Protein AF-A0A0L0CPX7-F1 (afdb_monomer_lite)

Organism: Lucilia cuprina (NCBI:txid7375)

Secondary structure (DSSP, 8-state):
-PPPP--BHHHHHSHHHHTTSHHHHHHHHHHHHT--EEEEE-SPPP---HHHHSSTTHHHHHHHHHHHHHHHHHHHHT-----HHHHHHHH-GGGTT--HHHHHHHHHHHHHHH-TTS-GGG-HHHHHHHHHHHHHHTT--------PPPHHHHHHHHHHHHT---S-EEES-B---SS-B-B-SEEETTTEEEEEE--------TTT-HHHHHHHHHHHHHHHHHHHHHSPPP-EEEEEETTTTEEEEEE-TT--HHHHHHHHHHHHHHHHHHHHHHHTS--PPBHHIIIIISGGGSHHHHHHHHHHHTTPPPEEEE-S---PPPHHHHHHT-HHHHHHHHHHHHHHHHHHHHT-----HHHHHHHHSGGGSGGGT-HHHHHHHHHHHHHHH-TTS-GGGGHHHHHHHHHHHHHHTTPPPPSS-----HHHHHHHHHHHHT---S-EEES-B---SS-B-B-SEEETTTEEEEE---SSTTSSTT-SS--GGGGHHHHHHHHHHHHHH-PPP-EEEEEETTTTEEEEEE-S---HHHHHHHHHHHHHHHHHHHHHHHHHHHHTT-

Structure (mmCIF, N/CA/C/O backbone):
data_AF-A0A0L0CPX7-F1
#
_entry.id   AF-A0A0L0CPX7-F1
#
loop_
_atom_site.group_PDB
_atom_site.id
_atom_site.type_symbol
_atom_site.label_atom_id
_atom_site.label_alt_id
_atom_site.label_comp_id
_atom_site.label_asym_id
_atom_site.label_entity_id
_atom_site.label_seq_id
_atom_site.pdbx_PDB_ins_code
_atom_site.Cartn_x
_atom_site.Cartn_y
_atom_site.Cartn_z
_atom_site.occupancy
_atom_site.B_iso_or_equiv
_atom_site.auth_seq_id
_atom_site.auth_comp_id
_atom_site.auth_asym_id
_atom_site.auth_atom_id
_atom_site.pdbx_PDB_model_num
ATOM 1 N N . MET A 1 1 ? 18.084 -30.589 -6.106 1.00 30.38 1 MET A N 1
ATOM 2 C CA . MET A 1 1 ? 18.473 -29.173 -5.954 1.00 30.38 1 MET A CA 1
ATOM 3 C C . MET A 1 1 ? 17.408 -28.347 -6.644 1.00 30.38 1 MET A C 1
ATOM 5 O O . MET A 1 1 ? 17.280 -28.447 -7.854 1.00 30.38 1 MET A O 1
ATOM 9 N N . THR A 1 2 ? 16.571 -27.661 -5.874 1.00 31.73 2 THR A N 1
ATOM 10 C CA . THR A 1 2 ? 15.550 -26.734 -6.377 1.00 31.73 2 THR A CA 1
ATOM 11 C C . THR A 1 2 ? 16.242 -25.446 -6.818 1.00 31.73 2 THR A C 1
ATOM 13 O O . THR A 1 2 ? 16.959 -24.835 -6.025 1.00 31.73 2 THR A O 1
ATOM 16 N N . THR A 1 3 ? 16.095 -25.076 -8.089 1.00 37.91 3 THR A N 1
ATOM 17 C CA . THR A 1 3 ? 16.535 -23.781 -8.631 1.00 37.91 3 THR A CA 1
ATOM 18 C C . THR A 1 3 ? 15.747 -22.653 -7.948 1.00 37.91 3 THR A C 1
ATOM 20 O O . THR A 1 3 ? 14.666 -22.893 -7.431 1.00 37.91 3 THR A O 1
ATOM 23 N N . LEU A 1 4 ? 16.297 -21.445 -7.822 1.00 44.50 4 LEU A N 1
ATOM 24 C CA . LEU A 1 4 ? 15.601 -20.292 -7.219 1.00 44.50 4 LEU A CA 1
ATOM 25 C C . LEU A 1 4 ? 14.803 -19.535 -8.291 1.00 44.50 4 LEU A C 1
ATOM 27 O O . LEU A 1 4 ? 15.197 -19.594 -9.457 1.00 44.50 4 LEU A O 1
ATOM 31 N N . PRO A 1 5 ? 13.685 -18.859 -7.946 1.00 50.81 5 PRO A N 1
ATOM 32 C CA . PRO A 1 5 ? 12.908 -18.123 -8.934 1.00 50.81 5 PRO A CA 1
ATOM 33 C C . PRO A 1 5 ? 13.778 -17.021 -9.536 1.00 50.81 5 PRO A C 1
ATOM 35 O O . PRO A 1 5 ? 14.407 -16.241 -8.821 1.00 50.81 5 PRO A O 1
ATOM 38 N N . ILE A 1 6 ? 13.812 -17.001 -10.862 1.00 59.56 6 ILE A N 1
ATOM 39 C CA . ILE A 1 6 ? 14.617 -16.093 -11.666 1.00 59.56 6 ILE A CA 1
ATOM 40 C C . ILE A 1 6 ? 14.005 -14.675 -11.547 1.00 59.56 6 ILE A C 1
ATOM 42 O O . ILE A 1 6 ? 12.851 -14.491 -11.939 1.00 59.56 6 ILE A O 1
ATOM 46 N N . PRO A 1 7 ? 14.696 -13.676 -10.955 1.00 66.06 7 PRO A N 1
ATOM 47 C CA . PRO A 1 7 ? 14.154 -12.321 -10.785 1.00 66.06 7 PRO A CA 1
ATOM 48 C C . PRO A 1 7 ? 13.927 -11.624 -12.134 1.00 66.06 7 PRO A C 1
ATOM 50 O O . PRO A 1 7 ? 14.589 -11.942 -13.108 1.00 66.06 7 PRO A O 1
ATOM 53 N N . SER A 1 8 ? 13.054 -10.615 -12.221 1.00 71.25 8 SER A N 1
ATOM 54 C CA . SER A 1 8 ? 13.021 -9.789 -13.442 1.00 71.25 8 SER A CA 1
ATOM 55 C C . SER A 1 8 ? 14.236 -8.853 -13.501 1.00 71.25 8 SER A C 1
ATOM 57 O O . SER A 1 8 ? 14.722 -8.400 -12.459 1.00 71.25 8 SER A O 1
ATOM 59 N N . ALA A 1 9 ? 14.699 -8.480 -14.695 1.00 68.06 9 ALA A N 1
ATOM 60 C CA . ALA A 1 9 ? 15.753 -7.478 -14.863 1.00 68.06 9 ALA A CA 1
ATOM 61 C C . ALA A 1 9 ? 15.379 -6.167 -14.165 1.00 68.06 9 ALA A C 1
ATOM 63 O O . ALA A 1 9 ? 16.183 -5.608 -13.424 1.00 68.06 9 ALA A O 1
ATOM 64 N N . THR A 1 10 ? 14.125 -5.724 -14.305 1.00 65.31 10 THR A N 1
ATOM 65 C CA . THR A 1 10 ? 13.601 -4.550 -13.593 1.00 65.31 10 THR A CA 1
ATOM 66 C C . THR A 1 10 ? 13.755 -4.701 -12.081 1.00 65.31 10 THR A C 1
ATOM 68 O O . THR A 1 10 ? 14.200 -3.761 -11.423 1.00 65.31 10 THR A O 1
ATOM 71 N N . THR A 1 11 ? 13.451 -5.882 -11.530 1.00 62.75 11 THR A N 1
ATOM 72 C CA . THR A 1 11 ? 13.632 -6.182 -10.104 1.00 62.75 11 THR A CA 1
ATOM 73 C C . THR A 1 11 ? 15.081 -5.996 -9.690 1.00 62.75 11 THR A C 1
ATOM 75 O O . THR A 1 11 ? 15.285 -5.361 -8.668 1.00 62.75 11 THR A O 1
ATOM 78 N N . ILE A 1 12 ? 16.068 -6.452 -10.470 1.00 62.00 12 ILE A N 1
ATOM 79 C CA . ILE A 1 12 ? 17.503 -6.280 -10.163 1.00 62.00 12 ILE A CA 1
ATOM 80 C C . ILE A 1 12 ? 17.879 -4.792 -10.017 1.00 62.00 12 ILE A C 1
ATOM 82 O O . ILE A 1 12 ? 18.736 -4.451 -9.207 1.00 62.00 12 ILE A O 1
ATOM 86 N N . ILE A 1 13 ? 17.212 -3.893 -10.747 1.00 60.00 13 ILE A N 1
ATOM 87 C CA . ILE A 1 13 ? 17.637 -2.491 -10.925 1.00 60.00 13 ILE A CA 1
ATOM 88 C C . ILE A 1 13 ? 16.908 -1.511 -10.002 1.00 60.00 13 ILE A C 1
ATOM 90 O O . ILE A 1 13 ? 17.337 -0.364 -9.845 1.00 60.00 13 ILE A O 1
ATOM 94 N N . VAL A 1 14 ? 15.814 -1.928 -9.356 1.00 56.78 14 VAL A N 1
ATOM 95 C CA . VAL A 1 14 ? 15.174 -1.098 -8.325 1.00 56.78 14 VAL A CA 1
ATOM 96 C C . VAL A 1 14 ? 16.223 -0.749 -7.270 1.00 56.78 14 VAL A C 1
ATOM 98 O O . VAL A 1 14 ? 17.001 -1.601 -6.860 1.00 56.78 14 VAL A O 1
ATOM 101 N N . LYS A 1 15 ? 16.255 0.508 -6.814 1.00 54.03 15 LYS A N 1
ATOM 102 C CA . LYS A 1 15 ? 17.279 1.025 -5.888 1.00 54.03 15 LYS A CA 1
ATOM 103 C C . LYS A 1 15 ? 17.546 0.108 -4.684 1.00 54.03 15 LYS A C 1
ATOM 105 O O . LYS A 1 15 ? 18.698 -0.128 -4.351 1.00 54.03 15 LYS A O 1
ATOM 110 N N . GLN A 1 16 ? 16.483 -0.433 -4.084 1.00 53.28 16 GLN A N 1
ATOM 111 C CA . GLN A 1 16 ? 16.569 -1.388 -2.970 1.00 53.28 16 GLN A CA 1
ATOM 112 C C . GLN A 1 16 ? 17.195 -2.725 -3.381 1.00 53.28 16 GLN A C 1
ATOM 114 O O . GLN A 1 16 ? 17.859 -3.358 -2.574 1.00 53.28 16 GLN A O 1
ATOM 119 N N . SER A 1 17 ? 17.016 -3.145 -4.628 1.00 62.19 17 SER A N 1
ATOM 120 C CA . SER A 1 17 ? 17.564 -4.384 -5.162 1.00 62.19 17 SER A CA 1
ATOM 121 C C . SER A 1 17 ? 19.015 -4.243 -5.601 1.00 62.19 17 SER A C 1
ATOM 123 O O . SER A 1 17 ? 19.789 -5.142 -5.319 1.00 62.19 17 SER A O 1
ATOM 125 N N . LEU A 1 18 ? 19.451 -3.124 -6.194 1.00 66.94 18 LEU A N 1
ATOM 126 C CA . LEU A 1 18 ? 20.882 -2.926 -6.499 1.00 66.94 18 LEU A CA 1
ATOM 127 C C . LEU A 1 18 ? 21.754 -2.902 -5.235 1.00 66.94 18 LEU A C 1
ATOM 129 O O . LEU A 1 18 ? 22.921 -3.272 -5.290 1.00 66.94 18 LEU A O 1
ATOM 133 N N . GLU A 1 19 ? 21.194 -2.510 -4.089 1.00 70.19 19 GLU A N 1
ATOM 134 C CA . GLU A 1 19 ? 21.844 -2.684 -2.782 1.00 70.19 19 GLU A CA 1
ATOM 135 C C . GLU A 1 19 ? 21.978 -4.170 -2.390 1.00 70.19 19 GLU A C 1
ATOM 137 O O . GLU A 1 19 ? 22.895 -4.534 -1.658 1.00 70.19 19 GLU A O 1
ATOM 142 N N . MET A 1 20 ? 21.104 -5.040 -2.908 1.00 64.12 20 MET A N 1
ATOM 143 C CA . MET A 1 20 ? 21.169 -6.501 -2.760 1.00 64.12 20 MET A CA 1
ATOM 144 C C . MET A 1 20 ? 22.057 -7.192 -3.809 1.00 64.12 20 MET A C 1
ATOM 146 O O . MET A 1 20 ? 22.418 -8.347 -3.594 1.00 64.12 20 MET A O 1
ATOM 150 N N . PHE A 1 21 ? 22.422 -6.508 -4.900 1.00 76.44 21 PHE A N 1
ATOM 151 C CA . PHE A 1 21 ? 23.367 -6.968 -5.929 1.00 76.44 21 PHE A CA 1
ATOM 152 C C . PHE A 1 21 ? 24.582 -6.015 -5.999 1.00 76.44 21 PHE A C 1
ATOM 154 O O . PHE A 1 21 ? 24.768 -5.301 -6.993 1.00 76.44 21 PHE A O 1
ATOM 161 N N . PRO A 1 22 ? 25.391 -5.923 -4.923 1.00 81.00 22 PRO A N 1
ATOM 162 C CA . PRO A 1 22 ? 26.431 -4.905 -4.802 1.00 81.00 22 PRO A CA 1
ATOM 163 C C . PRO A 1 22 ? 27.551 -5.063 -5.835 1.00 81.00 22 PRO A C 1
ATOM 165 O O . PRO A 1 22 ? 28.089 -4.052 -6.291 1.00 81.00 22 PRO A O 1
ATOM 168 N N . ASN A 1 23 ? 27.886 -6.293 -6.241 1.00 86.44 23 ASN A N 1
ATOM 169 C CA . ASN A 1 23 ? 28.929 -6.523 -7.239 1.00 86.44 23 ASN A CA 1
ATOM 170 C C . ASN A 1 23 ? 28.418 -6.167 -8.642 1.00 86.44 23 ASN A C 1
ATOM 172 O O . ASN A 1 23 ? 29.140 -5.528 -9.407 1.00 86.44 23 ASN A O 1
ATOM 176 N N . VAL A 1 24 ? 27.160 -6.494 -8.964 1.00 86.19 24 VAL A N 1
ATOM 177 C CA . VAL A 1 24 ? 26.494 -6.060 -10.208 1.00 86.19 24 VAL A CA 1
ATOM 178 C C . VAL A 1 24 ? 26.451 -4.539 -10.271 1.00 86.19 24 VAL A C 1
ATOM 180 O O . VAL A 1 24 ? 26.842 -3.954 -11.280 1.00 86.19 24 VAL A O 1
ATOM 183 N N . LYS A 1 25 ? 26.041 -3.877 -9.183 1.00 87.12 25 LYS A N 1
ATOM 184 C CA . LYS A 1 25 ? 26.031 -2.414 -9.100 1.00 87.12 25 LYS A CA 1
ATOM 185 C C . LYS A 1 25 ? 27.428 -1.836 -9.330 1.00 87.12 25 LYS A C 1
ATOM 187 O O . LYS A 1 25 ? 27.570 -0.932 -10.145 1.00 87.12 25 LYS A O 1
ATOM 192 N N . GLN A 1 26 ? 28.452 -2.368 -8.662 1.00 88.31 26 GLN A N 1
ATOM 193 C CA . GLN A 1 26 ? 29.834 -1.908 -8.816 1.00 88.31 26 GLN A CA 1
ATOM 194 C C . GLN A 1 26 ? 30.346 -2.082 -10.253 1.00 88.31 26 GLN A C 1
ATOM 196 O O . GLN A 1 26 ? 30.996 -1.179 -10.782 1.00 88.31 26 GLN A O 1
ATOM 201 N N . PHE A 1 27 ? 30.034 -3.210 -10.894 1.00 89.69 27 PHE A N 1
ATOM 202 C CA . PHE A 1 27 ? 30.374 -3.452 -12.295 1.00 89.69 27 PHE A CA 1
ATOM 203 C C . PHE A 1 27 ? 29.711 -2.419 -13.214 1.00 89.69 27 PHE A C 1
ATOM 205 O O . PHE A 1 27 ? 30.377 -1.809 -14.050 1.00 89.69 27 PHE A O 1
ATOM 212 N N . LEU A 1 28 ? 28.408 -2.183 -13.039 1.00 88.62 28 LEU A N 1
ATOM 213 C CA . LEU A 1 28 ? 27.648 -1.231 -13.849 1.00 88.62 28 LEU A CA 1
ATOM 214 C C . LEU A 1 28 ? 28.098 0.220 -13.614 1.00 88.62 28 LEU A C 1
ATOM 216 O O . LEU A 1 28 ? 28.204 0.985 -14.570 1.00 88.62 28 LEU A O 1
ATOM 220 N N . ASP A 1 29 ? 28.403 0.593 -12.368 1.00 86.62 29 ASP A N 1
ATOM 221 C CA . ASP A 1 29 ? 28.995 1.885 -11.997 1.00 86.62 29 ASP A CA 1
ATOM 222 C C . ASP A 1 29 ? 30.325 2.117 -12.733 1.00 86.62 29 ASP A C 1
ATOM 224 O O . ASP A 1 29 ? 30.516 3.166 -13.353 1.00 86.62 29 ASP A O 1
ATOM 228 N N . ALA A 1 30 ? 31.230 1.133 -12.703 1.00 86.94 30 ALA A N 1
ATOM 229 C CA . ALA A 1 30 ? 32.523 1.214 -13.381 1.00 86.94 30 ALA A CA 1
ATOM 230 C C . ALA A 1 30 ? 32.358 1.335 -14.901 1.00 86.94 30 ALA A C 1
ATOM 232 O O . ALA A 1 30 ? 32.933 2.226 -15.525 1.00 86.94 30 ALA A O 1
ATOM 233 N N . LEU A 1 31 ? 31.498 0.498 -15.483 1.00 85.06 31 LEU A N 1
ATOM 234 C CA . LEU A 1 31 ? 31.213 0.513 -16.911 1.00 85.06 31 LEU A CA 1
ATOM 235 C C . LEU A 1 31 ? 30.652 1.866 -17.370 1.00 85.06 31 LEU A C 1
ATOM 237 O O . LEU A 1 31 ? 31.109 2.427 -18.365 1.00 85.06 31 LEU A O 1
ATOM 241 N N . VAL A 1 32 ? 29.672 2.414 -16.650 1.00 83.69 32 VAL A N 1
ATOM 242 C CA . VAL A 1 32 ? 29.057 3.699 -17.009 1.00 83.69 32 VAL A CA 1
ATOM 243 C C . VAL A 1 32 ? 30.033 4.861 -16.823 1.00 83.69 32 VAL A C 1
ATOM 245 O O . VAL A 1 32 ? 30.038 5.770 -17.653 1.00 83.69 32 VAL A O 1
ATOM 248 N N . LYS A 1 33 ? 30.895 4.824 -15.797 1.00 83.38 33 LYS A N 1
ATOM 249 C CA . LYS A 1 33 ? 31.928 5.846 -15.560 1.00 83.38 33 LYS A CA 1
ATOM 250 C C . LYS A 1 33 ? 32.892 5.990 -16.740 1.00 83.38 33 LYS A C 1
ATOM 252 O O . LYS A 1 33 ? 33.264 7.112 -17.081 1.00 83.38 33 LYS A O 1
ATOM 257 N N . ASP A 1 34 ? 33.240 4.877 -17.376 1.00 76.44 34 ASP A N 1
ATOM 258 C CA . ASP A 1 34 ? 34.190 4.847 -18.491 1.00 76.44 34 ASP A CA 1
ATOM 259 C C . ASP A 1 34 ? 33.516 5.037 -19.862 1.00 76.44 34 ASP A C 1
ATOM 261 O O . ASP A 1 34 ? 34.188 5.133 -20.894 1.00 76.44 34 ASP A O 1
ATOM 265 N N . THR A 1 35 ? 32.182 5.136 -19.899 1.00 80.25 35 THR A N 1
ATOM 266 C CA . THR A 1 35 ? 31.432 5.223 -21.153 1.00 80.25 35 THR A CA 1
ATOM 267 C C . THR A 1 35 ? 31.080 6.662 -21.529 1.00 80.25 35 THR A C 1
ATOM 269 O O . THR A 1 35 ? 30.432 7.406 -20.793 1.00 80.25 35 THR A O 1
ATOM 272 N N . LYS A 1 36 ? 31.435 7.057 -22.757 1.00 81.56 36 LYS A N 1
ATOM 273 C CA . LYS A 1 36 ? 31.051 8.357 -23.320 1.00 81.56 36 LYS A CA 1
ATOM 274 C C . LYS A 1 36 ? 29.590 8.341 -23.782 1.00 81.56 36 LYS A C 1
ATOM 276 O O . LYS A 1 36 ? 29.255 7.679 -24.763 1.00 81.56 36 LYS A O 1
ATOM 281 N N . ILE A 1 37 ? 28.743 9.135 -23.128 1.00 83.56 37 ILE A N 1
ATOM 282 C CA . ILE A 1 37 ? 27.346 9.352 -23.533 1.00 83.56 37 ILE A CA 1
ATOM 283 C C . ILE A 1 37 ? 27.281 10.504 -24.542 1.00 83.56 37 ILE A C 1
ATOM 285 O O . ILE A 1 37 ? 27.683 11.630 -24.251 1.00 83.56 37 ILE A O 1
ATOM 289 N N . GLN A 1 38 ? 26.756 10.236 -25.735 1.00 87.81 38 GLN A N 1
ATOM 290 C CA . GLN A 1 38 ? 26.492 11.249 -26.756 1.00 87.81 38 GLN A CA 1
ATOM 291 C C . GLN A 1 38 ? 25.023 11.662 -26.697 1.00 87.81 38 GLN A C 1
ATOM 293 O O . GLN A 1 38 ? 24.139 10.821 -26.829 1.00 87.81 38 GLN A O 1
ATOM 298 N N . LYS A 1 39 ? 24.758 12.957 -26.522 1.00 88.06 39 LYS A N 1
ATOM 299 C CA . LYS A 1 39 ? 23.410 13.538 -26.577 1.00 88.06 39 LYS A CA 1
ATOM 300 C C . LYS A 1 39 ? 23.205 14.192 -27.939 1.00 88.06 39 LYS A C 1
ATOM 302 O O . LYS A 1 39 ? 24.015 15.025 -28.343 1.00 88.06 39 LYS A O 1
ATOM 307 N N . ARG A 1 40 ? 22.113 13.861 -28.623 1.00 88.25 40 ARG A N 1
ATOM 308 C CA . ARG A 1 40 ? 21.725 14.470 -29.898 1.00 88.25 40 ARG A CA 1
ATOM 309 C C . ARG A 1 40 ? 20.282 14.956 -29.830 1.00 88.25 40 ARG A C 1
ATOM 311 O O . ARG A 1 40 ? 19.384 14.192 -29.495 1.00 88.25 40 ARG A O 1
ATOM 318 N N . GLN A 1 41 ? 20.056 16.216 -30.194 1.00 88.75 41 GLN A N 1
ATOM 319 C CA . GLN A 1 41 ? 18.709 16.714 -30.462 1.00 88.75 41 GLN A CA 1
ATOM 320 C C . GLN A 1 41 ? 18.237 16.133 -31.800 1.00 88.75 41 GLN A C 1
ATOM 322 O O . GLN A 1 41 ? 18.922 16.293 -32.813 1.00 88.75 41 GLN A O 1
ATOM 327 N N . VAL A 1 42 ? 17.103 15.435 -31.802 1.00 86.38 42 VAL A N 1
ATOM 328 C CA . VAL A 1 42 ? 16.586 14.722 -32.984 1.00 86.38 42 VAL A CA 1
ATOM 329 C C . VAL A 1 42 ? 15.235 15.247 -33.478 1.00 86.38 42 VAL A C 1
ATOM 331 O O . VAL A 1 42 ? 14.794 14.861 -34.551 1.00 86.38 42 VAL A O 1
ATOM 334 N N . GLY A 1 43 ? 14.613 16.174 -32.747 1.00 84.56 43 GLY A N 1
ATOM 335 C CA . GLY A 1 43 ? 13.377 16.859 -33.139 1.00 84.56 43 GLY A CA 1
ATOM 336 C C . GLY A 1 43 ? 13.121 18.086 -32.266 1.00 84.56 43 GLY A C 1
ATOM 337 O O . GLY A 1 43 ? 14.026 18.535 -31.560 1.00 84.56 43 GLY A O 1
ATOM 338 N N . ARG A 1 44 ? 11.903 18.636 -32.270 1.00 82.00 44 ARG A N 1
ATOM 339 C CA . ARG A 1 44 ? 11.515 19.695 -31.318 1.00 82.00 44 ARG A CA 1
ATOM 340 C C . ARG A 1 44 ? 10.890 19.073 -30.070 1.00 82.00 44 ARG A C 1
ATOM 342 O O . ARG A 1 44 ? 10.267 18.019 -30.147 1.00 82.00 44 ARG A O 1
ATOM 349 N N . SER A 1 45 ? 11.038 19.720 -28.918 1.00 78.00 45 SER A N 1
ATOM 350 C CA . SER A 1 45 ? 10.383 19.255 -27.693 1.00 78.00 45 SER A CA 1
ATOM 351 C C . SER A 1 45 ? 8.861 19.272 -27.856 1.00 78.00 45 SER A C 1
ATOM 353 O O . SER A 1 45 ? 8.285 20.226 -28.393 1.00 78.00 45 SER A O 1
ATOM 355 N N . PHE A 1 46 ? 8.195 18.231 -27.367 1.00 78.00 46 PHE A N 1
ATOM 356 C CA . PHE A 1 46 ? 6.760 18.058 -27.543 1.00 78.00 46 PHE A CA 1
ATOM 357 C C . PHE A 1 46 ? 5.959 19.101 -26.766 1.00 78.00 46 PHE A C 1
ATOM 359 O O . PHE A 1 46 ? 6.149 19.332 -25.567 1.00 78.00 46 PHE A O 1
ATOM 366 N N . LYS A 1 47 ? 4.974 19.704 -27.439 1.00 64.31 47 LYS A N 1
ATOM 367 C CA . LYS A 1 47 ? 3.980 20.562 -26.787 1.00 64.31 47 LYS A CA 1
ATOM 368 C C . LYS A 1 47 ? 2.880 19.687 -26.195 1.00 64.31 47 LYS A C 1
ATOM 370 O O . LYS A 1 47 ? 2.031 19.170 -26.918 1.00 64.31 47 LYS A O 1
ATOM 375 N N . TYR A 1 48 ? 2.872 19.538 -24.874 1.00 64.31 48 TYR A N 1
ATOM 376 C CA . TYR A 1 48 ? 1.776 18.862 -24.184 1.00 64.31 48 TYR A CA 1
ATOM 377 C C . TYR A 1 48 ? 0.514 19.716 -24.082 1.00 64.31 48 TYR A C 1
ATOM 379 O O . TYR A 1 48 ? 0.590 20.918 -23.797 1.00 64.31 48 TYR A O 1
ATOM 387 N N . SER A 1 49 ? -0.645 19.059 -24.190 1.00 58.06 49 SER A N 1
ATOM 388 C CA . SER A 1 49 ? -1.903 19.617 -23.697 1.00 58.06 49 SER A CA 1
ATOM 389 C C . SER A 1 49 ? -1.802 19.878 -22.186 1.00 58.06 49 SER A C 1
ATOM 391 O O . SER A 1 49 ? -1.011 19.253 -21.468 1.00 58.06 49 SER A O 1
ATOM 393 N N . LYS A 1 50 ? -2.593 20.831 -21.674 1.00 56.34 50 LYS A N 1
ATOM 394 C CA . LYS A 1 50 ? -2.637 21.142 -20.231 1.00 56.34 50 LYS A CA 1
ATOM 395 C C . LYS A 1 50 ? -2.972 19.904 -19.381 1.00 56.34 50 LYS A C 1
ATOM 397 O O . LYS A 1 50 ? -2.553 19.850 -18.226 1.00 56.34 50 LYS A O 1
ATOM 402 N N . ASP A 1 51 ? -3.648 18.915 -19.963 1.00 53.59 51 ASP A N 1
ATOM 403 C CA . ASP A 1 51 ? -4.093 17.696 -19.287 1.00 53.59 51 ASP A CA 1
ATOM 404 C C . ASP A 1 51 ? -2.956 16.707 -19.024 1.00 53.59 51 ASP A C 1
ATOM 406 O O . ASP A 1 51 ? -2.878 16.181 -17.921 1.00 53.59 51 ASP A O 1
ATOM 410 N N . ILE A 1 52 ? -2.000 16.545 -19.947 1.00 56.47 52 ILE A N 1
ATOM 411 C CA . ILE A 1 52 ? -0.821 15.688 -19.707 1.00 56.47 52 ILE A CA 1
ATOM 412 C C . ILE A 1 52 ? 0.195 16.378 -18.779 1.00 56.47 52 ILE A C 1
ATOM 414 O O . ILE A 1 52 ? 0.914 15.729 -18.016 1.00 56.47 52 ILE A O 1
ATOM 418 N N . LYS A 1 53 ? 0.233 17.722 -18.770 1.00 56.22 53 LYS A N 1
ATOM 419 C CA . LYS A 1 53 ? 1.055 18.482 -17.808 1.00 56.22 53 LYS A CA 1
ATOM 420 C C . LYS A 1 53 ? 0.605 18.268 -16.358 1.00 56.22 53 LYS A C 1
ATOM 422 O O . LYS A 1 53 ? 1.450 18.310 -15.463 1.00 56.22 53 LYS A O 1
ATOM 427 N N . ARG A 1 54 ? -0.689 18.018 -16.126 1.00 56.28 54 ARG A N 1
ATOM 428 C CA . ARG A 1 54 ? -1.235 17.603 -14.827 1.00 56.28 54 ARG A CA 1
ATOM 429 C C . ARG A 1 54 ? -0.955 16.107 -14.658 1.00 56.28 54 ARG A C 1
ATOM 431 O O . ARG A 1 54 ? -1.680 15.297 -15.205 1.00 56.28 54 ARG A O 1
ATOM 438 N N . MET A 1 55 ? 0.104 15.783 -13.914 1.00 53.62 55 MET A N 1
ATOM 439 C CA . MET A 1 55 ? 0.755 14.484 -13.609 1.00 53.62 55 MET A CA 1
ATOM 440 C C . MET A 1 55 ? -0.048 13.152 -13.593 1.00 53.62 55 MET A C 1
ATOM 442 O O . MET A 1 55 ? 0.562 12.106 -13.418 1.00 53.62 55 MET A O 1
ATOM 446 N N . SER A 1 56 ? -1.367 13.120 -13.777 1.00 58.69 56 SER A N 1
ATOM 447 C CA . SER A 1 56 ? -2.211 11.929 -13.633 1.00 58.69 56 SER A CA 1
ATOM 448 C C . SER A 1 56 ? -2.331 10.992 -14.848 1.00 58.69 56 SER A C 1
ATOM 450 O O . SER A 1 56 ? -3.051 10.012 -14.713 1.00 58.69 56 SER A O 1
ATOM 452 N N . CYS A 1 57 ? -1.708 11.281 -16.000 1.00 68.38 57 CYS A N 1
ATOM 453 C CA . CYS A 1 57 ? -1.750 10.400 -17.190 1.00 68.38 57 CYS A CA 1
ATOM 454 C C . CYS A 1 57 ? -0.407 10.272 -17.944 1.00 68.38 57 CYS A C 1
ATOM 456 O O . CYS A 1 57 ? -0.361 9.902 -19.118 1.00 68.38 57 CYS A O 1
ATOM 458 N N . HIS A 1 58 ? 0.701 10.663 -17.304 1.00 72.56 58 HIS A N 1
ATOM 459 C CA . HIS A 1 58 ? 2.012 10.720 -17.957 1.00 72.56 58 HIS A CA 1
ATOM 460 C C . HIS A 1 58 ? 2.526 9.331 -18.361 1.00 72.56 58 HIS A C 1
ATOM 462 O O . HIS A 1 58 ? 3.052 9.172 -19.458 1.00 72.56 58 HIS A O 1
ATOM 468 N N . TYR A 1 59 ? 2.322 8.338 -17.497 1.00 76.31 59 TYR A N 1
ATOM 469 C CA . TYR A 1 59 ? 2.771 6.969 -17.725 1.00 76.31 59 TYR A CA 1
ATOM 470 C C . TYR A 1 59 ? 1.944 6.272 -18.813 1.00 76.31 59 TYR A C 1
ATOM 472 O O . TYR A 1 59 ? 2.490 5.598 -19.675 1.00 76.31 59 TYR A O 1
ATOM 480 N N . GLU A 1 60 ? 0.630 6.493 -18.847 1.00 81.31 60 GLU A N 1
ATOM 481 C CA . GLU A 1 60 ? -0.245 5.967 -19.898 1.00 81.31 60 GLU A CA 1
ATOM 482 C C . GLU A 1 60 ? 0.137 6.515 -21.276 1.00 81.31 60 GLU A C 1
ATOM 484 O O . GLU A 1 60 ? 0.117 5.782 -22.264 1.00 81.31 60 GLU A O 1
ATOM 489 N N . TYR A 1 61 ? 0.536 7.789 -21.335 1.00 82.25 61 TYR A N 1
ATOM 490 C CA . TYR A 1 61 ? 1.075 8.390 -22.551 1.00 82.25 61 TYR A CA 1
ATOM 491 C C . TYR A 1 61 ? 2.415 7.761 -22.959 1.00 82.25 61 TYR A C 1
ATOM 493 O O . TYR A 1 61 ? 2.615 7.502 -24.142 1.00 82.25 61 TYR A O 1
ATOM 501 N N . GLU A 1 62 ? 3.315 7.492 -22.008 1.00 82.31 62 GLU A N 1
ATOM 502 C CA . GLU A 1 62 ? 4.599 6.813 -22.251 1.00 82.31 62 GLU A CA 1
ATOM 503 C C . GLU A 1 62 ? 4.410 5.434 -22.876 1.00 82.31 62 GLU A C 1
ATOM 505 O O . GLU A 1 62 ? 4.958 5.155 -23.944 1.00 82.31 62 GLU A O 1
ATOM 510 N N . VAL A 1 63 ? 3.573 4.606 -22.246 1.00 85.94 63 VAL A N 1
ATOM 511 C CA . VAL A 1 63 ? 3.259 3.261 -22.733 1.00 85.94 63 VAL A CA 1
ATOM 512 C C . VAL A 1 63 ? 2.639 3.345 -24.125 1.00 85.94 63 VAL A C 1
ATOM 514 O O . VAL A 1 63 ? 3.077 2.650 -25.036 1.00 85.94 63 VAL A O 1
ATOM 517 N N . PHE A 1 64 ? 1.693 4.256 -24.352 1.00 90.56 64 PHE A N 1
ATOM 518 C CA . PHE A 1 64 ? 1.118 4.440 -25.683 1.00 90.56 64 PHE A CA 1
ATOM 519 C C . PHE A 1 64 ? 2.140 4.858 -26.740 1.00 90.56 64 PHE A C 1
ATOM 521 O O . PHE A 1 64 ? 2.112 4.320 -27.845 1.00 90.56 64 PHE A O 1
ATOM 528 N N . VAL A 1 65 ? 3.037 5.799 -26.434 1.00 89.69 65 VAL A N 1
ATOM 529 C CA . VAL A 1 65 ? 4.065 6.233 -27.387 1.00 89.69 65 VAL A CA 1
ATOM 530 C C . VAL A 1 65 ? 4.995 5.073 -27.739 1.00 89.69 65 VAL A C 1
ATOM 532 O O . VAL A 1 65 ? 5.349 4.922 -28.908 1.00 89.69 65 VAL A O 1
ATOM 535 N N . ASN A 1 66 ? 5.331 4.219 -26.770 1.00 90.19 66 ASN A N 1
ATOM 536 C CA . ASN A 1 66 ? 6.120 3.015 -27.014 1.00 90.19 66 ASN A CA 1
ATOM 537 C C . ASN A 1 66 ? 5.413 2.066 -28.001 1.00 90.19 66 ASN A C 1
ATOM 539 O O . ASN A 1 66 ? 5.964 1.746 -29.054 1.00 90.19 66 ASN A O 1
ATOM 543 N N . TYR A 1 67 ? 4.146 1.724 -27.749 1.00 93.06 67 TYR A N 1
ATOM 544 C CA . TYR A 1 67 ? 3.360 0.876 -28.659 1.00 93.06 67 TYR A CA 1
ATOM 545 C C . TYR A 1 67 ? 3.146 1.526 -30.033 1.00 93.06 67 TYR A C 1
ATOM 547 O O . TYR A 1 67 ? 3.140 0.840 -31.055 1.00 93.06 67 TYR A O 1
ATOM 555 N N . PHE A 1 68 ? 3.002 2.852 -30.090 1.00 95.12 68 PHE A N 1
ATOM 556 C CA . PHE A 1 68 ? 2.901 3.582 -31.351 1.00 95.12 68 PHE A CA 1
ATOM 557 C C . PHE A 1 68 ? 4.177 3.445 -32.189 1.00 95.12 68 PHE A C 1
ATOM 559 O O . PHE A 1 68 ? 4.095 3.172 -33.388 1.00 95.12 68 PHE A O 1
ATOM 566 N N . ILE A 1 69 ? 5.351 3.585 -31.564 1.00 94.12 69 ILE A N 1
ATOM 567 C CA . ILE A 1 69 ? 6.646 3.396 -32.229 1.00 94.12 69 ILE A CA 1
ATOM 568 C C . ILE A 1 69 ? 6.795 1.951 -32.703 1.00 94.12 69 ILE A C 1
ATOM 570 O O . ILE A 1 69 ? 7.134 1.732 -33.864 1.00 94.12 69 ILE A O 1
ATOM 574 N N . GLN A 1 70 ? 6.483 0.971 -31.854 1.00 93.44 70 GLN A N 1
ATOM 575 C CA . GLN A 1 70 ? 6.538 -0.447 -32.225 1.00 93.44 70 GLN A CA 1
ATOM 576 C C . GLN A 1 70 ? 5.649 -0.744 -33.434 1.00 93.44 70 GLN A C 1
ATOM 578 O O . GLN A 1 70 ? 6.103 -1.369 -34.390 1.00 93.44 70 GLN A O 1
ATOM 583 N N . LYS A 1 71 ? 4.416 -0.222 -33.458 1.00 96.19 71 LYS A N 1
ATOM 584 C CA . LYS A 1 71 ? 3.524 -0.378 -34.613 1.00 96.19 71 LYS A CA 1
ATOM 585 C C . LYS A 1 71 ? 4.081 0.283 -35.870 1.00 96.19 71 LYS A C 1
ATOM 587 O O . LYS A 1 71 ? 3.962 -0.268 -36.963 1.00 96.19 71 LYS A O 1
ATOM 592 N N . HIS A 1 72 ? 4.670 1.470 -35.740 1.00 96.00 72 HIS A N 1
ATOM 593 C CA . HIS A 1 72 ? 5.283 2.151 -36.874 1.00 96.00 72 HIS A CA 1
ATOM 594 C C . HIS A 1 72 ? 6.446 1.337 -37.458 1.00 96.00 72 HIS A C 1
ATOM 596 O O . HIS A 1 72 ? 6.496 1.133 -38.671 1.00 96.00 72 HIS A O 1
ATOM 602 N N . LEU A 1 73 ? 7.322 0.816 -36.598 1.00 94.44 73 LEU A N 1
ATOM 603 C CA . LEU A 1 73 ? 8.450 -0.025 -36.993 1.00 94.44 73 LEU A CA 1
ATOM 604 C C . LEU A 1 73 ? 7.984 -1.355 -37.591 1.00 94.44 73 LEU A C 1
ATOM 606 O O . LEU A 1 73 ? 8.491 -1.758 -38.632 1.00 94.44 73 LEU A O 1
ATOM 610 N N . SER A 1 74 ? 6.961 -1.987 -37.019 1.00 94.81 74 SER A N 1
ATOM 611 C CA . SER A 1 74 ? 6.308 -3.166 -37.601 1.00 94.81 74 SER A CA 1
ATOM 612 C C . SER A 1 74 ? 5.871 -2.917 -39.044 1.00 94.81 74 SER A C 1
ATOM 614 O O . SER A 1 74 ? 6.168 -3.714 -39.937 1.00 94.81 74 SER A O 1
ATOM 616 N N . ASN A 1 75 ? 5.258 -1.759 -39.303 1.00 95.19 75 ASN A N 1
ATOM 617 C CA . ASN A 1 75 ? 4.837 -1.387 -40.646 1.00 95.19 75 ASN A CA 1
ATOM 618 C C . ASN A 1 75 ? 6.003 -1.072 -41.598 1.00 95.19 75 ASN A C 1
ATOM 620 O O . ASN A 1 75 ? 5.933 -1.435 -42.777 1.00 95.19 75 ASN A O 1
ATOM 624 N N . GLN A 1 76 ? 7.060 -0.426 -41.098 1.00 94.69 76 GLN A N 1
ATOM 625 C CA . GLN A 1 76 ? 8.269 -0.089 -41.858 1.00 94.69 76 GLN A CA 1
ATOM 626 C C . GLN A 1 76 ? 9.079 -1.333 -42.248 1.00 94.69 76 GLN A C 1
ATOM 628 O O . GLN A 1 76 ? 9.496 -1.446 -43.398 1.00 94.69 76 GLN A O 1
ATOM 633 N N . PHE A 1 77 ? 9.270 -2.267 -41.315 1.00 94.81 77 PHE A N 1
ATOM 634 C CA . PHE A 1 77 ? 10.109 -3.458 -41.489 1.00 94.81 77 PHE A CA 1
ATOM 635 C C . PHE A 1 77 ? 9.329 -4.712 -41.905 1.00 94.81 77 PHE A C 1
ATOM 637 O O . PHE A 1 77 ? 9.937 -5.749 -42.144 1.00 94.81 77 PHE A O 1
ATOM 644 N N . LYS A 1 78 ? 7.998 -4.620 -42.035 1.00 95.25 78 LYS A N 1
ATOM 645 C CA . LYS A 1 78 ? 7.108 -5.731 -42.417 1.00 95.25 78 LYS A CA 1
ATOM 646 C C . LYS A 1 78 ? 7.203 -6.933 -41.476 1.00 95.25 78 LYS A C 1
ATOM 648 O O . LYS A 1 78 ? 7.252 -8.076 -41.920 1.00 95.25 78 LYS A O 1
ATOM 653 N N . ILE A 1 79 ? 7.180 -6.654 -40.177 1.00 93.50 79 ILE A N 1
ATOM 654 C CA . ILE A 1 79 ? 7.241 -7.662 -39.112 1.00 93.50 79 ILE A CA 1
ATOM 655 C C . ILE A 1 79 ? 6.003 -7.593 -38.224 1.00 93.50 79 ILE A C 1
ATOM 657 O O . ILE A 1 79 ? 5.470 -6.514 -37.970 1.00 93.50 79 ILE A O 1
ATOM 661 N N . GLU A 1 80 ? 5.551 -8.740 -37.739 1.00 92.06 80 GLU A N 1
ATOM 662 C CA . GLU A 1 80 ? 4.456 -8.824 -36.775 1.00 92.06 80 GLU A CA 1
ATOM 663 C C . GLU A 1 80 ? 4.919 -8.378 -35.376 1.00 92.06 80 GLU A C 1
ATOM 665 O O . GLU A 1 80 ? 6.068 -8.614 -34.994 1.00 92.06 80 GLU A O 1
ATOM 670 N N . VAL A 1 81 ? 4.037 -7.728 -34.605 1.00 87.81 81 VAL A N 1
ATOM 671 C CA . VAL A 1 81 ? 4.308 -7.384 -33.196 1.00 87.81 81 VAL A CA 1
ATOM 672 C C . VAL A 1 81 ? 3.671 -8.422 -32.285 1.00 87.81 81 VAL A C 1
ATOM 674 O O . VAL A 1 81 ? 2.450 -8.454 -32.157 1.00 87.81 81 VAL A O 1
ATOM 677 N N . ILE A 1 82 ? 4.495 -9.222 -31.612 1.00 89.19 82 ILE A N 1
ATOM 678 C CA . ILE A 1 82 ? 4.035 -10.185 -30.608 1.00 89.19 82 ILE A CA 1
ATOM 679 C C . ILE A 1 82 ? 4.277 -9.593 -29.219 1.00 89.19 82 ILE A C 1
ATOM 681 O O . ILE A 1 82 ? 5.404 -9.257 -28.864 1.00 89.19 82 ILE A O 1
ATOM 685 N N . ASP A 1 83 ? 3.214 -9.463 -28.433 1.00 88.25 83 ASP A N 1
ATOM 686 C CA . ASP A 1 83 ? 3.225 -8.893 -27.091 1.00 88.25 83 ASP A CA 1
ATOM 687 C C . ASP A 1 83 ? 2.840 -9.931 -26.036 1.00 88.25 83 ASP A C 1
ATOM 689 O O . ASP A 1 83 ? 1.674 -10.319 -25.920 1.00 88.25 83 ASP A O 1
ATOM 693 N N . ALA A 1 84 ? 3.815 -10.343 -25.227 1.00 85.94 84 ALA A N 1
ATOM 694 C CA . ALA A 1 84 ? 3.610 -11.347 -24.190 1.00 85.94 84 ALA A CA 1
ATOM 695 C C . ALA A 1 84 ? 2.567 -10.919 -23.145 1.00 85.94 84 ALA A C 1
ATOM 697 O O . ALA A 1 84 ? 1.809 -11.765 -22.683 1.00 85.94 84 ALA A O 1
ATOM 698 N N . ASN A 1 85 ? 2.455 -9.622 -22.829 1.00 85.88 85 ASN A N 1
ATOM 699 C CA . ASN A 1 85 ? 1.460 -9.134 -21.866 1.00 85.88 85 ASN A CA 1
ATOM 700 C C . ASN A 1 85 ? 0.038 -9.334 -22.388 1.00 85.88 85 ASN A C 1
ATOM 702 O O . ASN A 1 85 ? -0.873 -9.659 -21.629 1.00 85.88 85 ASN A O 1
ATOM 706 N N . VAL A 1 86 ? -0.165 -9.111 -23.689 1.00 88.44 86 VAL A N 1
ATOM 707 C CA . VAL A 1 86 ? -1.478 -9.310 -24.300 1.00 88.44 86 VAL A CA 1
ATOM 708 C C . VAL A 1 86 ? -1.803 -10.798 -24.352 1.00 88.44 86 VAL A C 1
ATOM 710 O O . VAL A 1 86 ? -2.889 -11.187 -23.933 1.00 88.44 86 VAL A O 1
ATOM 713 N N . GLU A 1 87 ? -0.863 -11.634 -24.797 1.00 90.00 87 GLU A N 1
ATOM 714 C CA . GLU A 1 87 ? -1.049 -13.091 -24.833 1.00 90.00 87 GLU A CA 1
ATOM 715 C C . GLU A 1 87 ? -1.346 -13.663 -23.434 1.00 90.00 87 GLU A C 1
ATOM 717 O O . GLU A 1 87 ? -2.214 -14.524 -23.286 1.00 90.00 87 GLU A O 1
ATOM 722 N N . GLU A 1 88 ? -0.692 -13.154 -22.385 1.00 85.12 88 GLU A N 1
ATOM 723 C CA . GLU A 1 88 ? -0.918 -13.586 -21.002 1.00 85.12 88 GLU A CA 1
ATOM 724 C C . GLU A 1 88 ? -2.317 -13.207 -20.491 1.00 85.12 88 GLU A C 1
ATOM 726 O O . GLU A 1 88 ? -3.018 -14.060 -19.937 1.00 85.12 88 GLU A O 1
ATOM 731 N N . ILE A 1 89 ? -2.768 -11.970 -20.745 1.00 83.00 89 ILE A N 1
ATOM 732 C CA . ILE A 1 89 ? -4.133 -11.519 -20.417 1.00 83.00 89 ILE A CA 1
ATOM 733 C C . ILE A 1 89 ? -5.176 -12.360 -21.153 1.00 83.00 89 ILE A C 1
ATOM 735 O O . ILE A 1 89 ? -6.181 -12.743 -20.559 1.00 83.00 89 ILE A O 1
ATOM 739 N N . LEU A 1 90 ? -4.956 -12.658 -22.436 1.00 87.31 90 LEU A N 1
ATOM 740 C CA . LEU A 1 90 ? -5.898 -13.443 -23.235 1.00 87.31 90 LEU A CA 1
ATOM 741 C C . LEU A 1 90 ? -5.939 -14.914 -22.811 1.00 87.31 90 LEU A C 1
ATOM 743 O O . LEU A 1 90 ? -6.993 -15.544 -22.901 1.00 87.31 90 LEU A O 1
ATOM 747 N N . LYS A 1 91 ? -4.816 -15.460 -22.336 1.00 87.38 91 LYS A N 1
ATOM 748 C CA . LYS A 1 91 ? -4.727 -16.839 -21.846 1.00 87.38 91 LYS A CA 1
ATOM 749 C C . LYS A 1 91 ? -5.353 -17.005 -20.461 1.00 87.38 91 LYS A C 1
ATOM 751 O O . LYS A 1 91 ? -5.993 -18.023 -20.219 1.00 87.38 91 LYS A O 1
ATOM 756 N N . ASN A 1 92 ? -5.169 -16.031 -19.566 1.00 81.56 92 ASN A N 1
ATOM 757 C CA . ASN A 1 92 ? -5.610 -16.105 -18.169 1.00 81.56 92 ASN A CA 1
ATOM 758 C C . ASN A 1 92 ? -6.290 -14.802 -17.696 1.00 81.56 92 ASN A C 1
ATOM 760 O O . ASN A 1 92 ? -5.793 -14.158 -16.767 1.00 81.56 92 ASN A O 1
ATOM 764 N N . PRO A 1 93 ? -7.434 -14.396 -18.277 1.00 76.50 93 PRO A N 1
ATOM 765 C CA . PRO A 1 93 ? -8.064 -13.111 -17.955 1.00 76.50 93 PRO A CA 1
ATOM 766 C C . PRO A 1 93 ? -8.455 -12.985 -16.474 1.00 76.50 93 PRO A C 1
ATOM 768 O O . PRO A 1 93 ? -8.364 -11.898 -15.911 1.00 76.50 93 PRO A O 1
ATOM 771 N N . SER A 1 94 ? -8.784 -14.102 -15.810 1.00 75.44 94 SER A N 1
ATOM 772 C CA . SER A 1 94 ? -9.126 -14.160 -14.379 1.00 75.44 94 SER A CA 1
ATOM 773 C C . SER A 1 94 ? -7.996 -13.740 -13.435 1.00 75.44 94 SER A C 1
ATOM 775 O O . SER A 1 94 ? -8.260 -13.433 -12.276 1.00 75.44 94 SER A O 1
ATOM 777 N N . ASN A 1 95 ? -6.744 -13.730 -13.905 1.00 73.50 95 ASN A N 1
ATOM 778 C CA . ASN A 1 95 ? -5.592 -13.298 -13.108 1.00 73.50 95 ASN A CA 1
ATOM 779 C C . ASN A 1 95 ? -5.451 -11.768 -13.057 1.00 73.50 95 ASN A C 1
ATOM 781 O O . ASN A 1 95 ? -4.597 -11.258 -12.332 1.00 73.50 95 ASN A O 1
ATOM 785 N N . TYR A 1 96 ? -6.273 -11.032 -13.811 1.00 75.00 96 TYR A N 1
ATOM 786 C CA . TYR A 1 96 ? -6.187 -9.583 -13.948 1.00 75.00 96 TYR A CA 1
ATOM 787 C C . TYR A 1 96 ? -7.523 -8.904 -13.635 1.00 75.00 96 TYR A C 1
ATOM 789 O O . TYR A 1 96 ? -8.589 -9.508 -13.690 1.00 75.00 96 TYR A O 1
ATOM 797 N N . ILE A 1 97 ? -7.485 -7.599 -13.339 1.00 66.94 97 ILE A N 1
ATOM 798 C CA . ILE A 1 97 ? -8.687 -6.772 -13.109 1.00 66.94 97 ILE A CA 1
ATOM 799 C C . ILE A 1 97 ? -9.315 -6.383 -14.462 1.00 66.94 97 ILE A C 1
ATOM 801 O O . ILE A 1 97 ? -9.446 -5.202 -14.799 1.00 66.94 97 ILE A O 1
ATOM 805 N N . VAL A 1 98 ? -9.649 -7.386 -15.268 1.00 70.94 98 VAL A N 1
ATOM 806 C CA . VAL A 1 98 ? -10.171 -7.265 -16.631 1.00 70.94 98 VAL A CA 1
ATOM 807 C C . VAL A 1 98 ? -11.452 -8.084 -16.699 1.00 70.94 98 VAL A C 1
ATOM 809 O O . VAL A 1 98 ? -11.439 -9.268 -16.387 1.00 70.94 98 VAL A O 1
ATOM 812 N N . ASP A 1 99 ? -12.566 -7.449 -17.058 1.00 76.81 99 ASP A N 1
ATOM 813 C CA . ASP A 1 99 ? -13.798 -8.181 -17.354 1.00 76.81 99 ASP A CA 1
ATOM 814 C C . ASP A 1 99 ? -13.752 -8.767 -18.775 1.00 76.81 99 ASP A C 1
ATOM 816 O O . ASP A 1 99 ? -12.937 -8.363 -19.610 1.00 76.81 99 ASP A O 1
ATOM 820 N N . ASP A 1 100 ? -14.644 -9.712 -19.070 1.00 77.44 100 ASP A N 1
ATOM 821 C CA . ASP A 1 100 ? -14.694 -10.376 -20.380 1.00 77.44 100 ASP A CA 1
ATOM 822 C C . ASP A 1 100 ? -14.876 -9.380 -21.537 1.00 77.44 100 ASP A C 1
ATOM 824 O O . ASP A 1 100 ? -14.373 -9.591 -22.641 1.00 77.44 100 ASP A O 1
ATOM 828 N N . ILE A 1 101 ? -15.563 -8.259 -21.292 1.00 80.19 101 ILE A N 1
ATOM 829 C CA . ILE A 1 101 ? -15.776 -7.196 -22.283 1.00 80.19 101 ILE A CA 1
ATOM 830 C C . ILE A 1 101 ? -14.438 -6.548 -22.648 1.00 80.19 101 ILE A C 1
ATOM 832 O O . ILE A 1 101 ? -14.118 -6.378 -23.826 1.00 80.19 101 ILE A O 1
ATOM 836 N N . MET A 1 102 ? -13.634 -6.204 -21.647 1.00 82.31 102 MET A N 1
ATOM 837 C CA . MET A 1 102 ? -12.323 -5.602 -21.835 1.00 82.31 102 MET A CA 1
ATOM 838 C C . MET A 1 102 ? -11.320 -6.589 -22.441 1.00 82.31 102 MET A C 1
ATOM 840 O O . MET A 1 102 ? -10.563 -6.197 -23.328 1.00 82.31 102 MET A O 1
ATOM 844 N N . ALA A 1 103 ? -11.335 -7.859 -22.030 1.00 83.25 103 ALA A N 1
ATOM 845 C CA . ALA A 1 103 ? -10.478 -8.893 -22.613 1.00 83.25 103 ALA A CA 1
ATOM 846 C C . ALA A 1 103 ? -10.777 -9.094 -24.110 1.00 83.25 103 ALA A C 1
ATOM 848 O O . ALA A 1 103 ? -9.858 -9.101 -24.931 1.00 83.25 103 ALA A O 1
ATOM 849 N N . ASN A 1 104 ? -12.060 -9.158 -24.486 1.00 88.06 104 ASN A N 1
ATOM 850 C CA . ASN A 1 104 ? -12.479 -9.234 -25.889 1.00 88.06 104 ASN A CA 1
ATOM 851 C C . ASN A 1 104 ? -12.096 -7.974 -26.676 1.00 88.06 104 ASN A C 1
ATOM 853 O O . ASN A 1 104 ? -11.579 -8.077 -27.786 1.00 88.06 104 ASN A O 1
ATOM 857 N N . SER A 1 105 ? -12.260 -6.789 -26.081 1.00 90.06 105 SER A N 1
ATOM 858 C CA . SER A 1 105 ? -11.818 -5.530 -26.691 1.00 90.06 105 SER A CA 1
ATOM 859 C C . SER A 1 105 ? -10.308 -5.527 -26.955 1.00 90.06 105 SER A C 1
ATOM 861 O O . SER A 1 105 ? -9.879 -5.187 -28.058 1.00 90.06 105 SER A O 1
ATOM 863 N N . ILE A 1 106 ? -9.487 -5.956 -25.989 1.00 90.56 106 ILE A N 1
ATOM 864 C CA . ILE A 1 106 ? -8.033 -6.088 -26.170 1.00 90.56 106 ILE A CA 1
ATOM 865 C C . ILE A 1 106 ? -7.731 -7.059 -27.315 1.00 90.56 106 ILE A C 1
ATOM 867 O O . ILE A 1 106 ? -6.945 -6.709 -28.192 1.00 90.56 106 ILE A O 1
ATOM 871 N N . LYS A 1 107 ? -8.388 -8.224 -27.352 1.00 94.00 107 LYS A N 1
ATOM 872 C CA . LYS A 1 107 ? -8.213 -9.234 -28.406 1.00 94.00 107 LYS A CA 1
ATOM 873 C C . LYS A 1 107 ? -8.458 -8.662 -29.803 1.00 94.00 107 LYS A C 1
ATOM 875 O O . LYS A 1 107 ? -7.585 -8.746 -30.660 1.00 94.00 107 LYS A O 1
ATOM 880 N N . GLU A 1 108 ? -9.613 -8.039 -30.026 1.00 94.88 108 GLU A N 1
ATOM 881 C CA . GLU A 1 108 ? -9.994 -7.486 -31.334 1.00 94.88 108 GLU A CA 1
ATOM 882 C C . GLU A 1 108 ? -9.023 -6.402 -31.818 1.00 94.88 108 GLU A C 1
ATOM 884 O O . GLU A 1 108 ? -8.602 -6.390 -32.977 1.00 94.88 108 GLU A O 1
ATOM 889 N N . HIS A 1 109 ? -8.636 -5.487 -30.928 1.00 96.19 109 HIS A N 1
ATOM 890 C CA . HIS A 1 109 ? -7.730 -4.396 -31.285 1.00 96.19 109 HIS A CA 1
ATOM 891 C C . HIS A 1 109 ? -6.288 -4.887 -31.464 1.00 96.19 109 HIS A C 1
ATOM 893 O O . HIS A 1 109 ? -5.542 -4.295 -32.250 1.00 96.19 109 HIS A O 1
ATOM 899 N N . TYR A 1 110 ? -5.904 -5.963 -30.773 1.00 96.19 110 TYR A N 1
ATOM 900 C CA . TYR A 1 110 ? -4.585 -6.573 -30.878 1.00 96.19 110 TYR A CA 1
ATOM 901 C C . TYR A 1 110 ? -4.368 -7.271 -32.219 1.00 96.19 110 TYR A C 1
ATOM 903 O O . TYR A 1 110 ? -3.312 -7.078 -32.810 1.00 96.19 110 TYR A O 1
ATOM 911 N N . GLU A 1 111 ? -5.368 -7.954 -32.779 1.00 95.56 111 GLU A N 1
ATOM 912 C CA . GLU A 1 111 ? -5.256 -8.544 -34.126 1.00 95.56 111 GLU A CA 1
ATOM 913 C C . GLU A 1 111 ? -4.961 -7.480 -35.201 1.00 95.56 111 GLU A C 1
ATOM 915 O O . GLU A 1 111 ? -4.095 -7.652 -36.058 1.00 95.56 111 GLU A O 1
ATOM 920 N N . ILE A 1 112 ? -5.588 -6.304 -35.099 1.00 95.44 112 ILE A N 1
ATOM 921 C CA . ILE A 1 112 ? -5.302 -5.169 -35.995 1.00 95.44 112 ILE A CA 1
ATOM 922 C C . ILE A 1 112 ? -3.913 -4.559 -35.702 1.00 95.44 112 ILE A C 1
ATOM 924 O O . ILE A 1 112 ? -3.208 -4.059 -36.589 1.00 95.44 112 ILE A O 1
ATOM 928 N N . PHE A 1 113 ? -3.494 -4.569 -34.438 1.00 95.50 113 PHE A N 1
ATOM 929 C CA . PHE A 1 113 ? -2.173 -4.097 -34.029 1.00 95.50 113 PHE A CA 1
ATOM 930 C C . PHE A 1 113 ? -1.042 -5.025 -34.504 1.00 95.50 113 PHE A C 1
ATOM 932 O O . PHE A 1 113 ? 0.006 -4.513 -34.898 1.00 95.50 113 PHE A O 1
ATOM 939 N N . LYS A 1 114 ? -1.259 -6.341 -34.571 1.00 93.62 114 LYS A N 1
ATOM 940 C CA . LYS A 1 114 ? -0.293 -7.327 -35.084 1.00 93.62 114 LYS A CA 1
ATOM 941 C C . LYS A 1 114 ? 0.004 -7.156 -36.571 1.00 93.62 114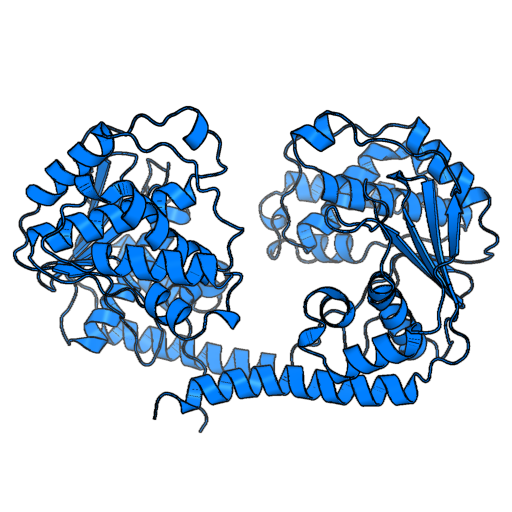 LYS A C 1
ATOM 943 O O . LYS A 1 114 ? 1.158 -7.270 -36.971 1.00 93.62 114 LYS A O 1
ATOM 948 N N . ASP A 1 115 ? -1.010 -6.828 -37.376 1.00 94.00 115 ASP A N 1
ATOM 949 C CA . ASP A 1 115 ? -0.888 -6.814 -38.841 1.00 94.00 115 ASP A CA 1
ATOM 950 C C . ASP A 1 115 ? 0.166 -5.803 -39.357 1.00 94.00 115 ASP A C 1
ATOM 952 O O . ASP A 1 115 ? -0.058 -4.588 -39.281 1.00 94.00 115 ASP A O 1
ATOM 956 N N . PRO A 1 116 ? 1.280 -6.247 -39.971 1.00 94.25 116 PRO A N 1
ATOM 957 C CA . PRO A 1 116 ? 2.342 -5.360 -40.457 1.00 94.25 116 PRO A CA 1
ATOM 958 C C . PRO A 1 116 ? 1.913 -4.429 -41.603 1.00 94.25 116 PRO A C 1
ATOM 960 O O . PRO A 1 116 ? 2.647 -3.508 -41.976 1.00 94.25 116 PRO A O 1
ATOM 963 N N . ASN A 1 117 ? 0.743 -4.630 -42.206 1.00 95.31 117 ASN A N 1
ATOM 964 C CA . ASN A 1 117 ? 0.259 -3.786 -43.301 1.00 95.31 117 ASN A CA 1
ATOM 965 C C . ASN A 1 117 ? -0.509 -2.558 -42.820 1.00 95.31 117 ASN A C 1
ATOM 967 O O . ASN A 1 117 ? -0.620 -1.572 -43.553 1.00 95.31 117 ASN A O 1
ATOM 971 N N . THR A 1 118 ? -0.962 -2.573 -41.572 1.00 94.12 118 THR A N 1
ATOM 972 C CA . THR A 1 118 ? -1.730 -1.481 -40.989 1.00 94.12 118 THR A CA 1
ATOM 973 C C . THR A 1 118 ? -0.816 -0.352 -40.493 1.00 94.12 118 THR A C 1
ATOM 975 O O . THR A 1 118 ? 0.117 -0.576 -39.721 1.00 94.12 118 THR A O 1
ATOM 978 N N . LYS A 1 119 ? -1.079 0.894 -40.909 1.00 95.62 119 LYS A N 1
ATOM 979 C CA . LYS A 1 119 ? -0.271 2.063 -40.515 1.00 95.62 119 LYS A CA 1
ATOM 980 C C . LYS A 1 119 ? -0.622 2.532 -39.103 1.00 95.62 119 LYS A C 1
ATOM 982 O O . LYS A 1 119 ? -1.794 2.686 -38.772 1.00 95.62 119 LYS A O 1
ATOM 987 N N . ALA A 1 120 ? 0.388 2.872 -38.298 1.00 95.44 120 ALA A N 1
ATOM 988 C CA . ALA A 1 120 ? 0.194 3.317 -36.910 1.00 95.44 120 ALA A CA 1
ATOM 989 C C . ALA A 1 120 ? -0.757 4.526 -36.768 1.00 95.44 120 ALA A C 1
ATOM 991 O O . ALA A 1 120 ? -1.570 4.576 -35.846 1.00 95.44 120 ALA A O 1
ATOM 992 N N . MET A 1 121 ? -0.699 5.479 -37.706 1.00 96.69 121 MET A N 1
ATOM 993 C CA . MET A 1 121 ? -1.561 6.671 -37.708 1.00 96.69 121 MET A CA 1
ATOM 994 C C . MET A 1 121 ? -3.044 6.361 -37.927 1.00 96.69 121 MET A C 1
ATOM 996 O O . MET A 1 121 ? -3.889 7.126 -37.460 1.00 96.69 121 MET A O 1
ATOM 1000 N N . ASP A 1 122 ? -3.356 5.251 -38.594 1.00 96.44 122 ASP A N 1
ATOM 1001 C CA . ASP A 1 122 ? -4.727 4.885 -38.956 1.00 96.44 122 ASP A CA 1
ATOM 1002 C C . ASP A 1 122 ? -5.429 4.127 -37.815 1.00 96.44 122 ASP A C 1
ATOM 1004 O O . ASP A 1 122 ? -6.654 4.048 -37.778 1.00 96.44 122 ASP A O 1
ATOM 1008 N N . ILE A 1 123 ? -4.665 3.623 -36.835 1.00 95.75 123 ILE A N 1
ATOM 1009 C CA . ILE A 1 123 ? -5.167 2.769 -35.747 1.00 95.75 123 ILE A CA 1
ATOM 1010 C C . ILE A 1 123 ? -4.796 3.266 -34.347 1.00 95.75 123 ILE A C 1
ATOM 1012 O O . ILE A 1 123 ? -4.623 2.477 -33.418 1.00 95.75 123 ILE A O 1
ATOM 1016 N N . ILE A 1 124 ? -4.711 4.586 -34.156 1.00 94.56 124 ILE A N 1
ATOM 1017 C CA . ILE A 1 124 ? -4.378 5.206 -32.857 1.00 94.56 124 ILE A CA 1
ATOM 1018 C C . ILE A 1 124 ? -5.275 4.678 -31.725 1.00 94.56 124 ILE A C 1
ATOM 1020 O O . ILE A 1 124 ? -4.790 4.436 -30.621 1.00 94.56 124 ILE A O 1
ATOM 1024 N N . LYS A 1 125 ? -6.574 4.472 -31.985 1.00 92.75 125 LYS A N 1
ATOM 1025 C CA . LYS A 1 125 ? -7.511 3.907 -31.000 1.00 92.75 125 LYS A CA 1
ATOM 1026 C C . LYS A 1 125 ? -7.104 2.490 -30.582 1.00 92.75 125 LYS A C 1
ATOM 1028 O O . LYS A 1 125 ? -7.117 2.183 -29.394 1.00 92.75 125 LYS A O 1
ATOM 1033 N N . ASN A 1 126 ? -6.705 1.660 -31.538 1.00 95.31 126 ASN A N 1
ATOM 1034 C CA . ASN A 1 126 ? -6.325 0.273 -31.294 1.00 95.31 126 ASN A CA 1
ATOM 1035 C C . ASN A 1 126 ? -5.026 0.219 -30.500 1.00 95.31 126 ASN A C 1
ATOM 1037 O O . ASN A 1 126 ? -4.966 -0.468 -29.490 1.00 95.31 126 ASN A O 1
ATOM 1041 N N . ILE A 1 127 ? -4.040 1.037 -30.877 1.00 94.75 127 ILE A N 1
ATOM 1042 C CA . ILE A 1 127 ? -2.777 1.178 -30.139 1.00 94.75 127 ILE A CA 1
ATOM 1043 C C . ILE A 1 127 ? -3.046 1.581 -28.685 1.00 94.75 127 ILE A C 1
ATOM 1045 O O . ILE A 1 127 ? -2.459 1.004 -27.778 1.00 94.75 127 ILE A O 1
ATOM 1049 N N . LYS A 1 128 ? -3.963 2.528 -28.441 1.00 91.25 128 LYS A N 1
ATOM 1050 C CA . LYS A 1 128 ? -4.345 2.919 -27.076 1.00 91.25 128 LYS A CA 1
ATOM 1051 C C . LYS A 1 128 ? -4.919 1.761 -26.272 1.00 91.25 128 LYS A C 1
ATOM 1053 O O . LYS A 1 128 ? -4.557 1.642 -25.112 1.00 91.25 128 LYS A O 1
ATOM 1058 N N . ILE A 1 129 ? -5.808 0.962 -26.864 1.00 90.56 129 ILE A N 1
ATOM 1059 C CA . ILE A 1 129 ? -6.461 -0.175 -26.197 1.00 90.56 129 ILE A CA 1
ATOM 1060 C C . ILE A 1 129 ? -5.451 -1.284 -25.913 1.00 90.56 129 ILE A C 1
ATOM 1062 O O . ILE A 1 129 ? -5.403 -1.789 -24.796 1.00 90.56 129 ILE A O 1
ATOM 1066 N N . VAL A 1 130 ? -4.597 -1.606 -26.885 1.00 92.50 130 VAL A N 1
ATOM 1067 C CA . VAL A 1 130 ? -3.546 -2.615 -26.726 1.00 92.50 130 VAL A CA 1
ATOM 1068 C C . VAL A 1 130 ? -2.532 -2.170 -25.672 1.00 92.50 130 VAL A C 1
ATOM 1070 O O . VAL A 1 130 ? -2.208 -2.956 -24.797 1.00 92.50 130 VAL A O 1
ATOM 1073 N N . ALA A 1 131 ? -2.128 -0.896 -25.646 1.00 90.62 131 ALA A N 1
ATOM 1074 C CA . ALA A 1 131 ? -1.241 -0.347 -24.615 1.00 90.62 131 ALA A CA 1
ATOM 1075 C C . ALA A 1 131 ? -1.785 -0.499 -23.177 1.00 90.62 131 ALA A C 1
ATOM 1077 O O . ALA A 1 131 ? -1.009 -0.473 -22.220 1.00 90.62 131 ALA A O 1
ATOM 1078 N N . LEU A 1 132 ? -3.102 -0.680 -22.996 1.00 86.75 132 LEU A N 1
ATOM 1079 C CA . LEU A 1 132 ? -3.684 -0.938 -21.676 1.00 86.75 132 LEU A CA 1
ATOM 1080 C C . LEU A 1 132 ? -3.249 -2.291 -21.109 1.00 86.75 132 LEU A C 1
ATOM 1082 O O . LEU A 1 132 ? -3.196 -2.407 -19.887 1.00 86.75 132 LEU A O 1
ATOM 1086 N N . SER A 1 133 ? -2.890 -3.272 -21.945 1.00 87.38 133 SER A N 1
ATOM 1087 C CA . SER A 1 133 ? -2.402 -4.581 -21.489 1.00 87.38 133 SER A CA 1
ATOM 1088 C C . SER A 1 133 ? -1.191 -4.432 -20.566 1.00 87.38 133 SER A C 1
ATOM 1090 O O . SER A 1 133 ? -1.196 -4.958 -19.460 1.00 87.38 133 SER A O 1
ATOM 1092 N N . SER A 1 134 ? -0.215 -3.606 -20.949 1.00 84.25 134 SER A N 1
ATOM 1093 C CA . SER A 1 134 ? 0.974 -3.319 -20.139 1.00 84.25 134 SER A CA 1
ATOM 1094 C C . SER A 1 134 ? 0.642 -2.589 -18.835 1.00 84.25 134 SER A C 1
ATOM 1096 O O . SER A 1 134 ? 1.315 -2.775 -17.823 1.00 84.25 134 SER A O 1
ATOM 1098 N N . LEU A 1 135 ? -0.406 -1.762 -18.815 1.00 82.62 135 LEU A N 1
ATOM 1099 C CA . LEU A 1 135 ? -0.857 -1.104 -17.584 1.00 82.62 135 LEU A CA 1
ATOM 1100 C C . LEU A 1 135 ? -1.536 -2.100 -16.632 1.00 82.62 135 LEU A C 1
ATOM 1102 O O . LEU A 1 135 ? -1.341 -2.017 -15.417 1.00 82.62 135 LEU A O 1
ATOM 1106 N N . ILE A 1 136 ? -2.305 -3.031 -17.200 1.00 80.88 136 ILE A N 1
ATOM 1107 C CA . ILE A 1 136 ? -3.029 -4.093 -16.500 1.00 80.88 136 ILE A CA 1
ATOM 1108 C C . ILE A 1 136 ? -2.054 -5.102 -15.884 1.00 80.88 136 ILE A C 1
ATOM 1110 O O . ILE A 1 136 ? -2.147 -5.354 -14.684 1.00 80.88 136 ILE A O 1
ATOM 1114 N N . THR A 1 137 ? -1.100 -5.641 -16.655 1.00 76.75 137 THR A N 1
ATOM 1115 C CA . THR A 1 137 ? -0.141 -6.647 -16.154 1.00 76.75 137 THR A CA 1
ATOM 1116 C C . THR A 1 137 ? 0.754 -6.095 -15.048 1.00 76.75 137 THR A C 1
ATOM 1118 O O . THR A 1 137 ? 1.107 -6.806 -14.113 1.00 76.75 137 THR A O 1
ATOM 1121 N N . ASN A 1 138 ? 1.041 -4.792 -15.072 1.00 70.31 138 ASN A N 1
ATOM 1122 C CA . ASN A 1 138 ? 1.804 -4.115 -14.023 1.00 70.31 138 ASN A CA 1
ATOM 1123 C C . ASN A 1 138 ? 0.978 -3.746 -12.768 1.00 70.31 138 ASN A C 1
ATOM 1125 O O . ASN A 1 138 ? 1.457 -2.966 -11.939 1.00 70.31 138 ASN A O 1
ATOM 1129 N N . ASN A 1 139 ? -0.247 -4.273 -12.605 1.00 61.47 139 ASN A N 1
ATOM 1130 C CA . ASN A 1 139 ? -1.140 -4.038 -11.456 1.00 61.47 139 ASN A CA 1
ATOM 1131 C C . ASN A 1 139 ? -1.393 -2.551 -11.147 1.00 61.47 139 ASN A C 1
ATOM 1133 O O . ASN A 1 139 ? -1.631 -2.157 -9.999 1.00 61.47 139 ASN A O 1
ATOM 1137 N N . ARG A 1 140 ? -1.334 -1.685 -12.162 1.00 55.84 140 ARG A N 1
ATOM 1138 C CA . ARG A 1 140 ? -1.613 -0.255 -11.990 1.00 55.84 140 ARG A CA 1
ATOM 1139 C C . ARG A 1 140 ? -3.113 -0.002 -12.167 1.00 55.84 140 ARG A C 1
ATOM 1141 O O . ARG A 1 140 ? -3.799 -0.729 -12.876 1.00 55.84 140 ARG A O 1
ATOM 1148 N N . ARG A 1 141 ? -3.635 1.012 -11.453 1.00 54.19 141 ARG A N 1
ATOM 1149 C CA . ARG A 1 141 ? -5.060 1.422 -11.442 1.00 54.19 141 ARG A CA 1
ATOM 1150 C C . ARG A 1 141 ? -5.681 1.376 -12.845 1.00 54.19 141 ARG A C 1
ATOM 1152 O O . ARG A 1 141 ? -4.993 1.707 -13.805 1.00 54.19 141 ARG A O 1
ATOM 1159 N N . ARG A 1 142 ? -6.999 1.105 -12.924 1.00 55.91 142 ARG A N 1
ATOM 1160 C CA . ARG A 1 142 ? -7.801 1.229 -14.159 1.00 55.91 142 ARG A CA 1
ATOM 1161 C C . ARG A 1 142 ? -7.357 2.472 -14.951 1.00 55.91 142 ARG A C 1
ATOM 1163 O O . ARG A 1 142 ? -7.535 3.586 -14.441 1.00 55.91 142 ARG A O 1
ATOM 1170 N N . PRO A 1 143 ? -6.762 2.290 -16.143 1.00 54.78 143 PRO A N 1
ATOM 1171 C CA . PRO A 1 143 ? -6.264 3.393 -16.948 1.00 54.78 143 PRO A CA 1
ATOM 1172 C C . PRO A 1 143 ? -7.391 4.371 -17.252 1.00 54.78 143 PRO A C 1
ATOM 1174 O O . PRO A 1 143 ? -8.508 3.963 -17.575 1.00 54.78 143 PRO A O 1
ATOM 1177 N N . LYS A 1 144 ? -7.115 5.673 -17.181 1.00 59.50 144 LYS A N 1
ATOM 1178 C CA . LYS A 1 144 ? -8.049 6.658 -17.731 1.00 59.50 144 LYS A CA 1
ATOM 1179 C C . LYS A 1 144 ? -7.881 6.657 -19.249 1.00 59.50 144 LYS A C 1
ATOM 1181 O O . LYS A 1 144 ? -6.845 7.087 -19.746 1.00 59.50 144 LYS A O 1
ATOM 1186 N N . SER A 1 145 ? -8.889 6.174 -19.973 1.00 53.91 145 SER A N 1
ATOM 1187 C CA . SER A 1 145 ? -8.888 6.051 -21.443 1.00 53.91 145 SER A CA 1
ATOM 1188 C C . SER A 1 145 ? -8.729 7.384 -22.186 1.00 53.91 145 SER A C 1
ATOM 1190 O O . SER A 1 145 ? -8.327 7.413 -23.351 1.00 53.91 145 SER A O 1
ATOM 1192 N N . ASP A 1 146 ? -9.009 8.497 -21.510 1.00 64.31 146 ASP A N 1
ATOM 1193 C CA . ASP A 1 146 ? -9.211 9.788 -22.157 1.00 64.31 146 ASP A CA 1
ATOM 1194 C C . ASP A 1 146 ? -8.002 10.708 -21.974 1.00 64.31 146 ASP A C 1
ATOM 1196 O O . ASP A 1 146 ? -8.045 11.708 -21.256 1.00 64.31 146 ASP A O 1
ATOM 1200 N N . TYR A 1 147 ? -6.897 10.382 -22.649 1.00 71.50 147 TYR A N 1
ATOM 1201 C CA . TYR A 1 147 ? -5.833 11.353 -22.920 1.00 71.50 147 TYR A CA 1
ATOM 1202 C C . TYR A 1 147 ? -5.765 11.691 -24.412 1.00 71.50 147 TYR A C 1
ATOM 1204 O O . TYR A 1 147 ? -5.831 10.830 -25.296 1.00 71.50 147 TYR A O 1
ATOM 1212 N N . THR A 1 148 ? -5.635 12.980 -24.714 1.00 75.00 148 THR A N 1
ATOM 1213 C CA . THR A 1 148 ? -5.478 13.487 -26.081 1.00 75.00 148 THR A CA 1
ATOM 1214 C C . THR A 1 148 ? -4.034 13.324 -26.539 1.00 75.00 148 THR A C 1
ATOM 1216 O O . THR A 1 148 ? -3.121 13.770 -25.846 1.00 75.00 148 THR A O 1
ATOM 1219 N N . VAL A 1 149 ? -3.823 12.751 -27.721 1.00 79.88 149 VAL A N 1
ATOM 1220 C CA . VAL A 1 149 ? -2.495 12.631 -28.338 1.00 79.88 149 VAL A CA 1
ATOM 1221 C C . VAL A 1 149 ? -2.379 13.677 -29.442 1.00 79.88 149 VAL A C 1
ATOM 1223 O O . VAL A 1 149 ? -3.282 13.807 -30.266 1.00 79.88 149 VAL A O 1
ATOM 1226 N N . ASN A 1 150 ? -1.286 14.440 -29.454 1.00 86.19 150 ASN A N 1
ATOM 1227 C CA . ASN A 1 150 ? -1.044 15.433 -30.497 1.00 86.19 150 ASN A CA 1
ATOM 1228 C C . ASN A 1 150 ? -0.506 14.742 -31.761 1.00 86.19 150 ASN A C 1
ATOM 1230 O O . ASN A 1 150 ? 0.551 14.115 -31.718 1.00 86.19 150 ASN A O 1
ATOM 1234 N N . LYS A 1 151 ? -1.227 14.885 -32.880 1.00 89.69 151 LYS A N 1
ATOM 1235 C CA . LYS A 1 151 ? -0.876 14.290 -34.176 1.00 89.69 151 LYS A CA 1
ATOM 1236 C C . LYS A 1 151 ? 0.495 14.748 -34.684 1.00 89.69 151 LYS A C 1
ATOM 1238 O O . LYS A 1 151 ? 1.225 13.934 -35.238 1.00 89.69 151 LYS A O 1
ATOM 1243 N N . ASP A 1 152 ? 0.866 16.004 -34.449 1.00 88.88 152 ASP A N 1
ATOM 1244 C CA . ASP A 1 152 ? 2.151 16.553 -34.895 1.00 88.88 152 ASP A CA 1
ATOM 1245 C C . ASP A 1 152 ? 3.327 15.872 -34.188 1.00 88.88 152 ASP A C 1
ATOM 1247 O O . ASP A 1 152 ? 4.319 15.535 -34.827 1.00 88.88 152 ASP A O 1
ATOM 1251 N N . ASN A 1 153 ? 3.184 15.589 -32.887 1.00 88.06 153 ASN A N 1
ATOM 1252 C CA . ASN A 1 153 ? 4.200 14.858 -32.128 1.00 88.06 153 ASN A CA 1
ATOM 1253 C C . ASN A 1 153 ? 4.393 13.438 -32.696 1.00 88.06 153 ASN A C 1
ATOM 1255 O O . ASN A 1 153 ? 5.516 12.957 -32.786 1.00 88.06 153 ASN A O 1
ATOM 1259 N N . LEU A 1 154 ? 3.308 12.765 -33.101 1.00 91.69 154 LEU A N 1
ATOM 1260 C CA . LEU A 1 154 ? 3.382 11.429 -33.706 1.00 91.69 154 LEU A CA 1
ATOM 1261 C C . LEU A 1 154 ? 4.065 11.445 -35.077 1.00 91.69 154 LEU A C 1
ATOM 1263 O O . LEU A 1 154 ? 4.825 10.533 -35.395 1.00 91.69 154 LEU A O 1
ATOM 1267 N N . LEU A 1 155 ? 3.811 12.478 -35.883 1.00 92.44 155 LEU A N 1
ATOM 1268 C CA . LEU A 1 155 ? 4.464 12.648 -37.181 1.00 92.44 155 LEU A CA 1
ATOM 1269 C C . LEU A 1 155 ? 5.970 12.891 -37.037 1.00 92.44 155 LEU A C 1
ATOM 1271 O O . LEU A 1 155 ? 6.738 12.369 -37.835 1.00 92.44 155 LEU A O 1
ATOM 1275 N N . GLU A 1 156 ? 6.403 13.617 -36.007 1.00 89.69 156 GLU A N 1
ATOM 1276 C CA . GLU A 1 156 ? 7.831 13.787 -35.706 1.00 89.69 156 GLU A CA 1
ATOM 1277 C C . GLU A 1 156 ? 8.508 12.487 -35.280 1.00 89.69 156 GLU A C 1
ATOM 1279 O O . GLU A 1 156 ? 9.634 12.220 -35.692 1.00 89.69 156 GLU A O 1
ATOM 1284 N N . ILE A 1 157 ? 7.819 11.656 -34.492 1.00 91.06 157 ILE A N 1
ATOM 1285 C CA . ILE A 1 157 ? 8.306 10.316 -34.142 1.00 91.06 157 ILE A CA 1
ATOM 1286 C C . ILE A 1 157 ? 8.498 9.481 -35.410 1.00 91.06 157 ILE A C 1
ATOM 1288 O O . ILE A 1 157 ? 9.537 8.845 -35.571 1.00 91.06 157 ILE A O 1
ATOM 1292 N N . ILE A 1 158 ? 7.513 9.496 -36.313 1.00 93.94 158 ILE A N 1
ATOM 1293 C CA . ILE A 1 158 ? 7.589 8.794 -37.600 1.00 93.94 158 ILE A CA 1
ATOM 1294 C C . ILE A 1 158 ? 8.779 9.298 -38.421 1.00 93.94 158 ILE A C 1
ATOM 1296 O O . ILE A 1 158 ? 9.611 8.499 -38.839 1.00 93.94 158 ILE A O 1
ATOM 1300 N N . ASP A 1 159 ? 8.895 10.613 -38.618 1.00 92.81 159 ASP A N 1
ATOM 1301 C CA . ASP A 1 159 ? 9.984 11.220 -39.394 1.00 92.81 159 ASP A CA 1
ATOM 1302 C C . ASP A 1 159 ? 11.365 10.854 -38.829 1.00 92.81 159 ASP A C 1
ATOM 1304 O O . ASP A 1 159 ? 12.305 10.586 -39.580 1.00 92.81 159 ASP A O 1
ATOM 1308 N N . TYR A 1 160 ? 11.479 10.786 -37.503 1.00 91.25 160 TYR A N 1
ATOM 1309 C CA . TYR A 1 160 ? 12.692 10.344 -36.837 1.00 91.25 160 TYR A CA 1
ATOM 1310 C C . TYR A 1 160 ? 13.021 8.874 -37.139 1.00 91.25 160 TYR A C 1
ATOM 1312 O O . TYR A 1 160 ? 14.114 8.592 -37.633 1.00 91.25 160 TYR A O 1
ATOM 1320 N N . PHE A 1 161 ? 12.094 7.942 -36.887 1.00 91.06 161 PHE A N 1
ATOM 1321 C CA . PHE A 1 161 ? 12.338 6.503 -37.064 1.00 91.06 161 PHE A CA 1
ATOM 1322 C C . PHE A 1 161 ? 12.495 6.080 -38.533 1.00 91.06 161 PHE A C 1
ATOM 1324 O O . PHE A 1 161 ? 13.249 5.149 -38.818 1.00 91.06 161 PHE A O 1
ATOM 1331 N N . GLN A 1 162 ? 11.916 6.823 -39.480 1.00 91.75 162 GLN A N 1
ATOM 1332 C CA . GLN A 1 162 ? 12.157 6.635 -40.917 1.00 91.75 162 GLN A CA 1
ATOM 1333 C C . GLN A 1 162 ? 13.606 6.922 -41.334 1.00 91.75 162 GLN A C 1
ATOM 1335 O O . GLN A 1 162 ? 14.084 6.376 -42.326 1.00 91.75 162 GLN A O 1
ATOM 1340 N N . LYS A 1 163 ? 14.312 7.787 -40.597 1.00 89.50 163 LYS A N 1
ATOM 1341 C CA . LYS A 1 163 ? 15.703 8.185 -40.883 1.00 89.50 163 LYS A CA 1
ATOM 1342 C C . LYS A 1 163 ? 16.733 7.330 -40.151 1.00 89.50 163 LYS A C 1
ATOM 1344 O O . LYS A 1 163 ? 17.936 7.544 -40.317 1.00 89.50 163 LYS A O 1
ATOM 1349 N N . VAL A 1 164 ? 16.289 6.405 -39.306 1.00 86.12 164 VAL A N 1
ATOM 1350 C CA . VAL A 1 164 ? 17.181 5.533 -38.549 1.00 86.12 164 VAL A CA 1
ATOM 1351 C C . VAL A 1 164 ? 17.822 4.515 -39.514 1.00 86.12 164 VAL A C 1
ATOM 1353 O O . VAL A 1 164 ? 17.102 3.847 -40.252 1.00 86.12 164 VAL A O 1
ATOM 1356 N N . PRO A 1 165 ? 19.162 4.372 -39.537 1.00 86.25 165 PRO A N 1
ATOM 1357 C CA . PRO A 1 165 ? 19.879 3.678 -40.611 1.00 86.25 165 PRO A CA 1
ATOM 1358 C C . PRO A 1 165 ? 19.996 2.155 -40.409 1.00 86.25 165 PRO A C 1
ATOM 1360 O O . PRO A 1 165 ? 21.006 1.575 -40.802 1.00 86.25 165 PRO A O 1
ATOM 1363 N N . TYR A 1 166 ? 19.014 1.512 -39.773 1.00 88.19 166 TYR A N 1
ATOM 1364 C CA . TYR A 1 166 ? 19.046 0.065 -39.528 1.00 88.19 166 TYR A CA 1
ATOM 1365 C C . TYR A 1 166 ? 18.233 -0.705 -40.565 1.00 88.19 166 TYR A C 1
ATOM 1367 O O . TYR A 1 166 ? 17.285 -0.177 -41.151 1.00 88.19 166 TYR A O 1
ATOM 1375 N N . LYS A 1 167 ? 18.619 -1.958 -40.794 1.00 89.94 167 LYS A N 1
ATOM 1376 C CA . LYS A 1 167 ? 18.052 -2.845 -41.818 1.00 89.94 167 LYS A CA 1
ATOM 1377 C C . LYS A 1 167 ? 17.065 -3.854 -41.245 1.00 89.94 167 LYS A C 1
ATOM 1379 O O . LYS A 1 167 ? 16.167 -4.280 -41.967 1.00 89.94 167 LYS A O 1
ATOM 1384 N N . SER A 1 168 ? 17.204 -4.213 -39.976 1.00 91.94 168 SER A N 1
ATOM 1385 C CA . SER A 1 168 ? 16.301 -5.099 -39.251 1.00 91.94 168 SER A CA 1
ATOM 1386 C C . SER A 1 168 ? 15.971 -4.546 -37.868 1.00 91.94 168 SER A C 1
ATOM 1388 O O . SER A 1 168 ? 16.704 -3.737 -37.292 1.00 91.94 168 SER A O 1
ATOM 1390 N N . VAL A 1 169 ? 14.840 -4.996 -37.328 1.00 93.44 169 VAL A N 1
ATOM 1391 C CA . VAL A 1 169 ? 14.432 -4.711 -35.956 1.00 93.44 169 VAL A CA 1
ATOM 1392 C C . VAL A 1 169 ? 13.729 -5.927 -35.361 1.00 93.44 169 VAL A C 1
ATOM 1394 O O . VAL A 1 169 ? 12.944 -6.592 -36.034 1.00 93.44 169 VAL A O 1
ATOM 1397 N N . ILE A 1 170 ? 14.004 -6.207 -34.093 1.00 91.06 170 ILE A N 1
ATOM 1398 C CA . ILE A 1 170 ? 13.268 -7.153 -33.258 1.00 91.06 170 ILE A CA 1
ATOM 1399 C C . ILE A 1 170 ? 12.445 -6.320 -32.282 1.00 91.06 170 ILE A C 1
ATOM 1401 O O . ILE A 1 170 ? 13.005 -5.519 -31.533 1.00 91.06 170 ILE A O 1
ATOM 1405 N N . LEU A 1 171 ? 11.125 -6.486 -32.303 1.00 89.69 171 LEU A N 1
ATOM 1406 C CA . LEU A 1 171 ? 10.200 -5.771 -31.422 1.00 89.69 171 LEU A CA 1
ATOM 1407 C C . LEU A 1 171 ? 9.85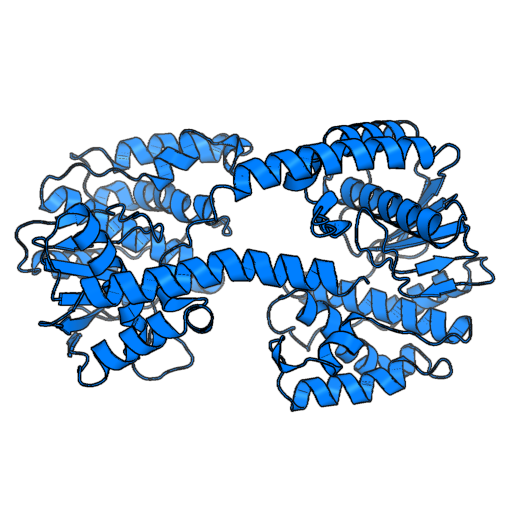0 -6.650 -30.227 1.00 89.69 171 LEU A C 1
ATOM 1409 O O . LEU A 1 171 ? 9.589 -7.838 -30.406 1.00 89.69 171 LEU A O 1
ATOM 1413 N N . LYS A 1 172 ? 9.858 -6.063 -29.026 1.00 85.12 172 LYS A N 1
ATOM 1414 C CA . LYS A 1 172 ? 9.542 -6.752 -27.767 1.00 85.12 172 LYS A CA 1
ATOM 1415 C C . LYS A 1 172 ? 10.243 -8.108 -27.574 1.00 85.12 172 LYS A C 1
ATOM 1417 O O . LYS A 1 172 ? 9.590 -9.099 -27.238 1.00 85.12 172 LYS A O 1
ATOM 1422 N N . PRO A 1 173 ? 11.569 -8.213 -27.794 1.00 87.25 173 PRO A N 1
ATOM 1423 C CA . PRO A 1 173 ? 12.247 -9.475 -27.553 1.00 87.25 173 PRO A CA 1
ATOM 1424 C C . PRO A 1 173 ? 12.162 -9.854 -26.070 1.00 87.25 173 PRO A C 1
ATOM 1426 O O . PRO A 1 173 ? 12.531 -9.065 -25.200 1.00 87.25 173 PRO A O 1
ATOM 1429 N N . GLN A 1 174 ? 11.741 -11.093 -25.808 1.00 87.00 174 GLN A N 1
ATOM 1430 C CA . GLN A 1 174 ? 11.942 -11.749 -24.515 1.00 87.00 174 GLN A CA 1
ATOM 1431 C C . GLN A 1 174 ? 13.415 -12.147 -24.390 1.00 87.00 174 GLN A C 1
ATOM 1433 O O . GLN A 1 174 ? 13.943 -12.867 -25.247 1.00 87.00 174 GLN A O 1
ATOM 1438 N N . LEU A 1 175 ? 14.074 -11.669 -23.345 1.00 87.00 175 LEU A N 1
ATOM 1439 C CA . LEU A 1 175 ? 15.512 -11.764 -23.086 1.00 87.00 175 LEU A CA 1
ATOM 1440 C C . LEU A 1 175 ? 15.799 -12.583 -21.823 1.00 87.00 175 LEU A C 1
ATOM 1442 O O . LEU A 1 175 ? 16.760 -12.310 -21.103 1.00 87.00 175 LEU A O 1
ATOM 1446 N N . ASP A 1 176 ? 14.944 -13.571 -21.565 1.00 83.94 176 ASP A N 1
ATOM 1447 C CA . ASP A 1 176 ? 15.064 -14.472 -20.427 1.00 83.94 176 ASP A CA 1
ATOM 1448 C C . ASP A 1 176 ? 16.363 -15.282 -20.491 1.00 83.94 176 ASP A C 1
ATOM 1450 O O . ASP A 1 176 ? 16.800 -15.736 -21.554 1.00 83.94 176 ASP A O 1
ATOM 1454 N N . CYS A 1 177 ? 16.974 -15.467 -19.328 1.00 82.38 177 CYS A N 1
ATOM 1455 C CA . CYS A 1 177 ? 18.161 -16.286 -19.129 1.00 82.38 177 CYS A CA 1
ATOM 1456 C C . CYS A 1 177 ? 18.119 -16.936 -17.742 1.00 82.38 177 CYS A C 1
ATOM 1458 O O . CYS A 1 177 ? 17.232 -16.648 -16.941 1.00 82.38 177 CYS A O 1
ATOM 1460 N N . ASP A 1 178 ? 19.127 -17.748 -17.422 1.00 79.56 178 ASP A N 1
ATOM 1461 C CA . ASP A 1 178 ? 19.237 -18.450 -16.134 1.00 79.56 178 ASP A CA 1
ATOM 1462 C C . ASP A 1 178 ? 19.237 -17.519 -14.903 1.00 79.56 178 ASP A C 1
ATOM 1464 O O . ASP A 1 178 ? 19.051 -17.978 -13.776 1.00 79.56 178 ASP A O 1
ATOM 1468 N N . TYR A 1 179 ? 19.460 -16.214 -15.102 1.00 79.56 179 TYR A N 1
ATOM 1469 C CA . TYR A 1 179 ? 19.627 -15.230 -14.031 1.00 79.56 179 TYR A CA 1
ATOM 1470 C C . TYR A 1 179 ? 18.494 -14.218 -13.911 1.00 79.56 179 TYR A C 1
ATOM 1472 O O . TYR A 1 179 ? 18.272 -13.714 -12.812 1.00 79.56 179 TYR A O 1
ATOM 1480 N N . PHE A 1 180 ? 17.801 -13.891 -15.005 1.00 80.12 180 PHE A N 1
ATOM 1481 C CA . PHE A 1 180 ? 16.636 -13.009 -14.959 1.00 80.12 180 PHE A CA 1
ATOM 1482 C C . PHE A 1 180 ? 15.676 -13.203 -16.136 1.00 80.12 180 PHE A C 1
ATOM 1484 O O . PHE A 1 180 ? 16.068 -13.710 -17.187 1.00 80.12 180 PHE A O 1
ATOM 1491 N N . THR A 1 181 ? 14.445 -12.713 -15.973 1.00 79.88 181 THR A N 1
ATOM 1492 C CA . THR A 1 181 ? 13.496 -12.485 -17.072 1.00 79.88 181 THR A CA 1
ATOM 1493 C C . THR A 1 181 ? 13.488 -11.022 -17.502 1.00 79.88 181 THR A C 1
ATOM 1495 O O . THR A 1 181 ? 13.655 -10.119 -16.674 1.00 79.88 181 THR A O 1
ATOM 1498 N N . ALA A 1 182 ? 13.338 -10.748 -18.794 1.00 82.69 182 ALA A N 1
ATOM 1499 C CA . ALA A 1 182 ? 13.381 -9.377 -19.306 1.00 82.69 182 ALA A CA 1
ATOM 1500 C C . ALA A 1 182 ? 12.662 -9.223 -20.646 1.00 82.69 182 ALA A C 1
ATOM 1502 O O . ALA A 1 182 ? 12.804 -10.057 -21.529 1.00 82.69 182 ALA A O 1
ATOM 1503 N N . GLU A 1 183 ? 11.994 -8.088 -20.839 1.00 84.38 183 GLU A N 1
ATOM 1504 C CA . GLU A 1 183 ? 11.467 -7.652 -22.135 1.00 84.38 183 GLU A CA 1
ATOM 1505 C C . GLU A 1 183 ? 12.126 -6.310 -22.475 1.00 84.38 183 GLU A C 1
ATOM 1507 O O . GLU A 1 183 ? 12.043 -5.355 -21.696 1.00 84.38 183 GLU A O 1
ATOM 1512 N N . ALA A 1 184 ? 12.820 -6.231 -23.611 1.00 85.94 184 ALA A N 1
ATOM 1513 C CA . ALA A 1 1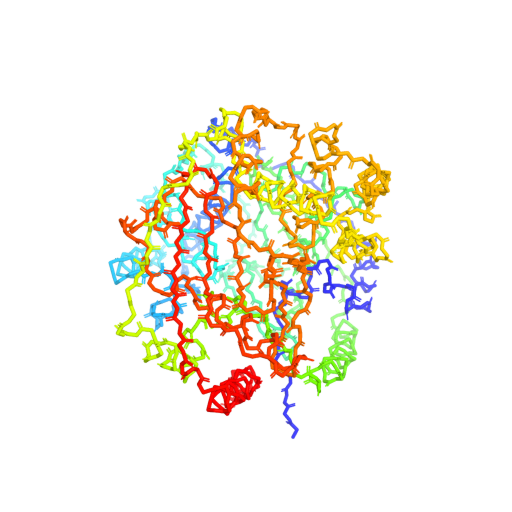84 ? 13.309 -4.951 -24.131 1.00 85.94 184 ALA A CA 1
ATOM 1514 C C . ALA A 1 184 ? 12.305 -4.351 -25.120 1.00 85.94 184 ALA A C 1
ATOM 1516 O O . ALA A 1 184 ? 11.525 -5.082 -25.717 1.00 85.94 184 ALA A O 1
ATOM 1517 N N . ASP A 1 185 ? 12.351 -3.034 -25.345 1.00 85.81 185 ASP A N 1
ATOM 1518 C CA . ASP A 1 185 ? 11.437 -2.392 -26.300 1.00 85.81 185 ASP A CA 1
ATOM 1519 C C . ASP A 1 185 ? 11.738 -2.840 -27.739 1.00 85.81 185 ASP A C 1
ATOM 1521 O O . ASP A 1 185 ? 10.849 -3.315 -28.453 1.00 85.81 185 ASP A O 1
ATOM 1525 N N . MET A 1 186 ? 12.998 -2.693 -28.171 1.00 90.50 186 MET A N 1
ATOM 1526 C CA . MET A 1 186 ? 13.439 -3.107 -29.504 1.00 90.50 186 MET A CA 1
ATOM 1527 C C . MET A 1 186 ? 14.961 -3.256 -29.637 1.00 90.50 186 MET A C 1
ATOM 1529 O O . MET A 1 186 ? 15.740 -2.596 -28.943 1.00 90.50 186 MET A O 1
ATOM 1533 N N . ILE A 1 187 ? 15.379 -4.103 -30.579 1.00 90.00 187 ILE A N 1
ATOM 1534 C CA . ILE A 1 187 ? 16.780 -4.340 -30.959 1.00 90.00 187 ILE A CA 1
ATOM 1535 C C . ILE A 1 187 ? 16.919 -4.122 -32.455 1.00 90.00 187 ILE A C 1
ATOM 1537 O O . ILE A 1 187 ? 16.167 -4.713 -33.218 1.00 90.00 187 ILE A O 1
ATOM 1541 N N . PHE A 1 188 ? 17.874 -3.303 -32.880 1.00 89.50 188 PHE A N 1
ATOM 1542 C CA . PHE A 1 188 ? 18.152 -3.064 -34.293 1.00 89.50 188 PHE A CA 1
ATOM 1543 C C . PHE A 1 188 ? 19.469 -3.704 -34.730 1.00 89.50 188 PHE A C 1
ATOM 1545 O O . PHE A 1 188 ? 20.468 -3.593 -34.012 1.00 89.50 188 PHE A O 1
ATOM 1552 N N . ASP A 1 189 ? 19.458 -4.321 -35.917 1.00 88.94 189 ASP A N 1
ATOM 1553 C CA . ASP A 1 189 ? 20.604 -4.977 -36.570 1.00 88.94 189 ASP A CA 1
ATOM 1554 C C . ASP A 1 189 ? 21.403 -5.928 -35.651 1.00 88.94 189 ASP A C 1
ATOM 1556 O O . ASP A 1 189 ? 22.593 -6.125 -35.860 1.00 88.94 189 ASP A O 1
ATOM 1560 N N . ASP A 1 190 ? 20.778 -6.480 -34.602 1.00 81.75 190 ASP A N 1
ATOM 1561 C CA . ASP A 1 190 ? 21.424 -7.255 -33.524 1.00 81.75 190 ASP A CA 1
ATOM 1562 C C . ASP A 1 190 ? 22.596 -6.539 -32.816 1.00 81.75 190 ASP A C 1
ATOM 1564 O O . ASP A 1 190 ? 23.377 -7.150 -32.085 1.00 81.75 190 ASP A O 1
ATOM 1568 N N . GLU A 1 191 ? 22.716 -5.221 -32.996 1.00 83.25 191 GLU A N 1
ATOM 1569 C CA . GLU A 1 191 ? 23.848 -4.423 -32.519 1.00 83.25 191 GLU A CA 1
ATOM 1570 C C . GLU A 1 191 ? 23.439 -3.291 -31.575 1.00 83.25 191 GLU A C 1
ATOM 1572 O O . GLU A 1 191 ? 24.255 -2.864 -30.745 1.00 83.25 191 GLU A O 1
ATOM 1577 N N . ALA A 1 192 ? 22.204 -2.789 -31.688 1.00 81.94 192 ALA A N 1
ATOM 1578 C CA . ALA A 1 192 ? 21.735 -1.631 -30.936 1.00 81.94 192 ALA A CA 1
ATOM 1579 C C . ALA A 1 192 ? 20.452 -1.920 -30.147 1.00 81.94 192 ALA A C 1
ATOM 1581 O O . ALA A 1 192 ? 19.393 -2.128 -30.739 1.00 81.94 192 ALA A O 1
ATOM 1582 N N . LEU A 1 193 ? 20.523 -1.841 -28.813 1.00 84.50 193 LEU A N 1
ATOM 1583 C CA . LEU A 1 193 ? 19.328 -1.854 -27.965 1.00 84.50 193 LEU A CA 1
ATOM 1584 C C . LEU A 1 193 ? 18.733 -0.445 -27.908 1.00 84.50 193 LEU A C 1
ATOM 1586 O O . LEU A 1 193 ? 19.436 0.517 -27.578 1.00 84.50 193 LEU A O 1
ATOM 1590 N N . TYR A 1 194 ? 17.444 -0.332 -28.202 1.00 84.00 194 TYR A N 1
ATOM 1591 C CA . TYR A 1 194 ? 16.699 0.918 -28.122 1.00 84.00 194 TYR A CA 1
ATOM 1592 C C . TYR A 1 194 ? 15.708 0.879 -26.968 1.00 84.00 194 TYR A C 1
ATOM 1594 O O . TYR A 1 194 ? 14.963 -0.085 -26.817 1.00 84.00 194 TYR A O 1
ATOM 1602 N N . VAL A 1 195 ? 15.689 1.956 -26.186 1.00 80.81 195 VAL A N 1
ATOM 1603 C CA . VAL A 1 195 ? 14.749 2.165 -25.082 1.00 80.81 195 VAL A CA 1
ATOM 1604 C C . VAL A 1 195 ? 14.033 3.488 -25.272 1.00 80.81 195 VAL A C 1
ATOM 1606 O O . VAL A 1 195 ? 14.650 4.509 -25.602 1.00 80.81 195 VAL A O 1
ATOM 1609 N N . ILE A 1 196 ? 12.722 3.475 -25.068 1.00 79.56 196 ILE A N 1
ATOM 1610 C CA . ILE A 1 196 ? 11.870 4.655 -25.190 1.00 79.56 196 ILE A CA 1
ATOM 1611 C C . ILE A 1 196 ? 11.538 5.169 -23.794 1.00 79.56 196 ILE A C 1
ATOM 1613 O O . ILE A 1 196 ? 11.117 4.417 -22.923 1.00 79.56 196 ILE A O 1
ATOM 1617 N N . THR A 1 197 ? 11.698 6.475 -23.585 1.00 74.44 197 THR A N 1
ATOM 1618 C CA . THR A 1 197 ? 11.314 7.122 -22.325 1.00 74.44 197 THR A CA 1
ATOM 1619 C C . THR A 1 197 ? 10.577 8.432 -22.566 1.00 74.44 197 THR A C 1
ATOM 1621 O O . THR A 1 197 ? 10.776 9.115 -23.580 1.00 74.44 197 THR A O 1
ATOM 1624 N N . THR A 1 198 ? 9.733 8.819 -21.612 1.00 63.75 198 THR A N 1
ATOM 1625 C CA . THR A 1 198 ? 9.128 10.154 -21.544 1.00 63.75 198 THR A CA 1
ATOM 1626 C C . THR A 1 198 ? 9.603 10.976 -20.344 1.00 63.75 198 THR A C 1
ATOM 1628 O O . THR A 1 198 ? 8.931 11.926 -19.955 1.00 63.75 198 THR A O 1
ATOM 1631 N N . SER A 1 199 ? 10.734 10.661 -19.709 1.00 64.62 199 SER A N 1
ATOM 1632 C CA . SER A 1 199 ? 11.193 11.430 -18.540 1.00 64.62 199 SER A CA 1
ATOM 1633 C C . SER A 1 199 ? 11.356 12.931 -18.847 1.00 64.62 199 SER A C 1
ATOM 1635 O O . SER A 1 199 ? 11.981 13.315 -19.832 1.00 64.62 199 SER A O 1
ATOM 1637 N N . LYS A 1 200 ? 10.840 13.812 -17.976 1.00 56.69 200 LYS A N 1
ATOM 1638 C CA . LYS A 1 200 ? 11.038 15.276 -18.087 1.00 56.69 200 LYS A CA 1
ATOM 1639 C C . LYS A 1 200 ? 12.467 15.728 -17.752 1.00 56.69 200 LYS A C 1
ATOM 1641 O O . LYS A 1 200 ? 12.762 16.914 -17.870 1.00 56.69 200 LYS A O 1
ATOM 1646 N N . SER A 1 201 ? 13.333 14.823 -17.292 1.00 52.84 201 SER A N 1
ATOM 1647 C CA . SER A 1 201 ? 14.712 15.156 -16.939 1.00 52.84 201 SER A CA 1
ATOM 1648 C C . SER A 1 201 ? 15.528 15.446 -18.204 1.00 52.84 201 SER A C 1
ATOM 1650 O O . SER A 1 201 ? 15.877 14.536 -18.953 1.00 52.84 201 SER A O 1
ATOM 1652 N N . GLU A 1 202 ? 15.851 16.720 -18.442 1.00 47.50 202 GLU A N 1
ATOM 1653 C CA . GLU A 1 202 ? 16.785 17.142 -19.502 1.00 47.50 202 GLU A CA 1
ATOM 1654 C C . GLU A 1 202 ? 18.236 16.717 -19.224 1.00 47.50 202 GLU A C 1
ATOM 1656 O O . GLU A 1 202 ? 19.083 16.708 -20.133 1.00 47.50 202 GLU A O 1
ATOM 1661 N N . SER A 1 203 ? 18.510 16.346 -17.971 1.00 43.41 203 SER A N 1
ATOM 1662 C CA . SER A 1 203 ? 19.802 15.904 -17.478 1.00 43.41 203 SER A CA 1
ATOM 1663 C C . SER A 1 203 ? 19.845 14.381 -17.331 1.00 43.41 203 SER A C 1
ATOM 1665 O O . SER A 1 203 ? 19.587 13.830 -16.261 1.00 43.41 203 SER A O 1
ATOM 1667 N N . LEU A 1 204 ? 20.336 13.709 -18.370 1.00 45.34 204 LEU A N 1
ATOM 1668 C CA . LEU A 1 204 ? 21.225 12.556 -18.185 1.00 45.34 204 LEU A CA 1
ATOM 1669 C C . LEU A 1 204 ? 22.621 13.063 -17.779 1.00 45.34 204 LEU A C 1
ATOM 1671 O O . LEU A 1 204 ? 23.630 12.715 -18.386 1.00 45.34 204 LEU A O 1
ATOM 1675 N N . SER A 1 205 ? 22.695 13.958 -16.785 1.00 42.34 205 SER A N 1
ATOM 1676 C CA . SER A 1 205 ? 23.973 14.193 -16.128 1.00 42.34 205 SER A CA 1
ATOM 1677 C C . SER A 1 205 ? 24.267 12.924 -15.337 1.00 42.34 205 SER A C 1
ATOM 1679 O O . SER A 1 205 ? 23.450 12.494 -14.522 1.00 42.34 205 SER A O 1
ATOM 1681 N N . LEU A 1 206 ? 25.432 12.328 -15.595 1.00 41.22 206 LEU A N 1
ATOM 1682 C CA . LEU A 1 206 ? 25.954 11.107 -14.961 1.00 41.22 206 LEU A CA 1
ATOM 1683 C C . LEU A 1 206 ? 25.957 11.142 -13.415 1.00 41.22 206 LEU A C 1
ATOM 1685 O O . LEU A 1 206 ? 26.267 10.142 -12.785 1.00 41.22 206 LEU A O 1
ATOM 1689 N N . TYR A 1 207 ? 25.594 12.276 -12.805 1.00 37.66 207 TYR A N 1
ATOM 1690 C CA . TYR A 1 207 ? 25.700 12.545 -11.375 1.00 37.66 207 TYR A CA 1
ATOM 1691 C C . TYR A 1 207 ? 24.432 13.144 -10.730 1.00 37.66 207 TYR A C 1
ATOM 1693 O O . TYR A 1 207 ? 24.494 13.529 -9.567 1.00 37.66 207 TYR A O 1
ATOM 1701 N N . GLY A 1 208 ? 23.296 13.272 -11.441 1.00 38.75 208 GLY A N 1
ATOM 1702 C CA . GLY A 1 208 ? 22.192 14.132 -10.966 1.00 38.75 208 GLY A CA 1
ATOM 1703 C C . GLY A 1 208 ? 20.788 13.534 -10.825 1.00 38.75 208 GLY A C 1
ATOM 1704 O O . GLY A 1 208 ? 20.036 13.998 -9.972 1.00 38.75 208 GLY A O 1
ATOM 1705 N N . SER A 1 209 ? 20.388 12.540 -11.629 1.00 52.44 209 SER A N 1
ATOM 1706 C CA . SER A 1 209 ? 19.038 11.957 -11.510 1.00 52.44 209 SER A CA 1
ATOM 1707 C C . SER A 1 209 ? 19.064 10.427 -11.525 1.00 52.44 209 SER A C 1
ATOM 1709 O O . SER A 1 209 ? 19.439 9.818 -12.522 1.00 52.44 209 SER A O 1
ATOM 1711 N N . ASP A 1 210 ? 18.631 9.809 -10.417 1.00 57.66 210 ASP A N 1
ATOM 1712 C CA . ASP A 1 210 ? 18.567 8.346 -10.200 1.00 57.66 210 ASP A CA 1
ATOM 1713 C C . ASP A 1 210 ? 17.840 7.591 -11.349 1.00 57.66 210 ASP A C 1
ATOM 1715 O O . ASP A 1 210 ? 18.087 6.411 -11.599 1.00 57.66 210 ASP A O 1
ATOM 1719 N N . ILE A 1 211 ? 16.951 8.275 -12.080 1.00 58.78 211 ILE A N 1
ATOM 1720 C CA . ILE A 1 211 ? 16.129 7.720 -13.171 1.00 58.78 211 ILE A CA 1
ATOM 1721 C C . ILE A 1 211 ? 16.958 7.471 -14.442 1.00 58.78 211 ILE A C 1
ATOM 1723 O O . ILE A 1 211 ? 16.804 6.459 -15.108 1.00 58.78 211 ILE A O 1
ATOM 1727 N N . ALA A 1 212 ? 17.871 8.380 -14.776 1.00 66.75 212 ALA A N 1
ATOM 1728 C CA . ALA A 1 212 ? 18.704 8.276 -15.972 1.00 66.75 212 ALA A CA 1
ATOM 1729 C C . ALA A 1 212 ? 19.672 7.082 -15.906 1.00 66.75 212 ALA A C 1
ATOM 1731 O O . ALA A 1 212 ? 19.859 6.356 -16.880 1.00 66.75 212 ALA A O 1
ATOM 1732 N N . LEU A 1 213 ? 20.275 6.881 -14.735 1.00 75.06 213 LEU A N 1
ATOM 1733 C CA . LEU A 1 213 ? 21.255 5.828 -14.497 1.00 75.06 213 LEU A CA 1
ATOM 1734 C C . LEU A 1 213 ? 20.601 4.440 -14.423 1.00 75.06 213 LEU A C 1
ATOM 1736 O O . LEU A 1 213 ? 21.127 3.485 -14.988 1.00 75.06 213 LEU A O 1
ATOM 1740 N N . SER A 1 214 ? 19.424 4.343 -13.797 1.00 75.38 214 SER A N 1
ATOM 1741 C CA . SER A 1 214 ? 18.654 3.091 -13.747 1.00 75.38 214 SER A CA 1
ATOM 1742 C C . SER A 1 214 ? 18.213 2.624 -15.135 1.00 75.38 214 SER A C 1
ATOM 1744 O O . SER A 1 214 ? 18.318 1.437 -15.433 1.00 75.38 214 SER A O 1
ATOM 1746 N N . GLU A 1 215 ? 17.820 3.538 -16.022 1.00 77.50 215 GLU A N 1
ATOM 1747 C CA . GLU A 1 215 ? 17.508 3.205 -17.417 1.00 77.50 215 GLU A CA 1
ATOM 1748 C C . GLU A 1 215 ? 18.725 2.667 -18.179 1.00 77.50 215 GLU A C 1
ATOM 1750 O O . GLU A 1 215 ? 18.624 1.668 -18.895 1.00 77.50 215 GLU A O 1
ATOM 1755 N N . ILE A 1 216 ? 19.906 3.258 -17.978 1.00 82.56 216 ILE A N 1
ATOM 1756 C CA . ILE A 1 216 ? 21.153 2.764 -18.580 1.00 82.56 216 ILE A CA 1
ATOM 1757 C C . ILE A 1 216 ? 21.478 1.357 -18.067 1.00 82.56 216 ILE A C 1
ATOM 1759 O O . ILE A 1 216 ? 21.739 0.462 -18.869 1.00 82.56 216 ILE A O 1
ATOM 1763 N N . TYR A 1 217 ? 21.411 1.132 -16.755 1.00 86.69 217 TYR A N 1
ATOM 1764 C CA . TYR A 1 217 ? 21.638 -0.188 -16.159 1.00 86.69 217 TYR A CA 1
ATOM 1765 C C . TYR A 1 217 ? 20.665 -1.238 -16.679 1.00 86.69 217 TYR A C 1
ATOM 1767 O O . TYR A 1 217 ? 21.088 -2.334 -17.044 1.00 86.69 217 TYR A O 1
ATOM 1775 N N . ARG A 1 218 ? 19.380 -0.882 -16.790 1.00 84.62 218 ARG A N 1
ATOM 1776 C CA . ARG A 1 218 ? 18.350 -1.741 -17.385 1.00 84.62 218 ARG A CA 1
ATOM 1777 C C . ARG A 1 218 ? 18.698 -2.171 -18.780 1.00 84.62 218 ARG A C 1
ATOM 1779 O O . ARG A 1 218 ? 18.675 -3.354 -19.097 1.00 84.62 218 ARG A O 1
ATOM 1786 N N . THR A 1 219 ? 19.091 -1.204 -19.580 1.00 85.25 219 THR A N 1
ATOM 1787 C CA . THR A 1 219 ? 19.456 -1.426 -20.967 1.00 85.25 219 THR A CA 1
ATOM 1788 C C . THR A 1 219 ? 20.710 -2.307 -21.085 1.00 85.25 219 THR A C 1
ATOM 1790 O O . THR A 1 219 ? 20.759 -3.186 -21.942 1.00 85.25 219 THR A O 1
ATOM 1793 N N . ILE A 1 220 ? 21.706 -2.142 -20.205 1.00 87.88 220 ILE A N 1
ATOM 1794 C CA . ILE A 1 220 ? 22.904 -3.003 -20.168 1.00 87.88 220 ILE A CA 1
ATOM 1795 C C . ILE A 1 220 ? 22.535 -4.445 -19.795 1.00 87.88 220 ILE A C 1
ATOM 1797 O O . ILE A 1 220 ? 22.978 -5.378 -20.467 1.00 87.88 220 ILE A O 1
ATOM 1801 N N . ILE A 1 221 ? 21.693 -4.632 -18.774 1.00 88.19 221 ILE A N 1
ATOM 1802 C CA . ILE A 1 221 ? 21.205 -5.953 -18.349 1.00 88.19 221 ILE A CA 1
ATOM 1803 C C . ILE A 1 221 ? 20.406 -6.624 -19.472 1.00 88.19 221 ILE A C 1
ATOM 1805 O O . ILE A 1 221 ? 20.646 -7.788 -19.778 1.00 88.19 221 ILE A O 1
ATOM 1809 N N . HIS A 1 222 ? 19.525 -5.890 -20.156 1.00 88.81 222 HIS A N 1
ATOM 1810 C CA . HIS A 1 222 ? 18.830 -6.393 -21.344 1.00 88.81 222 HIS A CA 1
ATOM 1811 C C . HIS A 1 222 ? 19.825 -6.802 -22.440 1.00 88.81 222 HIS A C 1
ATOM 1813 O O . HIS A 1 222 ? 19.706 -7.885 -23.006 1.00 88.81 222 HIS A O 1
ATOM 1819 N N . GLY A 1 223 ? 20.857 -5.993 -22.698 1.00 88.88 223 GLY A N 1
ATOM 1820 C CA . GLY A 1 223 ? 21.915 -6.344 -23.647 1.00 88.88 223 GLY A CA 1
ATOM 1821 C C . GLY A 1 223 ? 22.638 -7.649 -23.292 1.00 88.88 223 GLY A C 1
ATOM 1822 O O . GLY A 1 223 ? 22.951 -8.432 -24.185 1.00 88.88 223 GLY A O 1
ATOM 1823 N N . PHE A 1 224 ? 22.841 -7.927 -22.002 1.00 90.12 224 PHE A N 1
ATOM 1824 C CA . PHE A 1 224 ? 23.365 -9.218 -21.551 1.00 90.12 224 PHE A CA 1
ATOM 1825 C C . PHE A 1 224 ? 22.370 -10.367 -21.767 1.00 90.12 224 PHE A C 1
ATOM 1827 O O . PHE A 1 224 ? 22.772 -11.424 -22.248 1.00 90.12 224 PHE A O 1
ATOM 1834 N N . GLY A 1 225 ? 21.078 -10.167 -21.492 1.00 88.50 225 GLY A N 1
ATOM 1835 C CA . GLY A 1 225 ? 20.043 -11.169 -21.785 1.00 88.50 225 GLY A CA 1
ATOM 1836 C C . GLY A 1 225 ? 20.001 -11.534 -23.274 1.00 88.50 225 GLY A C 1
ATOM 1837 O O . GLY A 1 225 ? 19.964 -12.709 -23.640 1.00 88.50 225 GLY A O 1
ATOM 1838 N N . PHE A 1 226 ? 20.132 -10.535 -24.153 1.00 90.25 226 PHE A N 1
ATOM 1839 C CA . PHE A 1 226 ? 20.261 -10.753 -25.595 1.00 90.25 226 PHE A CA 1
ATOM 1840 C C . PHE A 1 226 ? 21.517 -11.548 -25.966 1.00 90.25 226 PHE A C 1
ATOM 1842 O O . PHE A 1 226 ? 21.428 -12.496 -26.750 1.00 90.25 226 PHE A O 1
ATOM 1849 N N . TYR A 1 227 ? 22.662 -11.216 -25.363 1.00 91.38 227 TYR A N 1
ATOM 1850 C CA . TYR A 1 227 ? 23.903 -11.970 -25.537 1.00 91.38 227 TYR A CA 1
ATOM 1851 C C . TYR A 1 227 ? 23.754 -13.432 -25.112 1.00 91.38 227 TYR A C 1
ATOM 1853 O O . TYR A 1 227 ? 24.140 -14.322 -25.864 1.00 91.38 227 TYR A O 1
ATOM 1861 N N . LYS A 1 228 ? 23.128 -13.714 -23.965 1.00 90.94 228 LYS A N 1
ATOM 1862 C CA . LYS A 1 228 ? 22.884 -15.093 -23.513 1.00 90.94 228 LYS A CA 1
ATOM 1863 C C . LYS A 1 228 ? 21.990 -15.874 -24.470 1.00 90.94 228 LYS A C 1
ATOM 1865 O O . LYS A 1 228 ? 22.233 -17.057 -24.688 1.00 90.94 228 LYS A O 1
ATOM 1870 N N . LYS A 1 229 ? 20.982 -15.220 -25.048 1.00 87.62 229 LYS A N 1
ATOM 1871 C CA . LYS A 1 229 ? 20.020 -15.864 -25.948 1.00 87.62 229 LYS A CA 1
ATOM 1872 C C . LYS A 1 229 ? 20.574 -16.123 -27.350 1.00 87.62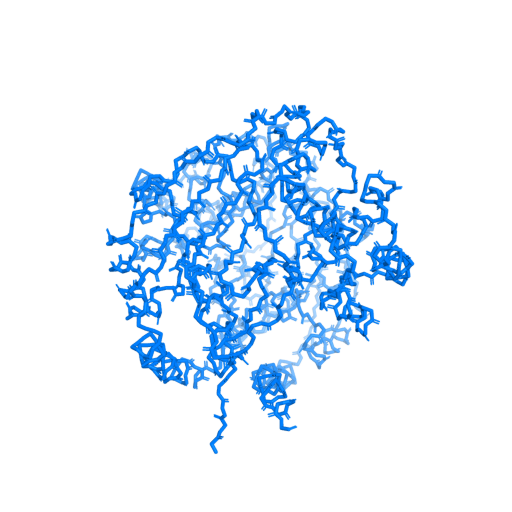 229 LYS A C 1
ATOM 1874 O O . LYS A 1 229 ? 20.190 -17.103 -27.980 1.00 87.62 229 LYS A O 1
ATOM 1879 N N . THR A 1 230 ? 21.434 -15.240 -27.854 1.00 88.69 230 THR A N 1
ATOM 1880 C CA . THR A 1 230 ? 21.836 -15.234 -29.275 1.00 88.69 230 THR A CA 1
ATOM 1881 C C . THR A 1 230 ? 23.332 -15.429 -29.511 1.00 88.69 230 THR A C 1
ATOM 1883 O O . THR A 1 230 ? 23.736 -15.728 -30.630 1.00 88.69 230 THR A O 1
ATOM 1886 N N . GLY A 1 231 ? 24.169 -15.230 -28.491 1.00 88.94 231 GLY A N 1
ATOM 1887 C CA . GLY A 1 231 ? 25.624 -15.111 -28.619 1.00 88.94 231 GLY A CA 1
ATOM 1888 C C . GLY A 1 231 ? 26.102 -13.751 -29.150 1.00 88.94 231 GLY A C 1
ATOM 1889 O O . GLY A 1 231 ? 27.302 -13.470 -29.118 1.00 88.94 231 GLY A O 1
ATOM 1890 N N . ASN A 1 232 ? 25.194 -12.875 -29.600 1.00 89.38 232 ASN A N 1
ATOM 1891 C CA . ASN A 1 232 ? 25.537 -11.575 -30.171 1.00 89.38 232 ASN A CA 1
ATOM 1892 C C . ASN A 1 232 ? 25.689 -10.502 -29.087 1.00 89.38 232 ASN A C 1
ATOM 1894 O O . ASN A 1 232 ? 24.864 -10.363 -28.186 1.00 89.38 232 ASN A O 1
ATOM 1898 N N . LYS A 1 233 ? 26.756 -9.705 -29.184 1.00 90.06 233 LYS A N 1
ATOM 1899 C CA . LYS A 1 233 ? 27.049 -8.627 -28.231 1.00 90.06 233 LYS A CA 1
ATOM 1900 C C . LYS A 1 233 ? 26.407 -7.323 -28.695 1.00 90.06 233 LYS A C 1
ATOM 1902 O O . LYS A 1 233 ? 26.740 -6.832 -29.774 1.00 90.06 233 LYS A O 1
ATOM 1907 N N . ILE A 1 234 ? 25.570 -6.716 -27.851 1.00 89.12 234 ILE A N 1
ATOM 1908 C CA . ILE A 1 234 ? 25.074 -5.357 -28.089 1.00 89.12 234 ILE A CA 1
ATOM 1909 C C . ILE A 1 234 ? 26.249 -4.382 -27.988 1.00 89.12 234 ILE A C 1
ATOM 1911 O O . ILE A 1 234 ? 26.909 -4.270 -26.958 1.00 89.12 234 ILE A O 1
ATOM 1915 N N . LYS A 1 235 ? 26.499 -3.650 -29.072 1.00 87.31 235 LYS A N 1
ATOM 1916 C CA . LYS A 1 235 ? 27.598 -2.678 -29.171 1.00 87.31 235 LYS A CA 1
ATOM 1917 C C . LYS A 1 235 ? 27.142 -1.270 -28.823 1.00 87.31 235 LYS A C 1
ATOM 1919 O O . LYS A 1 235 ? 27.973 -0.399 -28.551 1.00 87.31 235 LYS A O 1
ATOM 1924 N N . LYS A 1 236 ? 25.833 -1.015 -28.869 1.00 89.81 236 LYS A N 1
ATOM 1925 C CA . LYS A 1 236 ? 25.279 0.324 -28.710 1.00 89.81 236 LYS A CA 1
ATOM 1926 C C . LYS A 1 236 ? 23.970 0.317 -27.939 1.00 89.81 236 LYS A C 1
ATOM 1928 O O . LYS A 1 236 ? 23.087 -0.497 -28.175 1.00 89.81 236 LYS A O 1
ATOM 1933 N N . ILE A 1 237 ? 23.837 1.285 -27.050 1.00 88.56 237 ILE A N 1
ATOM 1934 C CA . ILE A 1 237 ? 22.603 1.596 -26.345 1.00 88.56 237 ILE A CA 1
ATOM 1935 C C . ILE A 1 237 ? 22.091 2.937 -26.844 1.00 88.56 237 ILE A C 1
ATOM 1937 O O . ILE A 1 237 ? 22.849 3.903 -26.976 1.00 88.56 237 ILE A O 1
ATOM 1941 N N . LYS A 1 238 ? 20.795 2.990 -27.116 1.00 88.88 238 LYS A N 1
ATOM 1942 C CA . LYS A 1 238 ? 20.100 4.150 -27.648 1.00 88.88 238 LYS A CA 1
ATOM 1943 C C . LYS A 1 238 ? 18.870 4.425 -26.792 1.00 88.88 238 LYS A C 1
ATOM 1945 O O . LYS A 1 238 ? 17.950 3.620 -26.752 1.00 88.88 238 LYS A O 1
ATOM 1950 N N . ILE A 1 239 ? 18.841 5.560 -26.105 1.00 87.25 239 ILE A N 1
ATOM 1951 C CA . ILE A 1 239 ? 17.690 5.978 -25.299 1.00 87.25 239 ILE A CA 1
ATOM 1952 C C . ILE A 1 239 ? 17.036 7.155 -26.007 1.00 87.25 239 ILE A C 1
ATOM 1954 O O . ILE A 1 239 ? 17.632 8.230 -26.110 1.00 87.25 239 ILE A O 1
ATOM 1958 N N . TYR A 1 240 ? 15.819 6.963 -26.504 1.00 87.38 240 TYR A N 1
ATOM 1959 C CA . TYR A 1 240 ? 15.050 8.021 -27.144 1.00 87.38 240 TYR A CA 1
ATOM 1960 C C . TYR A 1 240 ? 14.063 8.627 -26.147 1.00 87.38 240 TYR A C 1
ATOM 1962 O O . TYR A 1 240 ? 13.066 8.013 -25.765 1.00 87.38 240 TYR A O 1
ATOM 1970 N N . ASN A 1 241 ? 14.350 9.859 -25.726 1.00 85.38 241 ASN A N 1
ATOM 1971 C CA . ASN A 1 241 ? 13.432 10.657 -24.935 1.00 85.38 241 ASN A CA 1
ATOM 1972 C C . ASN A 1 241 ? 12.456 11.368 -25.870 1.00 85.38 241 ASN A C 1
ATOM 1974 O O . ASN A 1 241 ? 12.786 12.380 -26.495 1.00 85.38 241 ASN A O 1
ATOM 1978 N N . THR A 1 242 ? 11.244 10.835 -25.937 1.00 80.19 242 THR A N 1
ATOM 1979 C CA . THR A 1 242 ? 10.194 11.319 -26.839 1.00 80.19 242 THR A CA 1
ATOM 1980 C C . THR A 1 242 ? 9.712 12.718 -26.464 1.00 80.19 242 THR A C 1
ATOM 1982 O O . THR A 1 242 ? 9.337 13.482 -27.339 1.00 80.19 242 THR A O 1
ATOM 1985 N N . LEU A 1 243 ? 9.773 13.120 -25.190 1.00 76.81 243 LEU A N 1
ATOM 1986 C CA . LEU A 1 243 ? 9.312 14.455 -24.786 1.00 76.81 243 LEU A CA 1
ATOM 1987 C C . LEU A 1 243 ? 10.234 15.563 -25.218 1.00 76.81 243 LEU A C 1
ATOM 1989 O O . LEU A 1 243 ? 9.796 16.640 -25.624 1.00 76.81 243 LEU A O 1
ATOM 1993 N N . LEU A 1 244 ? 11.517 15.308 -25.035 1.00 80.31 244 LEU A N 1
ATOM 1994 C CA . LEU A 1 244 ? 12.552 16.268 -25.339 1.00 80.31 244 LEU A CA 1
ATOM 1995 C C . LEU A 1 244 ? 12.969 16.163 -26.804 1.00 80.31 244 LEU A C 1
ATOM 1997 O O . LEU A 1 244 ? 13.693 17.031 -27.279 1.00 80.31 244 LEU A O 1
ATOM 2001 N N . SER A 1 245 ? 12.520 15.121 -27.512 1.00 84.69 245 SER A N 1
ATOM 2002 C CA . SER A 1 245 ? 13.019 14.736 -28.831 1.00 84.69 245 SER A CA 1
ATOM 2003 C C . SER A 1 245 ? 14.546 14.671 -28.837 1.00 84.69 245 SER A C 1
ATOM 2005 O O . SER A 1 245 ? 15.217 15.261 -29.688 1.00 84.69 245 SER A O 1
ATOM 2007 N N . VAL A 1 246 ? 15.095 13.971 -27.842 1.00 84.38 246 VAL A N 1
ATOM 2008 C CA . VAL A 1 246 ? 16.535 13.783 -27.634 1.00 84.38 246 VAL A CA 1
ATOM 2009 C C . VAL A 1 246 ? 16.863 12.300 -27.711 1.00 84.38 246 VAL A C 1
ATOM 2011 O O . VAL A 1 246 ? 16.233 11.489 -27.037 1.00 84.38 246 VAL A O 1
ATOM 2014 N N . GLU A 1 247 ? 17.888 11.954 -28.483 1.00 87.88 247 GLU A N 1
ATOM 2015 C CA . GLU A 1 247 ? 18.515 10.634 -28.453 1.00 87.88 247 GLU A CA 1
ATOM 2016 C C . GLU A 1 247 ? 19.788 10.700 -27.604 1.00 87.88 247 GLU A C 1
ATOM 2018 O O . GLU A 1 247 ? 20.635 11.583 -27.781 1.00 87.88 247 GLU A O 1
ATOM 2023 N N . PHE A 1 248 ? 19.938 9.739 -26.701 1.00 86.94 248 PHE A N 1
ATOM 2024 C CA . PHE A 1 248 ? 21.190 9.455 -26.021 1.00 86.94 248 PHE A CA 1
ATOM 2025 C C . PHE A 1 248 ? 21.776 8.177 -26.592 1.00 86.94 248 PHE A C 1
ATOM 2027 O O . PHE A 1 248 ? 21.097 7.160 -26.688 1.00 86.94 248 PHE A O 1
ATOM 2034 N N . SER A 1 249 ? 23.039 8.239 -26.978 1.00 87.62 249 SER A N 1
ATOM 2035 C CA . SER A 1 249 ? 23.766 7.141 -27.590 1.00 87.62 249 SER A CA 1
ATOM 2036 C C . SER A 1 249 ? 24.971 6.798 -26.729 1.00 87.62 249 SER A C 1
ATOM 2038 O O . SER A 1 249 ? 25.797 7.659 -26.426 1.00 87.62 249 SER A O 1
ATOM 2040 N N . ILE A 1 250 ? 25.082 5.529 -26.376 1.00 87.69 250 ILE A N 1
ATOM 2041 C CA . ILE A 1 250 ? 26.084 4.984 -25.467 1.00 87.69 250 ILE A CA 1
ATOM 2042 C C . ILE A 1 250 ? 26.778 3.842 -26.211 1.00 87.69 250 ILE A C 1
ATOM 2044 O O . ILE A 1 250 ? 26.122 2.906 -26.662 1.00 87.69 250 ILE A O 1
ATOM 2048 N N . GLU A 1 251 ? 28.093 3.936 -26.398 1.00 88.06 251 GLU A N 1
ATOM 2049 C CA . GLU A 1 251 ? 28.870 2.888 -27.071 1.00 88.06 251 GLU A CA 1
ATOM 2050 C C . GLU A 1 251 ? 29.443 1.912 -26.044 1.00 88.06 251 GLU A C 1
ATOM 2052 O O . GLU A 1 251 ? 30.215 2.302 -25.173 1.00 88.06 251 GLU A O 1
ATOM 2057 N N . LEU A 1 252 ? 29.104 0.633 -26.178 1.00 82.75 252 LEU A N 1
ATOM 2058 C CA . LEU A 1 252 ? 29.490 -0.443 -25.268 1.00 82.75 252 LEU A CA 1
ATOM 2059 C C . LEU A 1 252 ? 30.736 -1.178 -25.772 1.00 82.75 252 LEU A C 1
ATOM 2061 O O . LEU A 1 252 ? 30.740 -2.395 -25.929 1.00 82.75 252 LEU A O 1
ATOM 2065 N N . LYS A 1 253 ? 31.803 -0.434 -26.085 1.00 72.00 253 LYS A N 1
ATOM 2066 C CA . LYS A 1 253 ? 32.970 -0.984 -26.803 1.00 72.00 253 LYS A CA 1
ATOM 2067 C C . LYS A 1 253 ? 33.705 -2.104 -26.059 1.00 72.00 253 LYS A C 1
ATOM 2069 O O . LYS A 1 253 ? 34.317 -2.934 -26.717 1.00 72.00 253 LYS A O 1
ATOM 2074 N N . ASN A 1 254 ? 33.615 -2.137 -24.728 1.00 72.25 254 ASN A N 1
ATOM 2075 C CA . ASN A 1 254 ? 34.428 -3.005 -23.875 1.00 72.25 254 ASN A CA 1
ATOM 2076 C C . ASN A 1 254 ? 33.609 -3.741 -22.801 1.00 72.25 254 ASN A C 1
ATOM 2078 O O . ASN A 1 254 ? 34.146 -4.033 -21.735 1.00 72.25 254 ASN A O 1
ATOM 2082 N N . ILE A 1 255 ? 32.314 -4.013 -23.022 1.00 83.81 255 ILE A N 1
ATOM 2083 C CA . ILE A 1 255 ? 31.599 -4.865 -22.063 1.00 83.81 255 ILE A CA 1
ATOM 2084 C C . ILE A 1 255 ? 32.147 -6.285 -22.157 1.00 83.81 255 ILE A C 1
ATOM 2086 O O . ILE A 1 255 ? 31.982 -6.977 -23.166 1.00 83.81 255 ILE A O 1
ATOM 2090 N N . ASP A 1 256 ? 32.743 -6.726 -21.058 1.00 89.50 256 ASP A N 1
ATOM 2091 C CA . ASP A 1 256 ? 33.021 -8.126 -20.809 1.00 89.50 256 ASP A CA 1
ATOM 2092 C C . ASP A 1 256 ? 31.765 -8.791 -20.228 1.00 89.50 256 ASP A C 1
ATOM 2094 O O . ASP A 1 256 ? 31.487 -8.730 -19.029 1.00 89.50 256 ASP A O 1
ATOM 2098 N N . TYR A 1 257 ? 30.956 -9.373 -21.116 1.00 88.38 257 TYR A N 1
ATOM 2099 C CA . TYR A 1 257 ? 29.734 -10.073 -20.727 1.00 88.38 257 TYR A CA 1
ATOM 2100 C C . TYR A 1 257 ? 30.011 -11.366 -19.946 1.00 88.38 257 TYR A C 1
ATOM 2102 O O . TYR A 1 257 ? 29.138 -11.798 -19.199 1.00 88.38 257 TYR A O 1
ATOM 2110 N N . GLU A 1 258 ? 31.200 -11.961 -20.072 1.00 90.06 258 GLU A N 1
ATOM 2111 C CA . GLU A 1 258 ? 31.584 -13.151 -19.302 1.00 90.06 258 GLU A CA 1
ATOM 2112 C C . GLU A 1 258 ? 31.909 -12.762 -17.859 1.00 90.06 258 GLU A C 1
ATOM 2114 O O . GLU A 1 258 ? 31.410 -13.380 -16.916 1.00 90.06 258 GLU A O 1
ATOM 2119 N N . LEU A 1 259 ? 32.657 -11.669 -17.670 1.00 91.12 259 LEU A N 1
ATOM 2120 C CA . LEU A 1 259 ? 32.873 -11.086 -16.347 1.00 91.12 259 LEU A CA 1
ATOM 2121 C C . LEU A 1 259 ? 31.550 -10.633 -15.717 1.00 91.12 259 LEU A C 1
ATOM 2123 O O . LEU A 1 259 ? 31.326 -10.856 -14.526 1.00 91.12 259 LEU A O 1
ATOM 2127 N N . PHE A 1 260 ? 30.653 -10.030 -16.504 1.00 89.75 260 PHE A N 1
ATOM 2128 C CA . PHE A 1 260 ? 29.329 -9.648 -16.015 1.00 89.75 260 PHE A CA 1
ATOM 2129 C C . PHE A 1 260 ? 28.506 -10.861 -15.569 1.00 89.75 260 PHE A C 1
ATOM 2131 O O . PHE A 1 260 ? 27.892 -10.819 -14.505 1.00 89.75 260 PHE A O 1
ATOM 2138 N N . GLU A 1 261 ? 28.531 -11.956 -16.333 1.00 89.44 261 GLU A N 1
ATOM 2139 C CA . GLU A 1 261 ? 27.895 -13.223 -15.961 1.00 89.44 261 GLU A CA 1
ATOM 2140 C C . GLU A 1 261 ? 28.462 -13.775 -14.652 1.00 89.44 261 GLU A C 1
ATOM 2142 O O . GLU A 1 261 ? 27.706 -14.192 -13.774 1.00 89.44 261 GLU A O 1
ATOM 2147 N N . GLU A 1 262 ? 29.784 -13.741 -14.474 1.00 88.31 262 GLU A N 1
ATOM 2148 C CA . GLU A 1 262 ? 30.413 -14.198 -13.238 1.00 88.31 262 GLU A CA 1
ATOM 2149 C C . GLU A 1 262 ? 29.976 -13.355 -12.032 1.00 88.31 262 GLU A C 1
ATOM 2151 O O . GLU A 1 262 ? 29.626 -13.909 -10.983 1.00 88.31 262 GLU A O 1
ATOM 2156 N N . VAL A 1 263 ? 29.970 -12.030 -12.185 1.00 87.75 263 VAL A N 1
ATOM 2157 C CA . VAL A 1 263 ? 29.515 -11.075 -11.167 1.00 87.75 263 VAL A CA 1
ATOM 2158 C C . VAL A 1 263 ? 28.049 -11.319 -10.814 1.00 87.75 263 VAL A C 1
ATOM 2160 O O . VAL A 1 263 ? 27.711 -11.442 -9.633 1.00 87.75 263 VAL A O 1
ATOM 2163 N N . LEU A 1 264 ? 27.191 -11.462 -11.824 1.00 82.94 264 LEU A N 1
ATOM 2164 C CA . LEU A 1 264 ? 25.767 -11.718 -11.648 1.00 82.94 264 LEU A CA 1
ATOM 2165 C C . LEU A 1 264 ? 25.529 -13.064 -10.962 1.00 82.94 264 LEU A C 1
ATOM 2167 O O . LEU A 1 264 ? 24.767 -13.135 -10.004 1.00 82.94 264 LEU A O 1
ATOM 2171 N N . ARG A 1 265 ? 26.237 -14.121 -11.370 1.00 82.12 265 ARG A N 1
ATOM 2172 C CA . ARG A 1 265 ? 26.167 -15.446 -10.741 1.00 82.12 265 ARG A CA 1
ATOM 2173 C C . ARG A 1 265 ? 26.566 -15.398 -9.267 1.00 82.12 265 ARG A C 1
ATOM 2175 O O . ARG A 1 265 ? 25.926 -16.059 -8.452 1.00 82.12 265 ARG A O 1
ATOM 2182 N N . ARG A 1 266 ? 27.613 -14.644 -8.911 1.00 81.62 266 ARG A N 1
ATOM 2183 C CA . ARG A 1 266 ? 28.049 -14.477 -7.514 1.00 81.62 266 ARG A CA 1
ATOM 2184 C C . ARG A 1 266 ? 26.973 -13.783 -6.686 1.00 81.62 266 ARG A C 1
ATOM 2186 O O . ARG A 1 266 ? 26.610 -14.310 -5.635 1.00 81.62 266 ARG A O 1
ATOM 2193 N N . ASP A 1 267 ? 26.425 -12.670 -7.168 1.00 77.44 267 ASP A N 1
ATOM 2194 C CA . ASP A 1 267 ? 25.375 -11.960 -6.434 1.00 77.44 267 ASP A CA 1
ATOM 2195 C C . ASP A 1 267 ? 24.074 -12.761 -6.370 1.00 77.44 267 ASP A C 1
ATOM 2197 O O . ASP A 1 267 ? 23.473 -12.826 -5.306 1.00 77.44 267 ASP A O 1
ATOM 2201 N N . VAL A 1 268 ? 23.670 -13.453 -7.439 1.00 70.38 268 VAL A N 1
ATOM 2202 C CA . VAL A 1 268 ? 22.501 -14.350 -7.427 1.00 70.38 268 VAL A CA 1
ATOM 2203 C C . VAL A 1 268 ? 22.711 -15.521 -6.461 1.00 70.38 268 VAL A C 1
ATOM 2205 O O . VAL A 1 268 ? 21.779 -15.900 -5.759 1.00 70.38 268 VAL A O 1
ATOM 2208 N N . ALA A 1 269 ? 23.923 -16.075 -6.345 1.00 69.75 269 ALA A N 1
ATOM 2209 C CA . ALA A 1 269 ? 24.220 -17.145 -5.389 1.00 69.75 269 ALA A CA 1
ATOM 2210 C C . ALA A 1 269 ? 24.221 -16.658 -3.928 1.00 69.75 269 ALA A C 1
ATOM 2212 O O . ALA A 1 269 ? 23.714 -17.355 -3.046 1.00 69.75 269 ALA A O 1
ATOM 2213 N N . VAL A 1 270 ? 24.772 -15.469 -3.660 1.00 66.44 270 VAL A N 1
ATOM 2214 C CA . VAL A 1 270 ? 24.752 -14.838 -2.329 1.00 66.44 270 VAL A CA 1
ATOM 2215 C C . VAL A 1 270 ? 23.330 -14.427 -1.961 1.00 66.44 270 VAL A C 1
ATOM 2217 O O . VAL A 1 270 ? 22.864 -14.769 -0.879 1.00 66.44 270 VAL A O 1
ATOM 2220 N N . HIS A 1 271 ? 22.611 -13.778 -2.874 1.00 60.56 271 HIS A N 1
ATOM 2221 C CA . HIS A 1 271 ? 21.207 -13.421 -2.710 1.00 60.56 271 HIS A CA 1
ATOM 2222 C C . HIS A 1 271 ? 20.345 -14.661 -2.514 1.00 60.56 271 HIS A C 1
ATOM 2224 O O . HIS A 1 271 ? 19.515 -14.673 -1.621 1.00 60.56 271 HIS A O 1
ATOM 2230 N N . GLY A 1 272 ? 20.593 -15.734 -3.262 1.00 53.44 272 GLY A N 1
ATOM 2231 C CA . GLY A 1 272 ? 19.908 -17.006 -3.091 1.00 53.44 272 GLY A CA 1
ATOM 2232 C C . GLY A 1 272 ? 20.095 -17.605 -1.701 1.00 53.44 272 GLY A C 1
ATOM 2233 O O . GLY A 1 272 ? 19.136 -18.104 -1.121 1.00 53.44 272 GLY A O 1
ATOM 2234 N N . ARG A 1 273 ? 21.299 -17.501 -1.121 1.00 45.12 273 ARG A N 1
ATOM 2235 C CA . ARG A 1 273 ? 21.573 -17.920 0.266 1.00 45.12 273 ARG A CA 1
ATOM 2236 C C . ARG A 1 273 ? 20.954 -16.978 1.300 1.00 45.12 273 ARG A C 1
ATOM 2238 O O . ARG A 1 273 ? 20.347 -17.464 2.244 1.00 45.12 273 ARG A O 1
ATOM 2245 N N . VAL A 1 274 ? 21.036 -15.662 1.104 1.00 46.88 274 VAL A N 1
ATOM 2246 C CA . VAL A 1 274 ? 20.431 -14.650 1.993 1.00 46.88 274 VAL A CA 1
ATOM 2247 C C . VAL A 1 274 ? 18.901 -14.701 1.941 1.00 46.88 274 VAL A C 1
ATOM 2249 O O . VAL A 1 274 ? 18.243 -14.516 2.961 1.00 46.88 274 VAL A O 1
ATOM 2252 N N . GLU A 1 275 ? 18.312 -14.978 0.779 1.00 42.38 275 GLU A N 1
ATOM 2253 C CA . GLU A 1 275 ? 16.890 -15.262 0.636 1.00 42.38 275 GLU A CA 1
ATOM 2254 C C . GLU A 1 275 ? 16.537 -16.601 1.260 1.00 42.38 275 GLU A C 1
ATOM 2256 O O . GLU A 1 275 ? 15.537 -16.642 1.946 1.00 42.38 275 GLU A O 1
ATOM 2261 N N . LEU A 1 276 ? 17.320 -17.672 1.109 1.00 37.19 276 LEU A N 1
ATOM 2262 C CA . LEU A 1 276 ? 17.067 -18.941 1.811 1.00 37.19 276 LEU A CA 1
ATOM 2263 C C . LEU A 1 276 ? 17.150 -18.788 3.341 1.00 37.19 276 LEU A C 1
ATOM 2265 O O . LEU A 1 276 ? 16.334 -19.364 4.053 1.00 37.19 276 LEU A O 1
ATOM 2269 N N . GLU A 1 277 ? 18.067 -17.966 3.852 1.00 38.06 277 GLU A N 1
ATOM 2270 C CA . GLU A 1 277 ? 18.194 -17.649 5.283 1.00 38.06 277 GLU A CA 1
ATOM 2271 C C . GLU A 1 277 ? 17.119 -16.675 5.789 1.00 38.06 277 GLU A C 1
ATOM 2273 O O . GLU A 1 277 ? 16.723 -16.752 6.950 1.00 38.06 277 GLU A O 1
ATOM 2278 N N . LYS A 1 278 ? 16.593 -15.784 4.937 1.00 41.56 278 LYS A N 1
ATOM 2279 C CA . LYS A 1 278 ? 15.418 -14.951 5.257 1.00 41.56 278 LYS A CA 1
ATOM 2280 C C . LYS A 1 278 ? 14.096 -15.705 5.090 1.00 41.56 278 LYS A C 1
ATOM 2282 O O . LYS A 1 278 ? 13.170 -15.434 5.841 1.00 41.56 278 LYS A O 1
ATOM 2287 N N . ARG A 1 279 ? 14.008 -16.640 4.137 1.00 38.69 279 ARG A N 1
ATOM 2288 C CA . ARG A 1 279 ? 12.829 -17.461 3.788 1.00 38.69 279 ARG A CA 1
ATOM 2289 C C . ARG A 1 279 ? 12.707 -18.722 4.641 1.00 38.69 279 ARG A C 1
ATOM 2291 O O . ARG A 1 279 ? 11.637 -19.319 4.657 1.00 38.69 279 ARG A O 1
ATOM 2298 N N . SER A 1 280 ? 13.748 -19.110 5.384 1.00 38.25 280 SER A N 1
ATOM 2299 C CA . SER A 1 280 ? 13.642 -20.115 6.454 1.00 38.25 280 SER A CA 1
ATOM 2300 C C . SER A 1 280 ? 12.796 -19.622 7.639 1.00 38.25 280 SER A C 1
ATOM 2302 O O . SER A 1 280 ? 12.352 -20.427 8.454 1.00 38.25 280 SER A O 1
ATOM 2304 N N . LYS A 1 281 ? 12.491 -18.317 7.691 1.00 45.50 281 LYS A N 1
ATOM 2305 C CA . LYS A 1 281 ? 11.330 -17.762 8.392 1.00 45.50 281 LYS A CA 1
ATOM 2306 C C . LYS A 1 281 ? 10.321 -17.318 7.337 1.00 45.50 281 LYS A C 1
ATOM 2308 O O . LYS A 1 281 ? 10.460 -16.250 6.748 1.00 45.50 281 LYS A O 1
ATOM 2313 N N . LEU A 1 282 ? 9.337 -18.167 7.056 1.00 52.97 282 LEU A N 1
ATOM 2314 C CA . LEU A 1 282 ? 8.225 -17.833 6.165 1.00 52.97 282 LEU A CA 1
ATOM 2315 C C . LEU A 1 282 ? 7.643 -16.461 6.568 1.00 52.97 282 LEU A C 1
ATOM 2317 O O . LEU A 1 282 ? 7.487 -16.214 7.768 1.00 52.97 282 LEU A O 1
ATOM 2321 N N . PRO A 1 283 ? 7.388 -15.535 5.622 1.00 64.25 283 PRO A N 1
ATOM 2322 C CA . PRO A 1 283 ? 6.940 -14.194 5.962 1.00 64.25 283 PRO A CA 1
ATOM 2323 C C . PRO A 1 283 ? 5.567 -14.273 6.627 1.00 64.25 283 PRO A C 1
ATOM 2325 O O . PRO A 1 283 ? 4.560 -14.518 5.963 1.00 64.25 283 PRO A O 1
ATOM 2328 N N . ILE A 1 284 ? 5.554 -14.049 7.940 1.00 77.38 284 ILE A N 1
ATOM 2329 C CA . ILE A 1 284 ? 4.346 -13.936 8.749 1.00 77.38 284 ILE A CA 1
ATOM 2330 C C . ILE A 1 284 ? 3.461 -12.843 8.110 1.00 77.38 284 ILE A C 1
ATOM 2332 O O . ILE A 1 284 ? 3.910 -11.696 7.992 1.00 77.38 284 ILE A O 1
ATOM 2336 N N . PRO A 1 285 ? 2.253 -13.169 7.608 1.00 86.75 285 PRO A N 1
ATOM 2337 C CA . PRO A 1 285 ? 1.377 -12.190 6.969 1.00 86.75 285 PRO A CA 1
ATOM 2338 C C . PRO A 1 285 ? 0.917 -11.113 7.959 1.00 86.75 285 PRO A C 1
ATOM 2340 O O . PRO A 1 285 ? 0.893 -11.318 9.164 1.00 86.75 285 PRO A O 1
ATOM 2343 N N . ILE A 1 286 ? 0.498 -9.955 7.449 1.00 89.12 286 ILE A N 1
ATOM 2344 C CA . ILE A 1 286 ? -0.149 -8.923 8.274 1.00 89.12 286 ILE A CA 1
ATOM 2345 C C . ILE A 1 286 ? -1.642 -9.264 8.388 1.00 89.12 286 ILE A C 1
ATOM 2347 O O . ILE A 1 286 ? -2.250 -9.675 7.396 1.00 89.12 286 ILE A O 1
ATOM 2351 N N . ALA A 1 287 ? -2.268 -9.046 9.544 1.00 92.94 287 ALA A N 1
ATOM 2352 C CA . ALA A 1 287 ? -3.678 -9.370 9.793 1.00 92.94 287 ALA A CA 1
ATOM 2353 C C . ALA A 1 287 ? -4.655 -8.762 8.770 1.00 92.94 287 ALA A C 1
ATOM 2355 O O . ALA A 1 287 ? -5.591 -9.425 8.329 1.00 92.94 287 ALA A O 1
ATOM 2356 N N . SER A 1 288 ? -4.409 -7.534 8.303 1.00 89.44 288 SER A N 1
ATOM 2357 C CA . SER A 1 288 ? -5.216 -6.890 7.252 1.00 89.44 288 SER A CA 1
ATOM 2358 C C . SER A 1 288 ? -5.157 -7.609 5.897 1.00 89.44 288 SER A C 1
ATOM 2360 O O . SER A 1 288 ? -6.065 -7.462 5.071 1.00 89.44 288 SER A O 1
ATOM 2362 N N . ARG A 1 289 ? -4.122 -8.421 5.652 1.00 87.31 289 ARG A N 1
ATOM 2363 C CA . ARG A 1 289 ? -4.044 -9.308 4.487 1.00 87.31 289 ARG A CA 1
ATOM 2364 C C . ARG A 1 289 ? -4.973 -10.499 4.632 1.00 87.31 289 ARG A C 1
ATOM 2366 O O . ARG A 1 289 ? -5.740 -10.755 3.710 1.00 87.31 289 ARG A O 1
ATOM 2373 N N . ILE A 1 290 ? -4.944 -11.137 5.797 1.00 89.50 290 ILE A N 1
ATOM 2374 C CA . ILE A 1 290 ? -5.794 -12.285 6.115 1.00 89.50 290 ILE A CA 1
ATOM 2375 C C . ILE A 1 290 ? -7.268 -11.874 6.140 1.00 89.50 290 ILE A C 1
ATOM 2377 O O . ILE A 1 290 ? -8.093 -12.564 5.568 1.00 89.50 290 ILE A O 1
ATOM 2381 N N . ALA A 1 291 ? -7.605 -10.740 6.756 1.00 89.38 291 ALA A N 1
ATOM 2382 C CA . ALA A 1 291 ? -8.994 -10.370 7.020 1.00 89.38 291 ALA A CA 1
ATOM 2383 C C . ALA A 1 291 ? -9.666 -9.497 5.943 1.00 89.38 291 ALA A C 1
ATOM 2385 O O . ALA A 1 291 ? -10.892 -9.413 5.922 1.00 89.38 291 ALA A O 1
ATOM 2386 N N . LEU A 1 292 ? -8.908 -8.803 5.081 1.00 83.06 292 LEU A N 1
ATOM 2387 C CA . LEU A 1 292 ? -9.480 -7.822 4.143 1.00 83.06 292 LEU A CA 1
ATOM 2388 C C . LEU A 1 292 ? -8.911 -7.917 2.725 1.00 83.06 292 LEU A C 1
ATOM 2390 O O . LEU A 1 292 ? -9.659 -8.092 1.769 1.00 83.06 292 LEU A O 1
ATOM 2394 N N . THR A 1 293 ? -7.601 -7.716 2.567 1.00 74.88 293 THR A N 1
ATOM 2395 C CA . THR A 1 293 ? -7.006 -7.406 1.248 1.00 74.88 293 THR A CA 1
ATOM 2396 C C . THR A 1 293 ? -6.671 -8.628 0.400 1.00 74.88 293 THR A C 1
ATOM 2398 O O . THR A 1 293 ? -6.527 -8.500 -0.814 1.00 74.88 293 THR A O 1
ATOM 2401 N N . SER A 1 294 ? -6.552 -9.808 1.004 1.00 79.56 294 SER A N 1
ATOM 2402 C CA . SER A 1 294 ? -6.320 -11.071 0.296 1.00 79.56 294 SER A CA 1
ATOM 2403 C C . SER A 1 294 ? -7.068 -12.214 0.972 1.00 79.56 294 SER A C 1
ATOM 2405 O O . SER A 1 294 ? -6.569 -13.326 1.030 1.00 79.56 294 SER A O 1
ATOM 2407 N N . LEU A 1 295 ? -8.266 -11.952 1.500 1.00 84.00 295 LEU A N 1
ATOM 2408 C CA . LEU A 1 295 ? -9.053 -12.957 2.219 1.00 84.00 295 LEU A CA 1
ATOM 2409 C C . LEU A 1 295 ? -9.278 -14.235 1.387 1.00 84.00 295 LEU A C 1
ATOM 2411 O O . LEU A 1 295 ? -9.245 -15.333 1.925 1.00 84.00 295 LEU A O 1
ATOM 2415 N N . ASP A 1 296 ? -9.411 -14.109 0.064 1.00 83.44 296 ASP A N 1
ATOM 2416 C CA . ASP A 1 296 ? -9.563 -15.256 -0.842 1.00 83.44 296 ASP A CA 1
ATOM 2417 C C . ASP A 1 296 ? -8.326 -16.173 -0.901 1.00 83.44 296 ASP A C 1
ATOM 2419 O O . ASP A 1 296 ? -8.440 -17.323 -1.319 1.00 83.44 296 ASP A O 1
ATOM 2423 N N . THR A 1 297 ? -7.149 -15.709 -0.457 1.00 82.00 297 THR A N 1
ATOM 2424 C CA . THR A 1 297 ? -5.953 -16.560 -0.314 1.00 82.00 297 THR A CA 1
ATOM 2425 C C . THR A 1 297 ? -5.924 -17.337 1.004 1.00 82.00 297 THR A C 1
ATOM 2427 O O . THR A 1 297 ? -5.013 -18.134 1.203 1.00 82.00 297 THR A O 1
ATOM 2430 N N . PHE A 1 298 ? -6.892 -17.103 1.894 1.00 87.94 298 PHE A N 1
ATOM 2431 C CA . PHE A 1 298 ? -7.081 -17.806 3.165 1.00 87.94 298 PHE A CA 1
ATOM 2432 C C . PHE A 1 298 ? -8.510 -18.383 3.199 1.00 87.94 298 PHE A C 1
ATOM 2434 O O . PHE A 1 298 ? -9.376 -17.869 3.913 1.00 87.94 298 PHE A O 1
ATOM 2441 N N . PRO A 1 299 ? -8.813 -19.388 2.355 1.00 85.75 299 PRO A N 1
ATOM 2442 C CA . PRO A 1 299 ? -10.180 -19.852 2.138 1.00 85.75 299 PRO A CA 1
ATOM 2443 C C . PRO A 1 299 ? -10.813 -20.476 3.384 1.00 85.75 299 PRO A C 1
ATOM 2445 O O . PRO A 1 299 ? -12.006 -20.277 3.609 1.00 85.75 299 PRO A O 1
ATOM 2448 N N . ASN A 1 300 ? -10.049 -21.188 4.215 1.00 88.56 300 ASN A N 1
ATOM 2449 C CA . ASN A 1 300 ? -10.587 -21.787 5.434 1.00 88.56 300 ASN A CA 1
ATOM 2450 C C . ASN A 1 300 ? -10.886 -20.697 6.475 1.00 88.56 300 ASN A C 1
ATOM 2452 O O . ASN A 1 300 ? -11.945 -20.704 7.098 1.00 88.56 300 ASN A O 1
ATOM 2456 N N . VAL A 1 301 ? -10.004 -19.703 6.609 1.00 93.69 301 VAL A N 1
ATOM 2457 C CA . VAL A 1 301 ? -10.208 -18.523 7.464 1.00 93.69 301 VAL A CA 1
ATOM 2458 C C . VAL A 1 301 ? -11.406 -17.702 6.992 1.00 93.69 301 VAL A C 1
ATOM 2460 O O . VAL A 1 301 ? -12.199 -17.242 7.811 1.00 93.69 301 VAL A O 1
ATOM 2463 N N . LYS A 1 302 ? -11.572 -17.540 5.677 1.00 93.50 302 LYS A N 1
ATOM 2464 C CA . LYS A 1 302 ? -12.739 -16.886 5.081 1.00 93.50 302 LYS A CA 1
ATOM 2465 C C . LYS A 1 302 ? -14.030 -17.600 5.455 1.00 93.50 302 LYS A C 1
ATOM 2467 O O . LYS A 1 302 ? -14.938 -16.942 5.952 1.00 93.50 302 LYS A O 1
ATOM 2472 N N . LEU A 1 303 ? -14.087 -18.918 5.264 1.00 92.25 303 LEU A N 1
ATOM 2473 C CA . LEU A 1 303 ? -15.251 -19.722 5.638 1.00 92.25 303 LEU A CA 1
ATOM 2474 C C . LEU A 1 303 ? -15.540 -19.613 7.134 1.00 92.25 303 LEU A C 1
ATOM 2476 O O . LEU A 1 303 ? -16.678 -19.354 7.507 1.00 92.25 303 LEU A O 1
ATOM 2480 N N . PHE A 1 304 ? -14.510 -19.701 7.982 1.00 94.94 304 PHE A N 1
ATOM 2481 C CA . PHE A 1 304 ? -14.664 -19.508 9.422 1.00 94.94 304 PHE A CA 1
ATOM 2482 C C . PHE A 1 304 ? -15.282 -18.145 9.748 1.00 94.94 304 PHE A C 1
ATOM 2484 O O . PHE A 1 304 ? -16.222 -18.066 10.533 1.00 94.94 304 PHE A O 1
ATOM 2491 N N . PHE A 1 305 ? -14.787 -17.062 9.144 1.00 95.62 305 PHE A N 1
ATOM 2492 C CA . PHE A 1 305 ? -15.334 -15.729 9.374 1.00 95.62 305 PHE A CA 1
ATOM 2493 C C . PHE A 1 305 ? -16.770 -15.585 8.878 1.00 95.62 305 PHE A C 1
ATOM 2495 O O . PHE A 1 305 ? -17.585 -14.987 9.578 1.00 95.62 305 PHE A O 1
ATOM 2502 N N . GLU A 1 306 ? -17.081 -16.094 7.688 1.00 94.31 306 GLU A N 1
ATOM 2503 C CA . GLU A 1 306 ? -18.432 -16.084 7.122 1.00 94.31 306 GLU A CA 1
ATOM 2504 C C . GLU A 1 306 ? -19.402 -16.858 8.020 1.00 94.31 306 GLU A C 1
ATOM 2506 O O . GLU A 1 306 ? -20.441 -16.312 8.390 1.00 94.31 306 GLU A O 1
ATOM 2511 N N . ASP A 1 307 ? -19.028 -18.059 8.461 1.00 94.50 307 ASP A N 1
ATOM 2512 C CA . ASP A 1 307 ? -19.831 -18.870 9.376 1.00 94.50 307 ASP A CA 1
ATOM 2513 C C . ASP A 1 307 ? -19.983 -18.244 10.760 1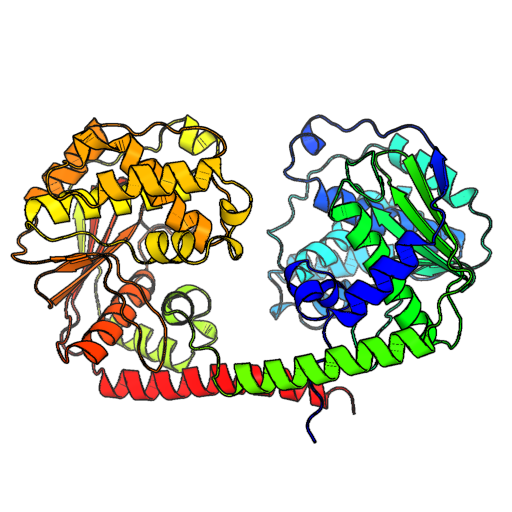.00 94.50 307 ASP A C 1
ATOM 2515 O O . ASP A 1 307 ? -21.063 -18.319 11.345 1.00 94.50 307 ASP A O 1
ATOM 2519 N N . LEU A 1 308 ? -18.934 -17.601 11.275 1.00 95.00 308 LEU A N 1
ATOM 2520 C CA . LEU A 1 308 ? -18.956 -16.960 12.585 1.00 95.00 308 LEU A CA 1
ATOM 2521 C C . LEU A 1 308 ? -19.948 -15.793 12.634 1.00 95.00 308 LEU A C 1
ATOM 2523 O O . LEU A 1 308 ? -20.591 -15.578 13.659 1.00 95.00 308 LEU A O 1
ATOM 2527 N N . VAL A 1 309 ? -20.068 -15.025 11.546 1.00 94.69 309 VAL A N 1
ATOM 2528 C CA . VAL A 1 309 ? -20.875 -13.793 11.532 1.00 94.69 309 VAL A CA 1
ATOM 2529 C C . VAL A 1 309 ? -22.221 -13.929 10.822 1.00 94.69 309 VAL A C 1
ATOM 2531 O O . VAL A 1 309 ? -23.003 -12.984 10.888 1.00 94.69 309 VAL A O 1
ATOM 2534 N N . LYS A 1 310 ? -22.515 -15.047 10.141 1.00 91.88 310 LYS A N 1
ATOM 2535 C CA . LYS A 1 310 ? -23.695 -15.184 9.255 1.00 91.88 310 LYS A CA 1
ATOM 2536 C C . LYS A 1 310 ? -25.033 -14.845 9.914 1.00 91.88 310 LYS A C 1
ATOM 2538 O O . LYS A 1 310 ? -25.884 -14.240 9.269 1.00 91.88 310 LYS A O 1
ATOM 2543 N N . ASP A 1 311 ? -25.183 -15.175 11.194 1.00 91.75 311 ASP A N 1
ATOM 2544 C CA . ASP A 1 311 ? -26.414 -14.953 11.963 1.00 91.75 311 ASP A CA 1
ATOM 2545 C C . ASP A 1 311 ? -26.350 -13.675 12.821 1.00 91.75 311 ASP A C 1
ATOM 2547 O O . ASP A 1 311 ? -27.229 -13.399 13.639 1.00 91.75 311 ASP A O 1
ATOM 2551 N N . THR A 1 312 ? -25.299 -12.870 12.648 1.00 94.50 312 THR A N 1
ATOM 2552 C CA . THR A 1 312 ? -25.067 -11.655 13.430 1.00 94.50 312 THR A CA 1
ATOM 2553 C C . THR A 1 312 ? -25.646 -10.433 12.729 1.00 94.50 312 THR A C 1
ATOM 2555 O O . THR A 1 312 ? -25.477 -10.227 11.529 1.00 94.50 312 THR A O 1
ATOM 2558 N N . THR A 1 313 ? -26.297 -9.562 13.500 1.00 94.38 313 THR A N 1
ATOM 2559 C CA . THR A 1 313 ? -26.801 -8.275 13.005 1.00 94.38 313 THR A CA 1
ATOM 2560 C C . THR A 1 313 ? -25.874 -7.143 13.431 1.00 94.38 313 THR A C 1
ATOM 2562 O O . THR A 1 313 ? -25.473 -7.063 14.591 1.00 94.38 313 THR A O 1
ATOM 2565 N N . ILE A 1 314 ? -25.561 -6.236 12.504 1.00 97.06 314 ILE A N 1
ATOM 2566 C CA . ILE A 1 314 ? -24.799 -5.024 12.817 1.00 97.06 314 ILE A CA 1
ATOM 2567 C C . ILE A 1 314 ? -25.713 -4.037 13.539 1.00 97.06 314 ILE A C 1
ATOM 2569 O O . ILE A 1 314 ? -26.717 -3.585 12.988 1.00 97.06 314 ILE A O 1
ATOM 2573 N N . VAL A 1 315 ? -25.331 -3.657 14.754 1.00 97.56 315 VAL A N 1
ATOM 2574 C CA . VAL A 1 315 ? -25.990 -2.593 15.512 1.00 97.56 315 VAL A CA 1
ATOM 2575 C C . VAL A 1 315 ? -25.333 -1.265 15.159 1.00 97.56 315 VAL A C 1
ATOM 2577 O O . VAL A 1 315 ? -24.165 -1.035 15.473 1.00 97.56 315 VAL A O 1
ATOM 2580 N N . GLU A 1 316 ? -26.098 -0.386 14.520 1.00 96.56 316 GLU A N 1
ATOM 2581 C CA . GLU A 1 316 ? -25.697 0.976 14.169 1.00 96.56 316 GLU A CA 1
ATOM 2582 C C . GLU A 1 316 ? -26.252 1.981 15.181 1.00 96.56 316 GLU A C 1
ATOM 2584 O O . GLU A 1 316 ? -27.433 1.943 15.535 1.00 96.56 316 GLU A O 1
ATOM 2589 N N . ARG A 1 317 ? -25.407 2.909 15.634 1.00 96.19 317 ARG A N 1
ATOM 2590 C CA . ARG A 1 317 ? -25.789 3.996 16.539 1.00 96.19 317 ARG A CA 1
ATOM 2591 C C . ARG A 1 317 ? -25.256 5.323 16.027 1.00 96.19 317 ARG A C 1
ATOM 2593 O O . ARG A 1 317 ? -24.058 5.471 15.795 1.00 96.19 317 ARG A O 1
ATOM 2600 N N . GLN A 1 318 ? -26.139 6.311 15.919 1.00 96.19 318 GLN A N 1
ATOM 2601 C CA . GLN A 1 318 ? -25.727 7.694 15.710 1.00 96.19 318 GLN A CA 1
ATOM 2602 C C . GLN A 1 318 ? -25.255 8.269 17.048 1.00 96.19 318 GLN A C 1
ATOM 2604 O O . GLN A 1 318 ? -26.035 8.383 17.992 1.00 96.19 318 GLN A O 1
ATOM 2609 N N . VAL A 1 319 ? -23.973 8.604 17.133 1.00 96.19 319 VAL A N 1
ATOM 2610 C CA . VAL A 1 319 ? -23.294 9.013 18.371 1.00 96.19 319 VAL A CA 1
ATOM 2611 C C . VAL A 1 319 ? -22.755 10.447 18.330 1.00 96.19 319 VAL A C 1
ATOM 2613 O O . VAL A 1 319 ? -22.379 10.993 19.364 1.00 96.19 319 VAL A O 1
ATOM 2616 N N . GLY A 1 320 ? -22.763 11.079 17.156 1.00 93.38 320 GLY A N 1
ATOM 2617 C CA . GLY A 1 320 ? -22.375 12.473 16.947 1.00 93.38 320 GLY A CA 1
ATOM 2618 C C . GLY A 1 320 ? -23.004 13.050 15.680 1.00 93.38 320 GLY A C 1
ATOM 2619 O O . GLY A 1 320 ? -23.840 12.407 15.047 1.00 93.38 320 GLY A O 1
ATOM 2620 N N . ARG A 1 321 ? -22.612 14.263 15.283 1.00 93.62 321 ARG A N 1
ATOM 2621 C CA . ARG A 1 321 ? -23.008 14.826 13.981 1.00 93.62 321 ARG A CA 1
ATOM 2622 C C . ARG A 1 321 ? -22.084 14.331 12.868 1.00 93.62 321 ARG A C 1
ATOM 2624 O O . ARG A 1 321 ? -20.903 14.096 13.096 1.00 93.62 321 ARG A O 1
ATOM 2631 N N . SER A 1 322 ? -22.610 14.242 11.650 1.00 92.62 322 SER A N 1
ATOM 2632 C CA . SER A 1 322 ? -21.790 14.007 10.463 1.00 92.62 322 SER A CA 1
ATOM 2633 C C . SER A 1 322 ? -21.120 15.299 9.999 1.00 92.62 322 SER A C 1
ATOM 2635 O O . SER A 1 322 ? -21.774 16.345 9.946 1.00 92.62 322 SER A O 1
ATOM 2637 N N . PHE A 1 323 ? -19.872 15.227 9.557 1.00 92.38 323 PHE A N 1
ATOM 2638 C CA . PHE A 1 323 ? -19.157 16.350 8.967 1.00 92.38 323 PHE A CA 1
ATOM 2639 C C . PHE A 1 323 ? -18.381 15.956 7.709 1.00 92.38 323 PHE A C 1
ATOM 2641 O O . PHE A 1 323 ? -18.010 14.811 7.458 1.00 92.38 323 PHE A O 1
ATOM 2648 N N . GLN A 1 324 ? -18.162 16.955 6.859 1.00 88.00 324 GLN A N 1
ATOM 2649 C CA . GLN A 1 324 ? -17.460 16.801 5.592 1.00 88.00 324 GLN A CA 1
ATOM 2650 C C . GLN A 1 324 ? -15.974 17.108 5.769 1.00 88.00 324 GLN A C 1
ATOM 2652 O O . GLN A 1 324 ? -15.606 17.985 6.548 1.00 88.00 324 GLN A O 1
ATOM 2657 N N . HIS A 1 325 ? -15.118 16.458 4.974 1.00 89.06 325 HIS A N 1
ATOM 2658 C CA . HIS A 1 325 ? -13.735 16.912 4.849 1.00 89.06 325 HIS A CA 1
ATOM 2659 C C . HIS A 1 325 ? -13.693 18.363 4.359 1.00 89.06 325 HIS A C 1
ATOM 2661 O O . HIS A 1 325 ? -14.495 18.764 3.502 1.00 89.06 325 HIS A O 1
ATOM 2667 N N . SER A 1 326 ? -12.716 19.119 4.857 1.00 91.06 326 SER A N 1
ATOM 2668 C CA . SER A 1 326 ? -12.434 20.470 4.388 1.00 91.06 326 SER A CA 1
ATOM 2669 C C . SER A 1 326 ? -12.080 20.481 2.893 1.00 91.06 326 SER A C 1
ATOM 2671 O O . SER A 1 326 ? -11.703 19.468 2.287 1.00 91.06 326 SER A O 1
ATOM 2673 N N . LYS A 1 327 ? -12.243 21.647 2.256 1.00 91.50 327 LYS A N 1
ATOM 2674 C CA . LYS A 1 327 ? -12.078 21.794 0.798 1.00 91.50 327 LYS A CA 1
ATOM 2675 C C . LYS A 1 327 ? -10.669 21.433 0.329 1.00 91.50 327 LYS A C 1
ATOM 2677 O O . LYS A 1 327 ? -10.517 20.861 -0.745 1.00 91.50 327 LYS A O 1
ATOM 2682 N N . ASP A 1 328 ? -9.656 21.765 1.111 1.00 91.38 328 ASP A N 1
ATOM 2683 C CA . ASP A 1 328 ? -8.247 21.503 0.835 1.00 91.38 328 ASP A CA 1
ATOM 2684 C C . ASP A 1 328 ? -7.890 20.015 0.995 1.00 91.38 328 ASP A C 1
ATOM 2686 O O . ASP A 1 328 ? -7.237 19.469 0.106 1.00 91.38 328 ASP A O 1
ATOM 2690 N N . VAL A 1 329 ? -8.421 19.320 2.011 1.00 91.56 329 VAL A N 1
ATOM 2691 C CA . VAL A 1 329 ? -8.290 17.854 2.138 1.00 91.56 329 VAL A CA 1
ATOM 2692 C C . VAL A 1 329 ? -8.890 17.160 0.913 1.00 91.56 329 VAL A C 1
ATOM 2694 O O . VAL A 1 329 ? -8.238 16.307 0.309 1.00 91.56 329 VAL A O 1
ATOM 2697 N N . LYS A 1 330 ? -10.090 17.570 0.474 1.00 88.44 330 LYS A N 1
ATOM 2698 C CA . LYS A 1 330 ? -10.730 17.025 -0.740 1.00 88.44 330 LYS A CA 1
ATOM 2699 C C . LYS A 1 330 ? -9.937 17.342 -2.009 1.00 88.44 330 LYS A C 1
ATOM 2701 O O . LYS A 1 330 ? -9.710 16.455 -2.831 1.00 88.44 330 LYS A O 1
ATOM 2706 N N . ARG A 1 331 ? -9.512 18.599 -2.178 1.00 88.31 331 ARG A N 1
ATOM 2707 C CA . ARG A 1 331 ? -8.786 19.083 -3.365 1.00 88.31 331 ARG A CA 1
ATOM 2708 C C . ARG A 1 331 ? -7.438 18.387 -3.534 1.00 88.31 331 ARG A C 1
ATOM 2710 O O . ARG A 1 331 ? -7.096 18.021 -4.656 1.00 88.31 331 ARG A O 1
ATOM 2717 N N . ASN A 1 332 ? -6.707 18.199 -2.439 1.00 83.69 332 ASN A N 1
ATOM 2718 C CA . ASN A 1 332 ? -5.371 17.604 -2.440 1.00 83.69 332 ASN A CA 1
ATOM 2719 C C . ASN A 1 332 ? -5.384 16.089 -2.182 1.00 83.69 332 ASN A C 1
ATOM 2721 O O . ASN A 1 332 ? -4.337 15.454 -2.237 1.00 83.69 332 ASN A O 1
ATOM 2725 N N . ARG A 1 333 ? -6.567 15.498 -1.954 1.00 89.31 333 ARG A N 1
ATOM 2726 C CA . ARG A 1 333 ? -6.773 14.064 -1.687 1.00 89.31 333 ARG A CA 1
ATOM 2727 C C . ARG A 1 333 ? -6.032 13.555 -0.447 1.00 89.31 333 ARG A C 1
ATOM 2729 O O . ARG A 1 333 ? -5.596 12.409 -0.413 1.00 89.31 333 ARG A O 1
ATOM 2736 N N . TYR A 1 334 ? -5.947 14.372 0.597 1.00 92.75 334 TYR A N 1
ATOM 2737 C CA . TYR A 1 334 ? -5.278 14.031 1.859 1.00 92.75 334 TYR A CA 1
ATOM 2738 C C . TYR A 1 334 ? -6.139 13.169 2.801 1.00 92.75 334 TYR A C 1
ATOM 2740 O O . TYR A 1 334 ? -6.062 13.307 4.017 1.00 92.75 334 TYR A O 1
ATOM 2748 N N . PHE A 1 335 ? -6.974 12.279 2.256 1.00 91.19 335 PHE A N 1
ATOM 2749 C CA . PHE A 1 335 ? -7.920 11.480 3.043 1.00 91.19 335 PHE A CA 1
ATOM 2750 C C . PHE A 1 335 ? -7.212 10.565 4.049 1.00 91.19 335 PHE A C 1
ATOM 2752 O O . PHE A 1 335 ? -7.545 10.605 5.225 1.00 91.19 335 PHE A O 1
ATOM 2759 N N . SER A 1 336 ? -6.183 9.826 3.619 1.00 91.50 336 SER A N 1
ATOM 2760 C CA . SER A 1 336 ? -5.409 8.952 4.513 1.00 91.50 336 SER A CA 1
ATOM 2761 C C . SER A 1 336 ? -4.620 9.738 5.562 1.00 91.50 336 SER A C 1
ATOM 2763 O O . SER A 1 336 ? -4.541 9.319 6.707 1.00 91.50 336 SER A O 1
ATOM 2765 N N . ALA A 1 337 ? -4.073 10.907 5.207 1.00 93.56 337 ALA A N 1
ATOM 2766 C CA . ALA A 1 337 ? -3.400 11.766 6.182 1.00 93.56 337 ALA A CA 1
ATOM 2767 C C . ALA A 1 337 ? -4.372 12.246 7.269 1.00 93.56 337 ALA A C 1
ATOM 2769 O O . ALA A 1 337 ? -4.040 12.214 8.450 1.00 93.56 337 ALA A O 1
ATOM 2770 N N . TYR A 1 338 ? -5.584 12.637 6.868 1.00 94.69 338 TYR A N 1
ATOM 2771 C CA . TYR A 1 338 ? -6.642 13.021 7.794 1.00 94.69 338 TYR A CA 1
ATOM 2772 C C . TYR A 1 338 ? -7.101 11.841 8.667 1.00 94.69 338 TYR A C 1
ATOM 2774 O O . TYR A 1 338 ? -7.314 12.022 9.861 1.00 94.69 338 TYR A O 1
ATOM 2782 N N . GLU A 1 339 ? -7.215 10.638 8.097 1.00 93.69 339 GLU A N 1
ATOM 2783 C CA . GLU A 1 339 ? -7.539 9.404 8.827 1.00 93.69 339 GLU A CA 1
ATOM 2784 C C . GLU A 1 339 ? -6.538 9.130 9.953 1.00 93.69 339 GLU A C 1
ATOM 2786 O O . GLU A 1 339 ? -6.933 9.009 11.115 1.00 93.69 339 GLU A O 1
ATOM 2791 N N . TYR A 1 340 ? -5.240 9.106 9.630 1.00 95.62 340 TYR A N 1
ATOM 2792 C CA . TYR A 1 340 ? -4.190 8.902 10.629 1.00 95.62 340 TYR A CA 1
ATOM 2793 C C . TYR A 1 340 ? -4.174 10.023 11.666 1.00 95.62 340 TYR A C 1
ATOM 2795 O O . TYR A 1 340 ? -4.058 9.743 12.855 1.00 95.62 340 TYR A O 1
ATOM 2803 N N . PHE A 1 341 ? -4.361 11.278 11.254 1.00 97.50 341 PHE A N 1
ATOM 2804 C CA . PHE A 1 341 ? -4.472 12.389 12.196 1.00 97.50 341 PHE A CA 1
ATOM 2805 C C . PHE A 1 341 ? -5.612 12.185 13.204 1.00 97.50 341 PHE A C 1
ATOM 2807 O O . PHE A 1 341 ? -5.385 12.321 14.405 1.00 97.50 341 PHE A O 1
ATOM 2814 N N . VAL A 1 342 ? -6.817 11.824 12.748 1.00 97.50 342 VAL A N 1
ATOM 2815 C CA . VAL A 1 342 ? -7.963 11.589 13.642 1.00 97.50 342 VAL A CA 1
ATOM 2816 C C . VAL A 1 342 ? -7.684 10.430 14.596 1.00 97.50 342 VAL A C 1
ATOM 2818 O O . VAL A 1 342 ? -8.007 10.522 15.779 1.00 97.50 342 VAL A O 1
ATOM 2821 N N . ASN A 1 343 ? -7.040 9.367 14.116 1.00 96.50 343 ASN A N 1
ATOM 2822 C CA . ASN A 1 343 ? -6.657 8.234 14.952 1.00 96.50 343 ASN A CA 1
ATOM 2823 C C . ASN A 1 343 ? -5.679 8.658 16.068 1.00 96.50 343 ASN A C 1
ATOM 2825 O O . ASN A 1 343 ? -5.945 8.433 17.247 1.00 96.50 343 ASN A O 1
ATOM 2829 N N . TYR A 1 344 ? -4.605 9.381 15.729 1.00 97.75 344 TYR A N 1
ATOM 2830 C CA . TYR A 1 344 ? -3.643 9.891 16.717 1.00 97.75 344 TYR A CA 1
ATOM 2831 C C . TYR A 1 344 ? -4.272 10.913 17.671 1.00 97.75 344 TYR A C 1
ATOM 2833 O O . TYR A 1 344 ? -3.942 10.918 18.857 1.00 97.75 344 TYR A O 1
ATOM 2841 N N . PHE A 1 345 ? -5.201 11.744 17.192 1.00 98.50 345 PHE A N 1
ATOM 2842 C CA . PHE A 1 345 ? -5.951 12.676 18.033 1.00 98.50 345 PHE A CA 1
ATOM 2843 C C . PHE A 1 345 ? -6.778 11.942 19.093 1.00 98.50 345 PHE A C 1
ATOM 2845 O O . PHE A 1 345 ? -6.695 12.273 20.276 1.00 98.50 345 PHE A O 1
ATOM 2852 N N . ILE A 1 346 ? -7.522 10.907 18.688 1.00 98.44 346 ILE A N 1
ATOM 2853 C CA . ILE A 1 346 ? -8.312 10.074 19.602 1.00 98.44 346 ILE A CA 1
ATOM 2854 C C . ILE A 1 346 ? -7.398 9.375 20.613 1.00 98.44 346 ILE A C 1
ATOM 2856 O O . ILE A 1 346 ? -7.668 9.431 21.810 1.00 98.44 346 ILE A O 1
ATOM 2860 N N . ARG A 1 347 ? -6.286 8.777 20.164 1.00 97.25 347 ARG A N 1
ATOM 2861 C CA . ARG A 1 347 ? -5.313 8.120 21.055 1.00 97.25 347 ARG A CA 1
ATOM 2862 C C . ARG A 1 347 ? -4.740 9.095 22.081 1.00 97.25 347 ARG A C 1
ATOM 2864 O O . ARG A 1 347 ? -4.718 8.772 23.264 1.00 97.25 347 ARG A O 1
ATOM 2871 N N . LYS A 1 348 ? -4.336 10.299 21.658 1.00 98.25 348 LYS A N 1
ATOM 2872 C CA . LYS A 1 348 ? -3.821 11.330 22.570 1.00 98.25 348 LYS A CA 1
ATOM 2873 C C . LYS A 1 348 ? -4.868 11.744 23.597 1.00 98.25 348 LYS A C 1
ATOM 2875 O O . LYS A 1 348 ? -4.571 11.788 24.786 1.00 98.25 348 LYS A O 1
ATOM 2880 N N . TYR A 1 349 ? -6.097 11.996 23.153 1.00 98.38 349 TYR A N 1
ATOM 2881 C CA . TYR A 1 349 ? -7.182 12.357 24.059 1.00 98.38 349 TYR A CA 1
ATOM 2882 C C . TYR A 1 349 ? -7.459 11.251 25.089 1.00 98.38 349 TYR A C 1
ATOM 2884 O O . TYR A 1 349 ? -7.578 11.531 26.280 1.00 98.38 349 TYR A O 1
ATOM 2892 N N . LEU A 1 350 ? -7.520 9.989 24.654 1.00 97.94 350 LEU A N 1
ATOM 2893 C CA . LEU A 1 350 ? -7.741 8.852 25.548 1.00 97.94 350 LEU A CA 1
ATOM 2894 C C . LEU A 1 350 ? -6.564 8.640 26.511 1.00 97.94 350 LEU A C 1
ATOM 2896 O O . LEU A 1 350 ? -6.799 8.383 27.687 1.00 97.94 350 LEU A O 1
ATOM 2900 N N . SER A 1 351 ? -5.322 8.829 26.061 1.00 97.69 351 SER A N 1
ATOM 2901 C CA . SER A 1 351 ? -4.135 8.848 26.930 1.00 97.69 351 SER A CA 1
ATOM 2902 C C . SER A 1 351 ? -4.286 9.873 28.056 1.00 97.69 351 SER A C 1
ATOM 2904 O O . SER A 1 351 ? -4.119 9.519 29.222 1.00 97.69 351 SER A O 1
ATOM 2906 N N . ASN A 1 352 ? -4.713 11.103 27.741 1.00 96.88 352 ASN A N 1
ATOM 2907 C CA . ASN A 1 352 ? -4.986 12.118 28.760 1.00 96.88 352 ASN A CA 1
ATOM 2908 C C . ASN A 1 352 ? -6.157 11.722 29.684 1.00 96.88 352 ASN A C 1
ATOM 2910 O O . ASN A 1 352 ? -6.042 11.860 30.899 1.00 96.88 352 ASN A O 1
ATOM 2914 N N . LYS A 1 353 ? -7.276 11.222 29.134 1.00 96.94 353 LYS A N 1
ATOM 2915 C CA . LYS A 1 353 ? -8.485 10.849 29.902 1.00 96.94 353 LYS A CA 1
ATOM 2916 C C . LYS A 1 353 ? -8.218 9.728 30.908 1.00 96.94 353 LYS A C 1
ATOM 2918 O O . LYS A 1 353 ? -8.724 9.785 32.025 1.00 96.94 353 LYS A O 1
ATOM 2923 N N . TYR A 1 354 ? -7.461 8.712 30.506 1.00 96.69 354 TYR A N 1
ATOM 2924 C CA . TYR A 1 354 ? -7.180 7.536 31.332 1.00 96.69 354 TYR A CA 1
ATOM 2925 C C . TYR A 1 354 ? -5.839 7.623 32.073 1.00 96.69 354 TYR A C 1
ATOM 2927 O O . TYR A 1 354 ? -5.511 6.706 32.822 1.00 96.69 354 TYR A O 1
ATOM 2935 N N . ASN A 1 355 ? -5.088 8.718 31.898 1.00 95.50 355 ASN A N 1
ATOM 2936 C CA . ASN A 1 355 ? -3.750 8.917 32.456 1.00 95.50 355 ASN A CA 1
ATOM 2937 C C . ASN A 1 355 ? -2.796 7.752 32.122 1.00 95.50 355 ASN A C 1
ATOM 2939 O O . ASN A 1 355 ? -2.210 7.132 33.010 1.00 95.50 355 ASN A O 1
ATOM 2943 N N . ILE A 1 356 ? -2.701 7.430 30.830 1.00 94.38 356 ILE A N 1
ATOM 2944 C CA . ILE A 1 356 ? -1.883 6.333 30.294 1.00 94.38 356 ILE A CA 1
ATOM 2945 C C . ILE A 1 356 ? -0.803 6.924 29.398 1.00 94.38 356 ILE A C 1
ATOM 2947 O O . ILE A 1 356 ? -1.106 7.752 28.536 1.00 94.38 356 ILE A O 1
ATOM 2951 N N . ASP A 1 357 ? 0.433 6.463 29.560 1.00 93.00 357 ASP A N 1
ATOM 2952 C CA . ASP A 1 357 ? 1.534 6.842 28.680 1.00 93.00 357 ASP A CA 1
ATOM 2953 C C . ASP A 1 357 ? 1.243 6.413 27.239 1.00 93.00 357 ASP A C 1
ATOM 2955 O O . ASP A 1 357 ? 0.824 5.285 26.968 1.00 93.00 357 ASP A O 1
ATOM 2959 N N . ILE A 1 358 ? 1.470 7.325 26.295 1.00 92.25 358 ILE A N 1
ATOM 2960 C CA . ILE A 1 358 ? 1.295 7.042 24.875 1.00 92.25 358 ILE A CA 1
ATOM 2961 C C . ILE A 1 358 ? 2.651 6.803 24.221 1.00 92.25 358 ILE A C 1
ATOM 2963 O O . ILE A 1 358 ? 3.543 7.647 24.259 1.00 92.25 358 ILE A O 1
ATOM 2967 N N . MET A 1 359 ? 2.778 5.644 23.587 1.00 89.50 359 MET A N 1
ATOM 2968 C CA . MET A 1 359 ? 3.942 5.252 22.807 1.00 89.50 359 MET A CA 1
ATOM 2969 C C . MET A 1 359 ? 3.479 4.925 21.390 1.00 89.50 359 MET A C 1
ATOM 2971 O O . MET A 1 359 ? 2.504 4.196 21.207 1.00 89.50 359 MET A O 1
ATOM 2975 N N . ASP A 1 360 ? 4.159 5.470 20.383 1.00 91.00 360 ASP A N 1
ATOM 2976 C CA . ASP A 1 360 ? 3.881 5.152 18.986 1.00 91.00 360 ASP A CA 1
ATOM 2977 C C . ASP A 1 360 ? 5.047 4.385 18.373 1.00 91.00 360 ASP A C 1
ATOM 2979 O O . ASP A 1 360 ? 6.008 4.962 17.859 1.00 91.00 360 ASP A O 1
ATOM 2983 N N . THR A 1 361 ? 4.934 3.060 18.391 1.00 88.56 361 THR A N 1
ATOM 2984 C CA . THR A 1 361 ? 5.976 2.162 17.890 1.00 88.56 361 THR A CA 1
ATOM 2985 C C . THR A 1 361 ? 6.312 2.420 16.420 1.00 88.56 361 THR A C 1
ATOM 2987 O O . THR A 1 361 ? 7.452 2.217 16.008 1.00 88.56 361 THR A O 1
ATOM 2990 N N . LEU A 1 362 ? 5.365 2.917 15.613 1.00 90.00 362 LEU A N 1
ATOM 2991 C CA . LEU A 1 362 ? 5.643 3.314 14.230 1.00 90.00 362 LEU A CA 1
ATOM 2992 C C . LEU A 1 362 ? 6.584 4.520 14.169 1.00 90.00 362 LEU A C 1
ATOM 2994 O O . LEU A 1 362 ? 7.585 4.462 13.453 1.00 90.00 362 LEU A O 1
ATOM 2998 N N . THR A 1 363 ? 6.307 5.577 14.936 1.00 94.62 363 THR A N 1
ATOM 2999 C CA . THR A 1 363 ? 7.203 6.737 15.050 1.00 94.62 363 THR A CA 1
ATOM 3000 C C . THR A 1 363 ? 8.581 6.321 15.560 1.00 94.62 363 THR A C 1
ATOM 3002 O O . THR A 1 363 ? 9.590 6.662 14.942 1.00 94.62 363 THR A O 1
ATOM 3005 N N . GLU A 1 364 ? 8.653 5.510 16.614 1.00 94.31 364 GLU A N 1
ATOM 3006 C CA . GLU A 1 364 ? 9.936 5.029 17.143 1.00 94.31 364 GLU A CA 1
ATOM 3007 C C . GLU A 1 364 ? 10.717 4.218 16.113 1.00 94.31 364 GLU A C 1
ATOM 3009 O O . GLU A 1 364 ? 11.916 4.421 15.931 1.00 94.31 364 GLU A O 1
ATOM 3014 N N . ASN A 1 365 ? 10.044 3.339 15.372 1.00 91.88 365 ASN A N 1
ATOM 3015 C CA . ASN A 1 365 ? 10.680 2.526 14.345 1.00 91.88 365 ASN A CA 1
ATOM 3016 C C . ASN A 1 365 ? 11.277 3.365 13.214 1.00 91.88 365 ASN A C 1
ATOM 3018 O O . ASN A 1 365 ? 12.394 3.073 12.768 1.00 91.88 365 ASN A O 1
ATOM 3022 N N . ILE A 1 366 ? 10.565 4.390 12.735 1.00 92.88 366 ILE A N 1
ATOM 3023 C CA . ILE A 1 366 ? 11.098 5.242 11.667 1.00 92.88 366 ILE A CA 1
ATOM 3024 C C . ILE A 1 366 ? 12.255 6.111 12.175 1.00 92.88 366 ILE A C 1
ATOM 3026 O O . ILE A 1 366 ? 13.232 6.285 11.448 1.00 92.88 366 ILE A O 1
ATOM 3030 N N . LEU A 1 367 ? 12.199 6.590 13.421 1.00 94.38 367 LEU A N 1
ATOM 3031 C CA . LEU A 1 367 ? 13.258 7.408 14.021 1.00 94.38 367 LEU A CA 1
ATOM 3032 C C . LEU A 1 367 ? 14.510 6.590 14.366 1.00 94.38 367 LEU A C 1
ATOM 3034 O O . LEU A 1 367 ? 15.621 7.073 14.158 1.00 94.38 367 LEU A O 1
ATOM 3038 N N . ASN A 1 368 ? 14.347 5.343 14.813 1.00 94.38 368 ASN A N 1
ATOM 3039 C CA . ASN A 1 368 ? 15.451 4.436 15.143 1.00 94.38 368 ASN A CA 1
ATOM 3040 C C . ASN A 1 368 ? 16.154 3.877 13.897 1.00 94.38 368 ASN A C 1
ATOM 3042 O O . ASN A 1 368 ? 17.338 3.541 13.947 1.00 94.38 368 ASN A O 1
ATOM 3046 N N . LYS A 1 369 ? 15.442 3.750 12.768 1.00 91.69 369 LYS A N 1
ATOM 3047 C CA . LYS A 1 369 ? 15.979 3.214 11.501 1.00 91.69 369 LYS A CA 1
ATOM 3048 C C . LYS A 1 369 ? 15.685 4.148 10.319 1.00 91.69 369 LYS A C 1
ATOM 3050 O O . LYS A 1 369 ? 15.074 3.718 9.337 1.00 91.69 369 LYS A O 1
ATOM 3055 N N . PRO A 1 370 ? 16.136 5.414 10.358 1.00 87.00 370 PRO A N 1
ATOM 3056 C CA . PRO A 1 370 ? 15.691 6.435 9.414 1.00 87.00 370 PRO A CA 1
ATOM 3057 C C . PRO A 1 370 ? 16.157 6.158 7.981 1.00 87.00 370 PRO A C 1
ATOM 3059 O O . PRO A 1 370 ? 15.455 6.515 7.040 1.00 87.00 370 PRO A O 1
ATOM 3062 N N . SER A 1 371 ? 17.284 5.460 7.793 1.00 86.94 371 SER A N 1
ATOM 3063 C CA . SER A 1 371 ? 17.800 5.055 6.475 1.00 86.94 371 SER A CA 1
ATOM 3064 C C . SER A 1 371 ? 16.835 4.175 5.675 1.00 86.94 371 SER A C 1
ATOM 3066 O O . SER A 1 371 ? 16.905 4.164 4.449 1.00 86.94 371 SER A O 1
ATOM 3068 N N . ASN A 1 372 ? 15.909 3.480 6.343 1.00 85.69 372 ASN A N 1
ATOM 3069 C CA . ASN A 1 372 ? 14.910 2.630 5.692 1.00 85.69 372 ASN A CA 1
ATOM 3070 C C . ASN A 1 372 ? 13.726 3.425 5.114 1.00 85.69 372 ASN A C 1
ATOM 3072 O O . ASN A 1 372 ? 12.888 2.856 4.411 1.00 85.69 372 ASN A O 1
ATOM 3076 N N . TYR A 1 373 ? 13.647 4.725 5.407 1.00 87.12 373 TYR A N 1
ATOM 3077 C CA . TYR A 1 373 ? 12.504 5.579 5.103 1.00 87.12 373 TYR A CA 1
ATOM 3078 C C . TYR A 1 373 ? 12.943 6.900 4.460 1.00 87.12 373 TYR A C 1
ATOM 3080 O O . TYR A 1 373 ? 14.117 7.272 4.454 1.00 87.12 373 TYR A O 1
ATOM 3088 N N . ILE A 1 374 ? 11.981 7.662 3.929 1.00 81.06 374 ILE A N 1
ATOM 3089 C CA . ILE A 1 374 ? 12.251 8.963 3.291 1.00 81.06 374 ILE A CA 1
ATOM 3090 C C . ILE A 1 374 ? 12.923 9.971 4.242 1.00 81.06 374 ILE A C 1
ATOM 3092 O O . ILE A 1 374 ? 13.704 10.818 3.805 1.00 81.06 374 ILE A O 1
ATOM 3096 N N . ILE A 1 375 ? 12.687 9.841 5.549 1.00 82.56 375 ILE A N 1
ATOM 3097 C CA . ILE A 1 375 ? 13.263 10.706 6.586 1.00 82.56 375 ILE A CA 1
ATOM 3098 C C . ILE A 1 375 ? 14.772 10.511 6.786 1.00 82.56 375 ILE A C 1
ATOM 3100 O O . ILE A 1 375 ? 15.432 11.409 7.295 1.00 82.56 375 ILE A O 1
ATOM 3104 N N . GLY A 1 376 ? 15.360 9.403 6.317 1.00 81.94 376 GLY A N 1
ATOM 3105 C CA . GLY A 1 376 ? 16.817 9.232 6.301 1.00 81.94 376 GLY A CA 1
ATOM 3106 C C . GLY A 1 376 ? 17.526 10.202 5.357 1.00 81.94 376 GLY A C 1
ATOM 3107 O O . GLY A 1 376 ? 18.689 10.528 5.568 1.00 81.94 376 GLY A O 1
ATOM 3108 N N . LYS A 1 377 ? 16.817 10.691 4.333 1.00 83.56 377 LYS A N 1
ATOM 3109 C CA . LYS A 1 377 ? 17.307 11.717 3.400 1.00 83.56 377 LYS A CA 1
ATOM 3110 C C . LYS A 1 377 ? 16.751 13.102 3.712 1.00 83.56 377 LYS A C 1
ATOM 3112 O O . LYS A 1 377 ? 17.401 14.099 3.419 1.00 83.56 377 LYS A O 1
ATOM 3117 N N . ASN A 1 378 ? 15.557 13.170 4.296 1.00 86.44 378 ASN A N 1
ATOM 3118 C CA . ASN A 1 378 ? 14.917 14.418 4.692 1.00 86.44 378 ASN A CA 1
ATOM 3119 C C . ASN A 1 378 ? 15.127 14.688 6.189 1.00 86.44 378 ASN A C 1
ATOM 3121 O O . ASN A 1 378 ? 14.245 14.431 7.009 1.00 86.44 378 ASN A O 1
ATOM 3125 N N . VAL A 1 379 ? 16.306 15.222 6.520 1.00 89.75 379 VAL A N 1
ATOM 3126 C CA . VAL A 1 379 ? 16.710 15.545 7.900 1.00 89.75 379 VAL A CA 1
ATOM 3127 C C . VAL A 1 379 ? 15.746 16.532 8.562 1.00 89.75 379 VAL A C 1
ATOM 3129 O O . VAL A 1 379 ? 15.386 16.338 9.713 1.00 89.75 379 VAL A O 1
ATOM 3132 N N . ILE A 1 380 ? 15.246 17.524 7.819 1.00 90.25 380 ILE A N 1
ATOM 3133 C CA . ILE A 1 380 ? 14.294 18.514 8.347 1.00 90.25 380 ILE A CA 1
ATOM 3134 C C . ILE A 1 380 ? 13.004 17.828 8.809 1.00 90.25 380 ILE A C 1
ATOM 3136 O O . ILE A 1 380 ? 12.524 18.083 9.908 1.00 90.25 380 ILE A O 1
ATOM 3140 N N . LEU A 1 381 ? 12.448 16.933 7.987 1.00 89.62 381 LEU A N 1
ATOM 3141 C CA . LEU A 1 381 ? 11.247 16.183 8.354 1.00 89.62 381 LEU A CA 1
ATOM 3142 C C . LEU A 1 381 ? 11.503 15.241 9.534 1.00 89.62 381 LEU A C 1
ATOM 3144 O O . LEU A 1 381 ? 10.646 15.121 10.404 1.00 89.62 381 LEU A O 1
ATOM 3148 N N . ARG A 1 382 ? 12.668 14.586 9.574 1.00 93.56 382 ARG A N 1
ATOM 3149 C CA . ARG A 1 382 ? 13.065 13.741 10.706 1.00 93.56 382 ARG A CA 1
ATOM 3150 C C . ARG A 1 382 ? 13.087 14.546 12.002 1.00 93.56 382 ARG A C 1
ATOM 3152 O O . ARG A 1 382 ? 12.472 14.127 12.972 1.00 93.56 382 ARG A O 1
ATOM 3159 N N . ASP A 1 383 ? 13.771 15.683 12.004 1.00 94.31 383 ASP A N 1
ATOM 3160 C CA . ASP A 1 383 ? 13.956 16.501 13.201 1.00 94.31 383 ASP A CA 1
ATOM 3161 C C . ASP A 1 383 ? 12.613 17.091 13.672 1.00 94.31 383 ASP A C 1
ATOM 3163 O O . ASP A 1 383 ? 12.320 17.057 14.865 1.00 94.31 383 ASP A O 1
ATOM 3167 N N . LEU A 1 384 ? 11.740 17.495 12.737 1.00 95.69 384 LEU A N 1
ATOM 3168 C CA . LEU A 1 384 ? 10.358 17.890 13.039 1.00 95.69 384 LEU A CA 1
ATOM 3169 C C . LEU A 1 384 ? 9.552 16.759 13.691 1.00 95.69 384 LEU A C 1
ATOM 3171 O O . LEU A 1 384 ? 8.851 16.995 14.672 1.00 95.69 384 LEU A O 1
ATOM 3175 N N . ILE A 1 385 ? 9.621 15.535 13.159 1.00 96.88 385 ILE A N 1
ATOM 3176 C CA . ILE A 1 385 ? 8.912 14.390 13.750 1.00 96.88 385 ILE A CA 1
ATOM 3177 C C . ILE A 1 385 ? 9.455 14.095 15.148 1.00 96.88 385 ILE A C 1
ATOM 3179 O O . ILE A 1 385 ? 8.656 13.892 16.055 1.00 96.88 385 ILE A O 1
ATOM 3183 N N . THR A 1 386 ? 10.776 14.124 15.342 1.00 97.88 386 THR A N 1
ATOM 3184 C CA . THR A 1 386 ? 11.404 13.930 16.658 1.00 97.88 386 THR A CA 1
ATOM 3185 C C . THR A 1 386 ? 10.884 14.946 17.677 1.00 97.88 386 THR A C 1
ATOM 3187 O O . THR A 1 386 ? 10.376 14.552 18.721 1.00 97.88 386 THR A O 1
ATOM 3190 N N . GLU A 1 387 ? 10.939 16.244 17.363 1.00 97.94 387 GLU A N 1
ATOM 3191 C CA . GLU A 1 387 ? 10.475 17.319 18.255 1.00 97.94 387 GLU A CA 1
ATOM 3192 C C . GLU A 1 387 ? 8.988 17.170 18.610 1.00 97.94 387 GLU A C 1
ATOM 3194 O O . GLU A 1 387 ? 8.585 17.209 19.778 1.00 97.94 387 GLU A O 1
ATOM 3199 N N . HIS A 1 388 ? 8.148 16.967 17.596 1.00 98.38 388 HIS A N 1
ATOM 3200 C CA . HIS A 1 388 ? 6.709 16.873 17.799 1.00 98.38 388 HIS A CA 1
ATOM 3201 C C . HIS A 1 388 ? 6.288 15.557 18.468 1.00 98.38 388 HIS A C 1
ATOM 3203 O O . HIS A 1 388 ? 5.256 15.542 19.142 1.00 98.38 388 HIS A O 1
ATOM 3209 N N . TYR A 1 389 ? 7.077 14.483 18.347 1.00 98.38 389 TYR A N 1
ATOM 3210 C CA . TYR A 1 389 ? 6.838 13.225 19.056 1.00 98.38 389 TYR A CA 1
ATOM 3211 C C . TYR A 1 389 ? 7.064 13.364 20.562 1.00 98.38 389 TYR A C 1
ATOM 3213 O O . TYR A 1 389 ? 6.235 12.885 21.334 1.00 98.38 389 TYR A O 1
ATOM 3221 N N . GLU A 1 390 ? 8.093 14.102 20.994 1.00 97.88 390 GLU A N 1
ATOM 3222 C CA . GLU A 1 390 ? 8.294 14.420 22.417 1.00 97.88 390 GLU A CA 1
ATOM 3223 C C . GLU A 1 390 ? 7.096 15.188 22.995 1.00 97.88 390 GLU A C 1
ATOM 3225 O O . GLU A 1 390 ? 6.578 14.843 24.055 1.00 97.88 390 GLU A O 1
ATOM 3230 N N . THR A 1 391 ? 6.580 16.169 22.249 1.00 97.56 391 THR A N 1
ATOM 3231 C CA . THR A 1 391 ? 5.372 16.916 22.646 1.00 97.56 391 THR A CA 1
ATOM 3232 C C . THR A 1 391 ? 4.133 16.015 22.701 1.00 97.56 391 THR A C 1
ATOM 3234 O O . THR A 1 391 ? 3.280 16.164 23.577 1.00 97.56 391 THR A O 1
ATOM 3237 N N . PHE A 1 392 ? 4.000 15.094 21.744 1.00 98.00 392 PHE A N 1
ATOM 3238 C CA . PHE A 1 392 ? 2.868 14.176 21.650 1.00 98.00 392 PHE A CA 1
ATOM 3239 C C . PHE A 1 392 ? 2.837 13.173 22.805 1.00 98.00 392 PHE A C 1
ATOM 3241 O O . PHE A 1 392 ? 1.763 12.938 23.362 1.00 98.00 392 PHE A O 1
ATOM 3248 N N . LYS A 1 393 ? 3.988 12.611 23.187 1.00 96.12 393 LYS A N 1
ATOM 3249 C CA . LYS A 1 393 ? 4.069 11.603 24.251 1.00 96.12 393 LYS A CA 1
ATOM 3250 C C . LYS A 1 393 ? 4.042 12.178 25.669 1.00 96.12 393 LYS A C 1
ATOM 3252 O O . LYS A 1 393 ? 3.736 11.442 26.597 1.00 96.12 393 LYS A O 1
ATOM 3257 N N . ASP A 1 394 ? 4.300 13.477 25.837 1.00 95.81 394 ASP A N 1
ATOM 3258 C CA . ASP A 1 394 ? 4.210 14.146 27.142 1.00 95.81 394 ASP A CA 1
ATOM 3259 C C . ASP A 1 394 ? 2.780 14.043 27.718 1.00 95.81 394 ASP A C 1
ATOM 3261 O O . ASP A 1 394 ? 1.842 14.575 27.113 1.00 95.81 394 ASP A O 1
ATOM 3265 N N . PRO A 1 395 ? 2.570 13.398 28.880 1.00 92.75 395 PRO A N 1
ATOM 3266 C CA . PRO A 1 395 ? 1.240 13.237 29.471 1.00 92.75 395 PRO A CA 1
ATOM 3267 C C . PRO A 1 395 ? 0.568 14.568 29.850 1.00 92.75 395 PRO A C 1
ATOM 3269 O O . PRO A 1 395 ? -0.660 14.621 29.953 1.00 92.75 395 PRO A O 1
ATOM 3272 N N . ASN A 1 396 ? 1.333 15.654 30.007 1.00 94.50 396 ASN A N 1
ATOM 3273 C CA . ASN A 1 396 ? 0.820 16.965 30.416 1.00 94.50 396 ASN A CA 1
ATOM 3274 C C . ASN A 1 396 ? 0.244 17.793 29.260 1.00 94.50 396 ASN A C 1
ATOM 3276 O O . ASN A 1 396 ? -0.468 18.771 29.496 1.00 94.50 396 ASN A O 1
ATOM 3280 N N . THR A 1 397 ? 0.526 17.426 28.008 1.00 96.50 397 THR A N 1
ATOM 3281 C CA . THR A 1 397 ? -0.040 18.108 26.839 1.00 96.50 397 THR A CA 1
ATOM 3282 C C . THR A 1 397 ? -1.424 17.551 26.519 1.00 96.50 397 THR A C 1
ATOM 3284 O O . THR A 1 397 ? -1.633 16.338 26.561 1.00 96.50 397 THR A O 1
ATOM 3287 N N . LYS A 1 398 ? -2.390 18.413 26.178 1.00 96.94 398 LYS A N 1
ATOM 3288 C CA . LYS A 1 398 ? -3.752 17.987 25.811 1.00 96.94 398 LYS A CA 1
ATOM 3289 C C . LYS A 1 398 ? -3.923 17.942 24.302 1.00 96.94 398 LYS A C 1
ATOM 3291 O O . LYS A 1 398 ? -3.417 18.811 23.599 1.00 96.94 398 LYS A O 1
ATOM 3296 N N . ALA A 1 399 ? -4.706 16.984 23.803 1.00 97.62 399 ALA A N 1
ATOM 3297 C CA . ALA A 1 399 ? -4.910 16.777 22.365 1.00 97.62 399 ALA A CA 1
ATOM 3298 C C . ALA A 1 399 ? -5.300 18.052 21.581 1.00 97.62 399 ALA A C 1
ATOM 3300 O O . ALA A 1 399 ? -4.761 18.293 20.501 1.00 97.62 399 ALA A O 1
ATOM 3301 N N . MET A 1 400 ? -6.193 18.884 22.133 1.00 98.19 400 MET A N 1
ATOM 3302 C CA . MET A 1 400 ? -6.625 20.144 21.505 1.00 98.19 400 MET A CA 1
ATOM 3303 C C . MET A 1 400 ? -5.520 21.206 21.443 1.00 98.19 400 MET A C 1
ATOM 3305 O O . MET A 1 400 ? -5.484 21.986 20.497 1.00 98.19 400 MET A O 1
ATOM 3309 N N . ASP A 1 401 ? -4.582 21.201 22.392 1.00 97.94 401 ASP A N 1
ATOM 3310 C CA . ASP A 1 401 ? -3.519 22.209 22.482 1.00 97.94 401 ASP A CA 1
ATOM 3311 C C . ASP A 1 401 ? -2.355 21.908 21.520 1.00 97.94 401 ASP A C 1
ATOM 3313 O O . ASP A 1 401 ? -1.542 22.779 21.212 1.00 97.94 401 ASP A O 1
ATOM 3317 N N . ILE A 1 402 ? -2.266 20.668 21.019 1.00 98.19 402 ILE A N 1
ATOM 3318 C CA . ILE A 1 402 ? -1.132 20.179 20.220 1.00 98.19 402 ILE A CA 1
ATOM 3319 C C . ILE A 1 402 ? -1.539 19.613 18.852 1.00 98.19 402 ILE A C 1
ATOM 3321 O O . ILE A 1 402 ? -0.850 18.748 18.305 1.00 98.19 402 ILE A O 1
ATOM 3325 N N . ILE A 1 403 ? -2.626 20.115 18.251 1.00 98.25 403 ILE A N 1
ATOM 3326 C CA . ILE A 1 403 ? -3.140 19.663 16.938 1.00 98.25 403 ILE A CA 1
ATOM 3327 C C . ILE A 1 403 ? -2.032 19.612 15.874 1.00 98.25 403 ILE A C 1
ATOM 3329 O O . ILE A 1 403 ? -1.940 18.646 15.115 1.00 98.25 403 ILE A O 1
ATOM 3333 N N . LYS A 1 404 ? -1.152 20.621 15.832 1.00 97.69 404 LYS A N 1
ATOM 3334 C CA . LYS A 1 404 ? -0.011 20.650 14.903 1.00 97.69 404 LYS A CA 1
ATOM 3335 C C . LYS A 1 404 ? 0.950 19.479 15.138 1.00 97.69 404 LYS A C 1
ATOM 3337 O O . LYS A 1 404 ? 1.325 18.814 14.174 1.00 97.69 404 LYS A O 1
ATOM 3342 N N . SER A 1 405 ? 1.317 19.211 16.391 1.00 98.31 405 SER A N 1
ATOM 3343 C CA . SER A 1 405 ? 2.195 18.089 16.740 1.00 98.31 405 SER A CA 1
ATOM 3344 C C . SER A 1 405 ? 1.561 16.757 16.356 1.00 98.31 405 SER A C 1
ATOM 3346 O O . SER A 1 405 ? 2.216 15.939 15.722 1.00 98.31 405 SER A O 1
ATOM 3348 N N . ILE A 1 406 ? 0.266 16.574 16.628 1.00 98.56 406 ILE A N 1
ATOM 3349 C CA . ILE A 1 406 ? -0.476 15.361 16.249 1.00 98.56 406 ILE A CA 1
ATOM 3350 C C . ILE A 1 406 ? -0.456 15.163 14.729 1.00 98.56 406 ILE A C 1
ATOM 3352 O O . ILE A 1 406 ? -0.184 14.059 14.262 1.00 98.56 406 ILE A O 1
ATOM 3356 N N . LYS A 1 407 ? -0.679 16.221 13.936 1.00 97.56 407 LYS A N 1
ATOM 3357 C CA . LYS A 1 407 ? -0.601 16.140 12.465 1.00 97.56 407 LYS A CA 1
ATOM 3358 C C . LYS A 1 407 ? 0.776 15.688 11.999 1.00 97.56 407 LYS A C 1
ATOM 3360 O O . LYS A 1 407 ? 0.849 14.806 11.149 1.00 97.56 407 LYS A O 1
ATOM 3365 N N . ILE A 1 408 ? 1.843 16.253 12.558 1.00 97.56 408 ILE A N 1
ATOM 3366 C CA . ILE A 1 408 ? 3.221 15.921 12.174 1.00 97.56 408 ILE A CA 1
ATOM 3367 C C . ILE A 1 408 ? 3.573 14.486 12.572 1.00 97.56 408 ILE A C 1
ATOM 3369 O O . ILE A 1 408 ? 4.057 13.733 11.733 1.00 97.56 408 ILE A O 1
ATOM 3373 N N . VAL A 1 409 ? 3.263 14.073 13.801 1.00 97.75 409 VAL A N 1
ATOM 3374 C CA . VAL A 1 409 ? 3.535 12.710 14.287 1.00 97.75 409 VAL A CA 1
ATOM 3375 C C . VAL A 1 409 ? 2.707 11.672 13.525 1.00 97.75 409 VAL A C 1
ATOM 3377 O O . VAL A 1 409 ? 3.219 10.614 13.177 1.00 97.75 409 VAL A O 1
ATOM 3380 N N . SER A 1 410 ? 1.463 11.985 13.148 1.00 97.19 410 SER A N 1
ATOM 3381 C CA . SER A 1 410 ? 0.635 11.075 12.341 1.00 97.19 410 SER A CA 1
ATOM 3382 C C . SER A 1 410 ? 1.224 10.773 10.954 1.00 97.19 410 SER A C 1
ATOM 3384 O O . SER A 1 410 ? 0.893 9.748 10.350 1.00 97.19 410 SER A O 1
ATOM 3386 N N . LEU A 1 411 ? 2.151 11.606 10.451 1.00 96.19 411 LEU A N 1
ATOM 3387 C CA . LEU A 1 411 ? 2.883 11.318 9.214 1.00 96.19 411 LEU A CA 1
ATOM 3388 C C . LEU A 1 411 ? 3.749 10.063 9.340 1.00 96.19 411 LEU A C 1
ATOM 3390 O O . LEU A 1 411 ? 4.022 9.432 8.320 1.00 96.19 411 LEU A O 1
ATOM 3394 N N . SER A 1 412 ? 4.136 9.656 10.552 1.00 96.06 412 SER A N 1
ATOM 3395 C CA . SER A 1 412 ? 4.889 8.423 10.781 1.00 96.06 412 SER A CA 1
ATOM 3396 C C . SER A 1 412 ? 4.167 7.191 10.243 1.00 96.06 412 SER A C 1
ATOM 3398 O O . SER A 1 412 ? 4.799 6.325 9.638 1.00 96.06 412 SER A O 1
ATOM 3400 N N . SER A 1 413 ? 2.836 7.146 10.364 1.00 93.50 413 SER A N 1
ATOM 3401 C CA . SER A 1 413 ? 2.019 6.072 9.788 1.00 93.50 413 SER A CA 1
ATOM 3402 C C . SER A 1 413 ? 2.083 6.056 8.256 1.00 93.50 413 SER A C 1
ATOM 3404 O O . SER A 1 413 ? 2.252 4.995 7.654 1.00 93.50 413 SER A O 1
ATOM 3406 N N . LEU A 1 414 ? 2.036 7.227 7.607 1.00 92.44 414 LEU A N 1
ATOM 3407 C CA . LEU A 1 414 ? 2.204 7.335 6.152 1.00 92.44 414 LEU A CA 1
ATOM 3408 C C . LEU A 1 414 ? 3.612 6.927 5.711 1.00 92.44 414 LEU A C 1
ATOM 3410 O O . LEU A 1 414 ? 3.757 6.186 4.742 1.00 92.44 414 LEU A O 1
ATOM 3414 N N . ILE A 1 415 ? 4.639 7.382 6.433 1.00 91.44 415 ILE A N 1
ATOM 3415 C CA . ILE A 1 415 ? 6.047 7.079 6.155 1.00 91.44 415 ILE A CA 1
ATOM 3416 C C . ILE A 1 415 ? 6.304 5.576 6.267 1.00 91.44 415 ILE A C 1
ATOM 3418 O O . ILE A 1 415 ? 6.904 4.993 5.362 1.00 91.44 415 ILE A O 1
ATOM 3422 N N . SER A 1 416 ? 5.825 4.950 7.344 1.00 88.38 416 SER A N 1
ATOM 3423 C CA . SER A 1 416 ? 5.954 3.508 7.570 1.00 88.38 416 SER A CA 1
ATOM 3424 C C . SER A 1 416 ? 5.273 2.709 6.455 1.00 88.38 416 SER A C 1
ATOM 3426 O O . SER A 1 416 ? 5.873 1.805 5.872 1.00 88.38 416 SER A O 1
ATOM 3428 N N . ALA A 1 417 ? 4.065 3.124 6.060 1.00 83.25 417 ALA A N 1
ATOM 3429 C CA . ALA A 1 417 ? 3.315 2.521 4.961 1.00 83.25 417 ALA A CA 1
ATOM 3430 C C . ALA A 1 417 ? 3.859 2.864 3.558 1.00 83.25 417 ALA A C 1
ATOM 3432 O O . ALA A 1 417 ? 3.319 2.381 2.565 1.00 83.25 417 ALA A O 1
ATOM 3433 N N . ARG A 1 418 ? 4.918 3.684 3.454 1.00 84.81 418 ARG A N 1
ATOM 3434 C CA . ARG A 1 418 ? 5.481 4.199 2.189 1.00 84.81 418 ARG A CA 1
ATOM 3435 C C . ARG A 1 418 ? 4.452 4.936 1.319 1.00 84.81 418 ARG A C 1
ATOM 3437 O O . ARG A 1 418 ? 4.540 4.915 0.092 1.00 84.81 418 ARG A O 1
ATOM 3444 N N . ASN A 1 419 ? 3.488 5.590 1.958 1.00 84.62 419 ASN A N 1
ATOM 3445 C CA . ASN A 1 419 ? 2.476 6.411 1.307 1.00 84.62 419 ASN A CA 1
ATOM 3446 C C . ASN A 1 419 ? 2.983 7.838 1.054 1.00 84.62 419 ASN A C 1
ATOM 3448 O O . ASN A 1 419 ? 3.914 8.316 1.706 1.00 84.62 419 ASN A O 1
ATOM 3452 N N . ASP A 1 420 ? 2.324 8.536 0.127 1.00 84.50 420 ASP A N 1
ATOM 3453 C CA . ASP A 1 420 ? 2.613 9.939 -0.163 1.00 84.50 420 ASP A CA 1
ATOM 3454 C C . ASP A 1 420 ? 2.360 10.825 1.066 1.00 84.50 420 ASP A C 1
ATOM 3456 O O . ASP A 1 420 ? 1.295 10.786 1.689 1.00 84.50 420 ASP A O 1
ATOM 3460 N N . ILE A 1 421 ? 3.340 11.671 1.381 1.00 87.94 421 ILE A N 1
ATOM 3461 C CA . ILE A 1 421 ? 3.251 12.651 2.465 1.00 87.94 421 ILE A CA 1
ATOM 3462 C C . ILE A 1 421 ? 2.625 13.941 1.912 1.00 87.94 421 ILE A C 1
ATOM 3464 O O . ILE A 1 421 ? 3.028 14.390 0.828 1.00 87.94 421 ILE A O 1
ATOM 3468 N N . PRO A 1 422 ? 1.676 14.572 2.634 1.00 89.62 422 PRO A N 1
ATOM 3469 C CA . PRO A 1 422 ? 1.154 15.884 2.277 1.00 89.62 422 PRO A CA 1
ATOM 3470 C C . PRO A 1 422 ? 2.276 16.894 2.015 1.00 89.62 422 PRO A C 1
ATOM 3472 O O . PRO A 1 422 ? 3.167 17.081 2.838 1.00 89.62 422 PRO A O 1
ATOM 3475 N N . GLN A 1 423 ? 2.224 17.556 0.860 1.00 86.19 423 GLN A N 1
ATOM 3476 C CA . GLN A 1 423 ? 3.221 18.560 0.457 1.00 86.19 423 GLN A CA 1
ATOM 3477 C C . GLN A 1 423 ? 2.945 19.941 1.061 1.00 86.19 423 GLN A C 1
ATOM 3479 O O . GLN A 1 423 ? 3.762 20.852 0.977 1.00 86.19 423 GLN A O 1
ATOM 3484 N N . SER A 1 424 ? 1.760 20.108 1.634 1.00 87.69 424 SER A N 1
ATOM 3485 C CA . SER A 1 424 ? 1.301 21.329 2.270 1.00 87.69 424 SER A CA 1
ATOM 3486 C C . SER A 1 424 ? 0.494 20.965 3.500 1.00 87.69 424 SER A C 1
ATOM 3488 O O . SER A 1 424 ? -0.055 19.863 3.586 1.00 87.69 424 SER A O 1
ATOM 3490 N N . ASP A 1 425 ? 0.355 21.931 4.400 1.00 90.94 425 ASP A N 1
ATOM 3491 C CA . ASP A 1 425 ? -0.559 21.778 5.515 1.00 90.94 425 ASP A CA 1
ATOM 3492 C C . ASP A 1 425 ? -2.012 21.599 5.040 1.00 90.94 425 ASP A C 1
ATOM 3494 O O . ASP A 1 425 ? -2.357 21.956 3.903 1.00 90.94 425 ASP A O 1
ATOM 3498 N N . TYR A 1 426 ? -2.849 21.025 5.905 1.00 92.94 426 TYR A N 1
ATOM 3499 C CA . TYR A 1 426 ? -4.271 20.822 5.634 1.00 92.94 426 TYR A CA 1
ATOM 3500 C C . TYR A 1 426 ? -5.172 21.200 6.808 1.00 92.94 426 TYR A C 1
ATOM 3502 O O . TYR A 1 426 ? -4.817 21.037 7.972 1.00 92.94 426 TYR A O 1
ATOM 3510 N N . THR A 1 427 ? -6.359 21.715 6.521 1.00 93.62 427 THR A N 1
ATOM 3511 C CA . THR A 1 427 ? -7.291 22.220 7.522 1.00 93.62 427 THR A CA 1
ATOM 3512 C C . THR A 1 427 ? -7.895 21.082 8.339 1.00 93.62 427 THR A C 1
ATOM 3514 O O . THR A 1 427 ? -8.404 20.095 7.809 1.00 93.62 427 THR A O 1
ATOM 3517 N N . VAL A 1 428 ? -7.890 21.277 9.654 1.00 94.06 428 VAL A N 1
ATOM 3518 C CA . VAL A 1 428 ? -8.657 20.497 10.622 1.00 94.06 428 VAL A CA 1
ATOM 3519 C C . VAL A 1 428 ? -9.630 21.462 11.289 1.00 94.06 428 VAL A C 1
ATOM 3521 O O . VAL A 1 428 ? -9.241 22.563 11.661 1.00 94.06 428 VAL A O 1
ATOM 3524 N N . ASN A 1 429 ? -10.902 21.080 11.383 1.00 94.19 429 ASN A N 1
ATOM 3525 C CA . ASN A 1 429 ? -11.923 21.890 12.039 1.00 94.19 429 ASN A CA 1
ATOM 3526 C C . ASN A 1 429 ? -12.005 21.488 13.519 1.00 94.19 429 ASN A C 1
ATOM 3528 O O . ASN A 1 429 ? -12.255 20.321 13.814 1.00 94.19 429 ASN A O 1
ATOM 3532 N N . GLU A 1 430 ? -11.779 22.442 14.419 1.00 95.81 430 GLU A N 1
ATOM 3533 C CA . GLU A 1 430 ? -11.756 22.209 15.868 1.00 95.81 430 GLU A CA 1
ATOM 3534 C C . GLU A 1 430 ? -13.125 21.826 16.436 1.00 95.81 430 GLU A C 1
ATOM 3536 O O . GLU A 1 430 ? -13.188 20.953 17.297 1.00 95.81 430 GLU A O 1
ATOM 3541 N N . ASP A 1 431 ? -14.226 22.370 15.908 1.00 95.44 431 ASP A N 1
ATOM 3542 C CA . ASP A 1 431 ? -15.570 21.983 16.353 1.00 95.44 431 ASP A CA 1
ATOM 3543 C C . ASP A 1 431 ? -15.821 20.489 16.108 1.00 95.44 431 ASP A C 1
ATOM 3545 O O . ASP A 1 431 ? -16.399 19.809 16.951 1.00 95.44 431 ASP A O 1
ATOM 3549 N N . ASN A 1 432 ? -15.348 19.951 14.978 1.00 95.62 432 ASN A N 1
ATOM 3550 C CA . ASN A 1 432 ? -15.440 18.517 14.695 1.00 95.62 432 ASN A CA 1
ATOM 3551 C C . ASN A 1 432 ? -14.629 17.688 15.706 1.00 95.62 432 ASN A C 1
ATOM 3553 O O . ASN A 1 432 ? -15.035 16.585 16.065 1.00 95.62 432 ASN A O 1
ATOM 3557 N N . LEU A 1 433 ? -13.479 18.197 16.163 1.00 97.50 433 LEU A N 1
ATOM 3558 C CA . LEU A 1 433 ? -12.668 17.537 17.192 1.00 97.50 433 LEU A CA 1
ATOM 3559 C C . LEU A 1 433 ? -13.369 17.550 18.553 1.00 97.50 433 LEU A C 1
ATOM 3561 O O . LEU A 1 433 ? -13.338 16.545 19.263 1.00 97.50 433 LEU A O 1
ATOM 3565 N N . LEU A 1 434 ? -14.038 18.653 18.895 1.00 97.31 434 LEU A N 1
ATOM 3566 C CA . LEU A 1 434 ? -14.836 18.762 20.114 1.00 97.31 434 LEU A CA 1
ATOM 3567 C C . LEU A 1 434 ? -16.003 17.767 20.124 1.00 97.31 434 LEU A C 1
ATOM 3569 O O . LEU A 1 434 ? -16.258 17.162 21.162 1.00 97.31 434 LEU A O 1
ATOM 3573 N N . ASP A 1 435 ? -16.671 17.520 18.994 1.00 96.19 435 ASP A N 1
ATOM 3574 C CA . ASP A 1 435 ? -17.717 16.484 18.938 1.00 96.19 435 ASP A CA 1
ATOM 3575 C C . ASP A 1 435 ? -17.159 15.077 19.144 1.00 96.19 435 ASP A C 1
ATOM 3577 O O . ASP A 1 435 ? -17.778 14.254 19.823 1.00 96.19 435 ASP A O 1
ATOM 3581 N N . ILE A 1 436 ? -15.981 14.792 18.573 1.00 97.88 436 ILE A N 1
ATOM 3582 C CA . ILE A 1 436 ? -15.284 13.523 18.807 1.00 97.88 436 ILE A CA 1
ATOM 3583 C C . ILE A 1 436 ? -15.003 13.376 20.306 1.00 97.88 436 ILE A C 1
ATOM 3585 O O . ILE A 1 436 ? -15.317 12.331 20.872 1.00 97.88 436 ILE A O 1
ATOM 3589 N N . ILE A 1 437 ? -14.478 14.418 20.959 1.00 98.31 437 ILE A N 1
ATOM 3590 C CA . ILE A 1 437 ? -14.232 14.435 22.409 1.00 98.31 437 ILE A CA 1
ATOM 3591 C C . ILE A 1 437 ? -15.519 14.159 23.191 1.00 98.31 437 ILE A C 1
ATOM 3593 O O . ILE A 1 437 ? -15.541 13.243 24.009 1.00 98.31 437 ILE A O 1
ATOM 3597 N N . GLN A 1 438 ? -16.607 14.879 22.906 1.00 97.62 438 GLN A N 1
ATOM 3598 C CA . GLN A 1 438 ? -17.887 14.707 23.605 1.00 97.62 438 GLN A CA 1
ATOM 3599 C C . GLN A 1 438 ? -18.424 13.278 23.513 1.00 97.62 438 GLN A C 1
ATOM 3601 O O . GLN A 1 438 ? -19.078 12.791 24.438 1.00 97.62 438 GLN A O 1
ATOM 3606 N N . TYR A 1 439 ? -18.188 12.602 22.392 1.00 97.69 439 TYR A N 1
ATOM 3607 C CA . TYR A 1 439 ? -18.531 11.196 22.255 1.00 97.69 439 TYR A CA 1
ATOM 3608 C C . TYR A 1 439 ? -17.612 10.296 23.096 1.00 97.69 439 TYR A C 1
ATOM 3610 O O . TYR A 1 439 ? -18.107 9.461 23.856 1.00 97.69 439 TYR A O 1
ATOM 3618 N N . LEU A 1 440 ? -16.291 10.492 23.024 1.00 97.81 440 LEU A N 1
ATOM 3619 C CA . LEU A 1 440 ? -15.317 9.720 23.805 1.00 97.81 440 LEU A CA 1
ATOM 3620 C C . LEU A 1 440 ? -15.510 9.879 25.323 1.00 97.81 440 LEU A C 1
ATOM 3622 O O . LEU A 1 440 ? -15.249 8.941 26.080 1.00 97.81 440 LEU A O 1
ATOM 3626 N N . GLU A 1 441 ? -15.993 11.034 25.788 1.00 97.00 441 GLU A N 1
ATOM 3627 C CA . GLU A 1 441 ? -16.344 11.279 27.194 1.00 97.00 441 GLU A CA 1
ATOM 3628 C C . GLU A 1 441 ? -17.460 10.361 27.683 1.00 97.00 441 GLU A C 1
ATOM 3630 O O . GLU A 1 441 ? -17.379 9.860 28.804 1.00 97.00 441 GLU A O 1
ATOM 3635 N N . LYS A 1 442 ? -18.441 10.079 26.821 1.00 96.44 442 LYS A N 1
ATOM 3636 C CA . LYS A 1 442 ? -19.629 9.264 27.123 1.00 96.44 442 LYS A CA 1
ATOM 3637 C C . LYS A 1 442 ? -19.382 7.759 27.038 1.00 96.44 442 LYS A C 1
ATOM 3639 O O . LYS A 1 442 ? -20.284 6.985 27.358 1.00 96.44 442 LYS A O 1
ATOM 3644 N N . LEU A 1 443 ? -18.202 7.327 26.590 1.00 96.31 443 LEU A N 1
ATOM 3645 C CA . LEU A 1 443 ? -17.873 5.906 26.535 1.00 96.31 443 LEU A CA 1
ATOM 3646 C C . LEU A 1 443 ? -17.888 5.298 27.951 1.00 96.31 443 LEU A C 1
ATOM 3648 O O . LEU A 1 443 ? -17.263 5.862 28.852 1.00 96.31 443 LEU A O 1
ATOM 3652 N N . PRO A 1 444 ? -18.551 4.143 28.155 1.00 95.81 444 PRO A N 1
ATOM 3653 C CA . PRO A 1 444 ? -18.765 3.559 29.481 1.00 95.81 444 PRO A CA 1
ATOM 3654 C C . PRO A 1 444 ? -17.554 2.776 30.019 1.00 95.81 444 PRO A C 1
ATOM 3656 O O . PRO A 1 444 ? -17.669 2.103 31.042 1.00 95.81 444 PRO A O 1
ATOM 3659 N N . TYR A 1 445 ? -16.422 2.816 29.316 1.00 97.50 445 TYR A N 1
ATOM 3660 C CA . TYR A 1 445 ? -15.269 1.961 29.573 1.00 97.50 445 TYR A CA 1
ATOM 3661 C C . TYR A 1 445 ? -14.358 2.523 30.662 1.00 97.50 445 TYR A C 1
ATOM 3663 O O . TYR A 1 445 ? -14.124 3.736 30.730 1.00 97.50 445 TYR A O 1
ATOM 3671 N N . LYS A 1 446 ? -13.822 1.636 31.498 1.00 96.75 446 LYS A N 1
ATOM 3672 C CA . LYS A 1 446 ? -12.987 1.972 32.660 1.00 96.75 446 LYS A CA 1
ATOM 3673 C C . LYS A 1 446 ? -11.500 1.981 32.333 1.00 96.75 446 LYS A C 1
ATOM 3675 O O . LYS A 1 446 ? -10.761 2.735 32.960 1.00 96.75 446 LYS A O 1
ATOM 3680 N N . SER A 1 447 ? -11.068 1.178 31.370 1.00 96.94 447 SER A N 1
ATOM 3681 C CA . SER A 1 447 ? -9.688 1.129 30.896 1.00 96.94 447 SER A CA 1
ATOM 3682 C C . SER A 1 447 ? -9.622 1.083 29.374 1.00 96.94 447 SER A C 1
ATOM 3684 O O . SER A 1 447 ? -10.575 0.699 28.693 1.00 96.94 447 SER A O 1
ATOM 3686 N N . VAL A 1 448 ? -8.471 1.483 28.836 1.00 97.56 448 VAL A N 1
ATOM 3687 C CA . VAL A 1 448 ? -8.171 1.401 27.409 1.00 97.56 448 VAL A CA 1
ATOM 3688 C C . VAL A 1 448 ? -6.710 1.020 27.200 1.00 97.56 448 VAL A C 1
ATOM 3690 O O . VAL A 1 448 ? -5.830 1.519 27.896 1.00 97.56 448 VAL A O 1
ATOM 3693 N N . ILE A 1 449 ? -6.447 0.161 26.223 1.00 96.06 449 ILE A N 1
ATOM 3694 C CA . ILE A 1 449 ? -5.113 -0.105 25.690 1.00 96.06 449 ILE A CA 1
ATOM 3695 C C . ILE A 1 449 ? -5.011 0.619 24.350 1.00 96.06 449 ILE A C 1
ATOM 3697 O O . ILE A 1 449 ? -5.836 0.402 23.459 1.00 96.06 449 ILE A O 1
ATOM 3701 N N . LEU A 1 450 ? -4.022 1.502 24.224 1.00 95.00 450 LEU A N 1
ATOM 3702 C CA . LEU A 1 450 ? -3.821 2.346 23.047 1.00 95.00 450 LEU A CA 1
ATOM 3703 C C . LEU A 1 450 ? -2.834 1.687 22.086 1.00 95.00 450 LEU A C 1
ATOM 3705 O O . LEU A 1 450 ? -1.719 1.365 22.488 1.00 95.00 450 LEU A O 1
ATOM 3709 N N . ASN A 1 451 ? -3.234 1.531 20.822 1.00 92.06 451 ASN A N 1
ATOM 3710 C CA . ASN A 1 451 ? -2.399 0.992 19.748 1.00 92.06 451 ASN A CA 1
ATOM 3711 C C . ASN A 1 451 ? -1.633 -0.306 20.103 1.00 92.06 451 ASN A C 1
ATOM 3713 O O . ASN A 1 451 ? -0.414 -0.356 19.905 1.00 92.06 451 ASN A O 1
ATOM 3717 N N . PRO A 1 452 ? -2.272 -1.338 20.692 1.00 92.88 452 PRO A N 1
ATOM 3718 C CA . PRO A 1 452 ? -1.538 -2.529 21.086 1.00 92.88 452 PRO A CA 1
ATOM 3719 C C . PRO A 1 452 ? -1.026 -3.292 19.868 1.00 92.88 452 PRO A C 1
ATOM 3721 O O . PRO A 1 452 ? -1.788 -3.607 18.952 1.00 92.88 452 PRO A O 1
ATOM 3724 N N . GLN A 1 453 ? 0.247 -3.680 19.932 1.00 92.50 453 GLN A N 1
ATOM 3725 C CA . GLN A 1 453 ? 0.795 -4.694 19.041 1.00 92.50 453 GLN A CA 1
ATOM 3726 C C . GLN A 1 453 ? 0.188 -6.046 19.412 1.00 92.50 453 GLN A C 1
ATOM 3728 O O . GLN A 1 453 ? 0.253 -6.468 20.570 1.00 92.50 453 GLN A O 1
ATOM 3733 N N . LEU A 1 454 ? -0.361 -6.754 18.437 1.00 94.00 454 LEU A N 1
ATOM 3734 C CA . LEU A 1 454 ? -1.081 -8.024 18.569 1.00 94.00 454 LEU A CA 1
ATOM 3735 C C . LEU A 1 454 ? -0.433 -9.152 17.754 1.00 94.00 454 LEU A C 1
ATOM 3737 O O . LEU A 1 454 ? -1.085 -10.146 17.446 1.00 94.00 454 LEU A O 1
ATOM 3741 N N . ASP A 1 455 ? 0.857 -9.003 17.444 1.00 92.56 455 ASP A N 1
ATOM 3742 C CA . ASP A 1 455 ? 1.668 -10.031 16.792 1.00 92.56 455 ASP A CA 1
ATOM 3743 C C . ASP A 1 455 ? 1.558 -11.393 17.493 1.00 92.56 455 ASP A C 1
ATOM 3745 O O . ASP A 1 455 ? 1.608 -11.484 18.725 1.00 92.56 455 ASP A O 1
ATOM 3749 N N . CYS A 1 456 ? 1.457 -12.450 16.693 1.00 90.56 456 CYS A N 1
ATOM 3750 C CA . CYS A 1 456 ? 1.493 -13.840 17.130 1.00 90.56 456 CYS A CA 1
ATOM 3751 C C . CYS A 1 456 ? 2.241 -14.702 16.101 1.00 90.56 456 CYS A C 1
ATOM 3753 O O . CYS A 1 456 ? 2.710 -14.201 15.079 1.00 90.56 456 CYS A O 1
ATOM 3755 N N . ASP A 1 457 ? 2.316 -16.011 16.342 1.00 87.25 457 ASP A N 1
ATOM 3756 C CA . ASP A 1 457 ? 3.025 -16.954 15.462 1.00 87.25 457 ASP A CA 1
ATOM 3757 C C . ASP A 1 457 ? 2.474 -16.995 14.022 1.00 87.25 457 ASP A C 1
ATOM 3759 O O . ASP A 1 457 ? 3.150 -17.470 13.110 1.00 87.25 457 ASP A O 1
ATOM 3763 N N . TYR A 1 458 ? 1.256 -16.488 13.807 1.00 89.69 458 TYR A N 1
ATOM 3764 C CA . TYR A 1 458 ? 0.532 -16.586 12.539 1.00 89.69 458 TYR A CA 1
ATOM 3765 C C . TYR A 1 458 ? 0.442 -15.274 11.761 1.00 89.69 458 TYR A C 1
ATOM 3767 O O . TYR A 1 458 ? 0.313 -15.310 10.538 1.00 89.69 458 TYR A O 1
ATOM 3775 N N . PHE A 1 459 ? 0.481 -14.121 12.435 1.00 92.62 459 PHE A N 1
ATOM 3776 C CA . PHE A 1 459 ? 0.419 -12.812 11.785 1.00 92.62 459 PHE A CA 1
ATOM 3777 C C . PHE A 1 459 ? 1.016 -11.692 12.639 1.00 92.62 459 PHE A C 1
ATOM 3779 O O . PHE A 1 459 ? 1.102 -11.805 13.863 1.00 92.62 459 PHE A O 1
ATOM 3786 N N . THR A 1 460 ? 1.338 -10.574 11.990 1.00 91.94 460 THR A N 1
ATOM 3787 C CA . THR A 1 460 ? 1.569 -9.287 12.658 1.00 91.94 460 THR A CA 1
ATOM 3788 C C . THR A 1 460 ? 0.320 -8.414 12.618 1.00 91.94 460 THR A C 1
ATOM 3790 O O . THR A 1 460 ? -0.452 -8.455 11.650 1.00 91.94 460 THR A O 1
ATOM 3793 N N . ALA A 1 461 ? 0.074 -7.648 13.676 1.00 92.25 461 ALA A N 1
ATOM 3794 C CA . ALA A 1 461 ? -1.140 -6.848 13.806 1.00 92.25 461 ALA A CA 1
ATOM 3795 C C . ALA A 1 461 ? -0.976 -5.704 14.803 1.00 92.25 461 ALA A C 1
ATOM 3797 O O . ALA A 1 461 ? -0.367 -5.886 15.849 1.00 92.25 461 ALA A O 1
ATOM 3798 N N . ASP A 1 462 ? -1.639 -4.585 14.523 1.00 90.88 462 ASP A N 1
ATOM 3799 C CA . ASP A 1 462 ? -1.789 -3.460 15.442 1.00 90.88 462 ASP A CA 1
ATOM 3800 C C . ASP A 1 462 ? -3.274 -3.080 15.473 1.00 90.88 462 ASP A C 1
ATOM 3802 O O . ASP A 1 462 ? -3.847 -2.710 14.442 1.00 90.88 462 ASP A O 1
ATOM 3806 N N . ALA A 1 463 ? -3.920 -3.201 16.634 1.00 92.94 463 ALA A N 1
ATOM 3807 C CA . ALA A 1 463 ? -5.289 -2.713 16.802 1.00 92.94 463 ALA A CA 1
ATOM 3808 C C . ALA A 1 463 ? -5.280 -1.234 17.190 1.00 92.94 463 ALA A C 1
ATOM 3810 O O . ALA A 1 463 ? -4.322 -0.754 17.782 1.00 92.94 463 ALA A O 1
ATOM 3811 N N . ASP A 1 464 ? -6.367 -0.510 16.917 1.00 94.50 464 ASP A N 1
ATOM 3812 C CA . ASP A 1 464 ? -6.461 0.894 17.324 1.00 94.50 464 ASP A CA 1
ATOM 3813 C C . ASP A 1 464 ? -6.609 1.037 18.839 1.00 94.50 464 ASP A C 1
ATOM 3815 O O . ASP A 1 464 ? -5.815 1.731 19.479 1.00 94.50 464 ASP A O 1
ATOM 3819 N N . LEU A 1 465 ? -7.634 0.396 19.406 1.00 97.19 465 LEU A N 1
ATOM 3820 C CA . LEU A 1 465 ? -8.000 0.499 20.814 1.00 97.19 465 LEU A CA 1
ATOM 3821 C C . LEU A 1 465 ? -8.582 -0.829 21.317 1.00 97.19 465 LEU A C 1
ATOM 3823 O O . LEU A 1 465 ? -9.335 -1.499 20.602 1.00 97.19 465 LEU A O 1
ATOM 3827 N N . ILE A 1 466 ? -8.286 -1.168 22.574 1.00 97.75 466 ILE A N 1
ATOM 3828 C CA . ILE A 1 466 ? -8.949 -2.256 23.309 1.00 97.75 466 ILE A CA 1
ATOM 3829 C C . ILE A 1 466 ? -9.505 -1.692 24.609 1.00 97.75 466 ILE A C 1
ATOM 3831 O O . ILE A 1 466 ? -8.733 -1.213 25.434 1.00 97.75 466 ILE A O 1
ATOM 3835 N N . PHE A 1 467 ? -10.822 -1.730 24.801 1.00 97.94 467 PHE A N 1
ATOM 3836 C CA . PHE A 1 467 ? -11.458 -1.261 26.036 1.00 97.94 467 PHE A CA 1
ATOM 3837 C C . PHE A 1 467 ? -11.818 -2.422 26.960 1.00 97.94 467 PHE A C 1
ATOM 3839 O O . PHE A 1 467 ? -12.332 -3.441 26.493 1.00 97.94 467 PHE A O 1
ATOM 3846 N N . ASP A 1 468 ? -11.581 -2.237 28.263 1.00 96.69 468 ASP A N 1
ATOM 3847 C CA . ASP A 1 468 ? -11.930 -3.175 29.343 1.00 96.69 468 ASP A CA 1
ATOM 3848 C C . ASP A 1 468 ? -11.503 -4.640 29.088 1.00 96.69 468 ASP A C 1
ATOM 3850 O O . ASP A 1 468 ? -12.118 -5.568 29.606 1.00 96.69 468 ASP A O 1
ATOM 3854 N N . ASP A 1 469 ? -10.465 -4.856 28.269 1.00 94.94 469 ASP A N 1
ATOM 3855 C CA . ASP A 1 469 ? -10.013 -6.168 27.771 1.00 94.94 469 ASP A CA 1
ATOM 3856 C C . ASP A 1 469 ? -11.090 -7.015 27.048 1.00 94.94 469 ASP A C 1
ATOM 3858 O O . ASP A 1 469 ? -10.892 -8.212 26.838 1.00 94.94 469 ASP A O 1
ATOM 3862 N N . ASP A 1 470 ? -12.220 -6.416 26.657 1.00 95.06 470 ASP A N 1
ATOM 3863 C CA . ASP A 1 470 ? -13.398 -7.121 26.112 1.00 95.06 470 ASP A CA 1
ATOM 3864 C C . ASP A 1 470 ? -13.912 -6.525 24.789 1.00 95.06 470 ASP A C 1
ATOM 3866 O O . ASP A 1 470 ? -14.713 -7.141 24.080 1.00 95.06 470 ASP A O 1
ATOM 3870 N N . VAL A 1 471 ? -13.447 -5.326 24.423 1.00 97.56 471 VAL A N 1
ATOM 3871 C CA . VAL A 1 471 ? -13.933 -4.610 23.239 1.00 97.56 471 VAL A CA 1
ATOM 3872 C C . VAL A 1 471 ? -12.787 -4.218 22.318 1.00 97.56 471 VAL A C 1
ATOM 3874 O O . VAL A 1 471 ? -11.997 -3.339 22.657 1.00 97.56 471 VAL A O 1
ATOM 3877 N N . ILE A 1 472 ? -12.747 -4.799 21.119 1.00 97.88 472 ILE A N 1
ATOM 3878 C CA . ILE A 1 472 ? -11.869 -4.335 20.037 1.00 97.88 472 ILE A CA 1
ATOM 3879 C C . ILE A 1 472 ? -12.567 -3.185 19.322 1.00 97.88 472 ILE A C 1
ATOM 3881 O O . ILE A 1 472 ? -13.709 -3.322 18.874 1.00 97.88 472 ILE A O 1
ATOM 3885 N N . TYR A 1 473 ? -11.880 -2.055 19.202 1.00 97.75 473 TYR A N 1
ATOM 3886 C CA . TYR A 1 473 ? -12.479 -0.817 18.728 1.00 97.75 473 TYR A CA 1
ATOM 3887 C C . TYR A 1 473 ? -11.611 -0.178 17.643 1.00 97.75 473 TYR A C 1
ATOM 3889 O O . TYR A 1 473 ? -10.530 0.333 17.922 1.00 97.75 473 TYR A O 1
ATOM 3897 N N . GLU A 1 474 ? -12.097 -0.197 16.402 1.00 96.25 474 GLU A N 1
ATOM 3898 C CA . GLU A 1 474 ? -11.436 0.409 15.244 1.00 96.25 474 GLU A CA 1
ATOM 3899 C C . GLU A 1 474 ? -11.975 1.801 14.925 1.00 96.25 474 GLU A C 1
ATOM 3901 O O . GLU A 1 474 ? -13.173 2.075 15.034 1.00 96.25 474 GLU A O 1
ATOM 3906 N N . ILE A 1 475 ? -11.086 2.676 14.461 1.00 95.62 475 ILE A N 1
ATOM 3907 C CA . ILE A 1 475 ? -11.413 4.029 14.019 1.00 95.62 475 ILE A CA 1
ATOM 3908 C C . ILE A 1 475 ? -11.267 4.074 12.499 1.00 95.62 475 ILE A C 1
ATOM 3910 O O . ILE A 1 475 ? -10.193 3.823 11.959 1.00 95.62 475 ILE A O 1
ATOM 3914 N N . LYS A 1 476 ? -12.341 4.424 11.785 1.00 93.12 476 LYS A N 1
ATOM 3915 C CA . LYS A 1 476 ? -12.336 4.542 10.317 1.00 93.12 476 LYS A CA 1
ATOM 3916 C C . LYS A 1 476 ? -12.942 5.857 9.880 1.00 93.12 476 LYS A C 1
ATOM 3918 O O . LYS A 1 476 ? -14.123 6.092 10.094 1.00 93.12 476 LYS A O 1
ATOM 3923 N N . THR A 1 477 ? -12.187 6.702 9.189 1.00 89.81 477 THR A N 1
ATOM 3924 C CA . THR A 1 477 ? -12.753 7.930 8.618 1.00 89.81 477 THR A CA 1
ATOM 3925 C C . THR A 1 477 ? -13.248 7.668 7.198 1.00 89.81 477 THR A C 1
ATOM 3927 O O . THR A 1 477 ? -12.447 7.513 6.279 1.00 89.81 477 THR A O 1
ATOM 3930 N N . SER A 1 478 ? -14.564 7.639 6.985 1.00 88.69 478 SER A N 1
ATOM 3931 C CA . SER A 1 478 ? -15.138 7.541 5.636 1.00 88.69 478 SER A CA 1
ATOM 3932 C C . SER A 1 478 ? -16.381 8.403 5.485 1.00 88.69 478 SER A C 1
ATOM 3934 O O . SER A 1 478 ? -17.182 8.515 6.406 1.00 88.69 478 SER A O 1
ATOM 3936 N N . GLN A 1 479 ? -16.575 8.989 4.304 1.00 87.88 479 GLN A N 1
ATOM 3937 C CA . GLN A 1 479 ? -17.814 9.710 3.984 1.00 87.88 479 GLN A CA 1
ATOM 3938 C C . GLN A 1 479 ? -18.965 8.767 3.609 1.00 87.88 479 GLN A C 1
ATOM 3940 O O . GLN A 1 479 ? -20.089 9.219 3.412 1.00 87.88 479 GLN A O 1
ATOM 3945 N N . TYR A 1 480 ? -18.681 7.470 3.482 1.00 88.06 480 TYR A N 1
ATOM 3946 C CA . TYR A 1 480 ? -19.644 6.458 3.081 1.00 88.06 480 TYR A CA 1
ATOM 3947 C C . TYR A 1 480 ? -20.005 5.573 4.267 1.00 88.06 480 TYR A C 1
ATOM 3949 O O . TYR A 1 480 ? -19.121 5.086 4.974 1.00 88.06 480 TYR A O 1
ATOM 3957 N N . LYS A 1 481 ? -21.304 5.321 4.450 1.00 86.06 481 LYS A N 1
ATOM 3958 C CA . LYS A 1 481 ? -21.838 4.479 5.530 1.00 86.06 481 LYS A CA 1
ATOM 3959 C C . LYS A 1 481 ? -21.270 3.057 5.509 1.00 86.06 481 LYS A C 1
ATOM 3961 O O . LYS A 1 481 ? -20.951 2.504 6.552 1.00 86.06 481 LYS A O 1
ATOM 3966 N N . SER A 1 482 ? -21.057 2.500 4.322 1.00 85.94 482 SER A N 1
ATOM 3967 C CA . SER A 1 482 ? -20.433 1.186 4.122 1.00 85.94 482 SER A CA 1
ATOM 3968 C C . SER A 1 482 ? -18.904 1.172 4.252 1.00 85.94 482 SER A C 1
ATOM 3970 O O . SER A 1 482 ? -18.258 0.143 4.032 1.00 85.94 482 SER A O 1
ATOM 3972 N N . LEU A 1 483 ? -18.305 2.334 4.540 1.00 85.56 483 LEU A N 1
ATOM 3973 C CA . LEU A 1 483 ? -16.873 2.608 4.418 1.00 85.56 483 LEU A CA 1
ATOM 3974 C C . LEU A 1 483 ? -16.338 2.444 2.980 1.00 85.56 483 LEU A C 1
ATOM 3976 O O . LEU A 1 483 ? -15.128 2.406 2.769 1.00 85.56 483 LEU A O 1
ATOM 3980 N N . SER A 1 484 ? -17.227 2.377 1.984 1.00 82.19 484 SER A N 1
ATOM 3981 C CA . SER A 1 484 ? -16.932 2.189 0.562 1.00 82.19 484 SER A CA 1
ATOM 3982 C C . SER A 1 484 ? -17.865 3.037 -0.306 1.00 82.19 484 SER A C 1
ATOM 3984 O O . SER A 1 484 ? -19.035 3.201 0.008 1.00 82.19 484 SER A O 1
ATOM 3986 N N . CYS A 1 485 ? -17.402 3.540 -1.449 1.00 77.94 485 CYS A N 1
ATOM 3987 C CA . CYS A 1 485 ? -18.304 4.207 -2.397 1.00 77.94 485 CYS A CA 1
ATOM 3988 C C . CYS A 1 485 ? -19.186 3.238 -3.204 1.00 77.94 485 CYS A C 1
ATOM 3990 O O . CYS A 1 485 ? -20.077 3.690 -3.917 1.00 77.94 485 CYS A O 1
ATOM 3992 N N . TYR A 1 486 ? -18.925 1.931 -3.120 1.00 76.88 486 TYR A N 1
ATOM 3993 C CA . TYR A 1 486 ? -19.586 0.910 -3.941 1.00 76.88 486 TYR A CA 1
ATOM 3994 C C . TYR A 1 486 ? -20.774 0.226 -3.256 1.00 76.88 486 TYR A C 1
ATOM 3996 O O . TYR A 1 486 ? -21.516 -0.500 -3.908 1.00 76.88 486 TYR A O 1
ATOM 4004 N N . GLU A 1 487 ? -20.953 0.432 -1.952 1.00 80.88 487 GLU A N 1
ATOM 4005 C CA . GLU A 1 487 ? -21.955 -0.271 -1.148 1.00 80.88 487 GLU A CA 1
ATOM 4006 C C . GLU A 1 487 ? -22.790 0.728 -0.350 1.00 80.88 487 GLU A C 1
ATOM 4008 O O . GLU A 1 487 ? -22.273 1.742 0.121 1.00 80.88 487 GLU A O 1
ATOM 4013 N N . SER A 1 488 ? -24.077 0.438 -0.172 1.00 81.00 488 SER A N 1
ATOM 4014 C CA . SER A 1 488 ? -24.996 1.293 0.585 1.00 81.00 488 SER A CA 1
ATOM 4015 C C . SER A 1 488 ? -24.884 1.089 2.100 1.00 81.00 488 SER A C 1
ATOM 4017 O O . SER A 1 488 ? -24.893 2.061 2.853 1.00 81.00 488 SER A O 1
ATOM 4019 N N . ASN A 1 489 ? -24.727 -0.162 2.542 1.00 86.62 489 ASN A N 1
ATOM 4020 C CA . ASN A 1 489 ? -24.678 -0.563 3.950 1.00 86.62 489 ASN A CA 1
ATOM 4021 C C . ASN A 1 489 ? -23.313 -1.148 4.324 1.00 86.62 489 ASN A C 1
ATOM 4023 O O . ASN A 1 489 ? -22.590 -1.633 3.457 1.00 86.62 489 ASN A O 1
ATOM 4027 N N . LEU A 1 490 ? -22.965 -1.108 5.614 1.00 91.38 490 LEU A N 1
ATOM 4028 C CA . LEU A 1 490 ? -21.736 -1.714 6.128 1.00 91.38 490 LEU A CA 1
ATOM 4029 C C . LEU A 1 490 ? -21.839 -3.244 6.046 1.00 91.38 490 LEU A C 1
ATOM 4031 O O . LEU A 1 490 ? -22.709 -3.806 6.705 1.00 91.38 490 LEU A O 1
ATOM 4035 N N . PRO A 1 491 ? -20.998 -3.939 5.259 1.00 92.38 491 PRO A N 1
ATOM 4036 C CA . PRO A 1 491 ? -21.060 -5.392 5.200 1.00 92.38 491 PRO A CA 1
ATOM 4037 C C . PRO A 1 491 ? -20.333 -6.016 6.400 1.00 92.38 491 PRO A C 1
ATOM 4039 O O . PRO A 1 491 ? -19.322 -5.482 6.864 1.00 92.38 491 PRO A O 1
ATOM 4042 N N . LEU A 1 492 ? -20.794 -7.189 6.853 1.00 93.31 492 LEU A N 1
ATOM 4043 C CA . LEU A 1 492 ? -20.224 -7.917 8.001 1.00 93.31 492 LEU A CA 1
ATOM 4044 C C . LEU A 1 492 ? -18.720 -8.183 7.861 1.00 93.31 492 LEU A C 1
ATOM 4046 O O . LEU A 1 492 ? -17.986 -8.079 8.839 1.00 93.31 492 LEU A O 1
ATOM 4050 N N . ARG A 1 493 ? -18.232 -8.394 6.631 1.00 92.56 493 ARG A N 1
ATOM 4051 C CA . ARG A 1 493 ? -16.798 -8.562 6.343 1.00 92.56 493 ARG A CA 1
ATOM 4052 C C . ARG A 1 493 ? -15.907 -7.402 6.798 1.00 92.56 493 ARG A C 1
ATOM 4054 O O . ARG A 1 493 ? -14.698 -7.562 6.904 1.00 92.56 493 ARG A O 1
ATOM 4061 N N . ARG A 1 494 ? -16.469 -6.221 7.088 1.00 93.25 494 ARG A N 1
ATOM 4062 C CA . ARG A 1 494 ? -15.709 -5.107 7.685 1.00 93.25 494 ARG A CA 1
ATOM 4063 C C . ARG A 1 494 ? -15.260 -5.389 9.115 1.00 93.25 494 ARG A C 1
ATOM 4065 O O . ARG A 1 494 ? -14.287 -4.781 9.542 1.00 93.25 494 ARG A O 1
ATOM 4072 N N . PHE A 1 495 ? -15.910 -6.316 9.815 1.00 96.19 495 PHE A N 1
ATOM 4073 C CA . PHE A 1 495 ? -15.533 -6.733 11.163 1.00 96.19 495 PHE A CA 1
ATOM 4074 C C . PHE A 1 495 ? -14.492 -7.860 11.190 1.00 96.19 495 PHE A C 1
ATOM 4076 O O . PHE A 1 495 ? -13.983 -8.185 12.252 1.00 96.19 495 PHE A O 1
ATOM 4083 N N . TYR A 1 496 ? -14.101 -8.444 10.054 1.00 96.44 496 TYR A N 1
ATOM 4084 C CA . TYR A 1 496 ? -13.096 -9.517 10.063 1.00 96.44 496 TYR A CA 1
ATOM 4085 C C . TYR A 1 496 ? -11.751 -9.046 10.623 1.00 96.44 496 TYR A C 1
ATOM 4087 O O . TYR A 1 496 ? -11.080 -9.801 11.324 1.00 96.44 496 TYR A O 1
ATOM 4095 N N . LEU A 1 497 ? -11.382 -7.780 10.380 1.00 95.75 497 LEU A N 1
ATOM 4096 C CA . LEU A 1 497 ? -10.153 -7.208 10.930 1.00 95.75 497 LEU A CA 1
ATOM 4097 C C . LEU A 1 497 ? -10.221 -7.051 12.460 1.00 95.75 497 LEU A C 1
ATOM 4099 O O . LEU A 1 497 ? -9.275 -7.388 13.167 1.00 95.75 497 LEU A O 1
ATOM 4103 N N . THR A 1 498 ? -11.361 -6.620 12.997 1.00 96.38 498 THR A N 1
ATOM 4104 C CA . THR A 1 498 ? -11.533 -6.518 14.448 1.00 96.38 498 THR A CA 1
ATOM 4105 C C . THR A 1 498 ? -11.594 -7.900 15.107 1.00 96.38 498 THR A C 1
ATOM 4107 O O . THR A 1 498 ? -11.047 -8.071 16.196 1.00 96.38 498 THR A O 1
ATOM 4110 N N . ILE A 1 499 ? -12.165 -8.911 14.442 1.00 96.69 499 ILE A N 1
ATOM 4111 C CA . ILE A 1 499 ? -12.186 -10.301 14.933 1.00 96.69 499 ILE A CA 1
ATOM 4112 C C . ILE A 1 499 ? -10.775 -10.902 14.965 1.00 96.69 499 ILE A C 1
ATOM 4114 O O . ILE A 1 499 ? -10.384 -11.475 15.984 1.00 96.69 499 ILE A O 1
ATOM 4118 N N . ILE A 1 500 ? -9.971 -10.740 13.906 1.00 96.38 500 ILE A N 1
ATOM 4119 C CA . ILE A 1 500 ? -8.585 -11.245 13.904 1.00 96.38 500 ILE A CA 1
ATOM 4120 C C . ILE A 1 500 ? -7.713 -10.525 14.942 1.00 96.38 500 ILE A C 1
ATOM 4122 O O . ILE A 1 500 ? -6.878 -11.160 15.584 1.00 96.38 500 ILE A O 1
ATOM 4126 N N . HIS A 1 501 ? -7.949 -9.231 15.188 1.00 97.31 501 HIS A N 1
ATOM 4127 C CA . HIS A 1 501 ? -7.339 -8.522 16.314 1.00 97.31 501 HIS A CA 1
ATOM 4128 C C . HIS A 1 501 ? -7.778 -9.121 17.660 1.00 97.31 501 HIS A C 1
ATOM 4130 O O . HIS A 1 501 ? -6.939 -9.341 18.531 1.00 97.31 501 HIS A O 1
ATOM 4136 N N . GLY A 1 502 ? -9.058 -9.473 17.821 1.00 96.88 502 GLY A N 1
ATOM 4137 C CA . GLY A 1 502 ? -9.553 -10.200 18.996 1.00 96.88 502 GLY A CA 1
ATOM 4138 C C . GLY A 1 502 ? -8.799 -11.509 19.248 1.00 96.88 502 GLY A C 1
ATOM 4139 O O . GLY A 1 502 ? -8.404 -11.782 20.383 1.00 96.88 502 GLY A O 1
ATOM 4140 N N . PHE A 1 503 ? -8.504 -12.274 18.193 1.00 96.75 503 PHE A N 1
ATOM 4141 C CA . PHE A 1 503 ? -7.671 -13.475 18.300 1.00 96.75 503 PHE A CA 1
ATOM 4142 C C . PHE A 1 503 ? -6.217 -13.161 18.683 1.00 96.75 503 PHE A C 1
ATOM 4144 O O . PHE A 1 503 ? -5.668 -13.811 19.572 1.00 96.75 503 PHE A O 1
ATOM 4151 N N . GLY A 1 504 ? -5.595 -12.146 18.075 1.00 96.56 504 GLY A N 1
ATOM 4152 C CA . GLY A 1 504 ? -4.242 -11.713 18.451 1.00 96.56 504 GLY A CA 1
ATOM 4153 C C . GLY A 1 504 ? -4.153 -11.313 19.930 1.00 96.56 504 GLY A C 1
ATOM 4154 O O . GLY A 1 504 ? -3.225 -11.708 20.639 1.00 96.56 504 GLY A O 1
ATOM 4155 N N . PHE A 1 505 ? -5.172 -10.615 20.440 1.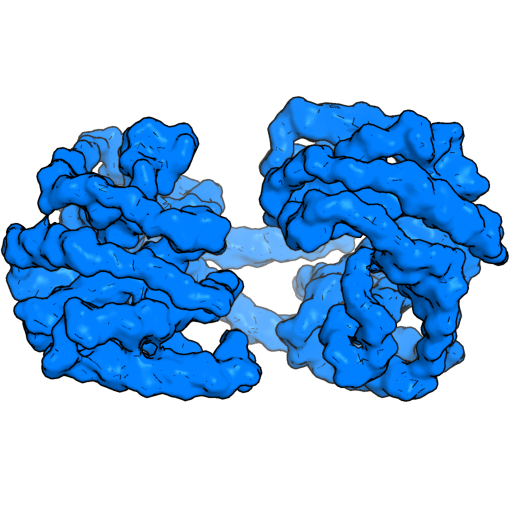00 96.88 505 PHE A N 1
ATOM 4156 C CA . PHE A 1 505 ? -5.285 -10.286 21.862 1.00 96.88 505 PHE A CA 1
ATOM 4157 C C . PHE A 1 505 ? -5.472 -11.528 22.742 1.00 96.88 505 PHE A C 1
ATOM 4159 O O . PHE A 1 505 ? -4.818 -11.641 23.783 1.00 96.88 505 PHE A O 1
ATOM 4166 N N . TYR A 1 506 ? -6.295 -12.488 22.314 1.00 96.31 506 TYR A N 1
ATOM 4167 C CA . TYR A 1 506 ? -6.457 -13.773 22.996 1.00 96.31 506 TYR A CA 1
ATOM 4168 C C . TYR A 1 506 ? -5.136 -14.548 23.086 1.00 96.31 506 TYR A C 1
ATOM 4170 O O . TYR A 1 506 ? -4.803 -15.045 24.158 1.00 96.31 506 TYR A O 1
ATOM 4178 N N . LYS A 1 507 ? -4.326 -14.597 22.021 1.00 95.56 507 LYS A N 1
ATOM 4179 C CA . LYS A 1 507 ? -3.018 -15.279 22.052 1.00 95.56 507 LYS A CA 1
ATOM 4180 C C . LYS A 1 507 ? -2.039 -14.663 23.050 1.00 95.56 507 LYS A C 1
ATOM 4182 O O . LYS A 1 507 ? -1.226 -15.392 23.607 1.00 95.56 507 LYS A O 1
ATOM 4187 N N . LYS A 1 508 ? -2.119 -13.351 23.292 1.00 93.62 508 LYS A N 1
ATOM 4188 C CA . LYS A 1 508 ? -1.248 -12.657 24.255 1.00 93.62 508 LYS A CA 1
ATOM 4189 C C . LYS A 1 508 ? -1.746 -12.722 25.696 1.00 93.62 508 LYS A C 1
ATOM 4191 O O . LYS A 1 508 ? -0.934 -12.771 26.612 1.00 93.62 508 LYS A O 1
ATOM 4196 N N . SER A 1 509 ? -3.059 -12.665 25.901 1.00 93.94 509 SER A N 1
ATOM 4197 C CA . SER A 1 509 ? -3.657 -12.452 27.228 1.00 93.94 509 SER A CA 1
ATOM 4198 C C . SER A 1 509 ? -4.480 -13.628 27.754 1.00 93.94 509 SER A C 1
ATOM 4200 O O . SER A 1 509 ? -4.849 -13.632 28.926 1.00 93.94 509 SER A O 1
ATOM 4202 N N . HIS A 1 510 ? -4.817 -14.591 26.892 1.00 92.88 510 HIS A N 1
ATOM 4203 C CA . HIS A 1 510 ? -5.814 -15.642 27.118 1.00 92.88 510 HIS A CA 1
ATOM 4204 C C . HIS A 1 510 ? -7.225 -15.130 27.462 1.00 92.88 510 HIS A C 1
ATOM 4206 O O . HIS A 1 510 ? -8.079 -15.903 27.898 1.00 92.88 510 HIS A O 1
ATOM 4212 N N . LYS A 1 511 ? -7.511 -13.842 27.227 1.00 93.38 511 LYS A N 1
ATOM 4213 C CA . LYS A 1 511 ? -8.843 -13.247 27.392 1.00 93.38 511 LYS A CA 1
ATOM 4214 C C . LYS A 1 511 ? -9.589 -13.235 26.063 1.00 93.38 511 LYS A C 1
ATOM 4216 O O . LYS A 1 511 ? -9.025 -12.884 25.027 1.00 93.38 511 LYS A O 1
ATOM 4221 N N . LYS A 1 512 ? -10.865 -13.626 26.085 1.00 93.00 512 LYS A N 1
ATOM 4222 C CA . LYS A 1 512 ? -11.722 -13.628 24.895 1.00 93.00 512 LYS A CA 1
ATOM 4223 C C . LYS A 1 512 ? -12.486 -12.309 24.793 1.00 93.00 512 LYS A C 1
ATOM 4225 O O . LYS A 1 512 ? -13.321 -12.033 25.644 1.00 93.00 512 LYS A O 1
ATOM 4230 N N . VAL A 1 513 ? -12.218 -11.554 23.731 1.00 93.50 513 VAL A N 1
ATOM 4231 C CA . VAL A 1 513 ? -13.003 -10.374 23.336 1.00 93.50 513 VAL A CA 1
ATOM 4232 C C . VAL A 1 513 ? -14.331 -10.830 22.747 1.00 93.50 513 VAL A C 1
ATOM 4234 O O . VAL A 1 513 ? -14.337 -11.709 21.880 1.00 93.50 513 VAL A O 1
ATOM 4237 N N . LYS A 1 514 ? -15.429 -10.201 23.170 1.00 92.44 514 LYS A N 1
ATOM 4238 C CA . LYS A 1 514 ? -16.773 -10.490 22.651 1.00 92.44 514 LYS A CA 1
ATOM 4239 C C . LYS A 1 514 ? -17.353 -9.392 21.774 1.00 92.44 514 LYS A C 1
ATOM 4241 O O . LYS A 1 514 ? -18.215 -9.670 20.942 1.00 92.44 514 LYS A O 1
ATOM 4246 N N . LYS A 1 515 ? -16.916 -8.143 21.948 1.00 97.38 515 LYS A N 1
ATOM 4247 C CA . LYS A 1 515 ? -17.503 -6.983 21.265 1.00 97.38 515 LYS A CA 1
ATOM 4248 C C . LYS A 1 515 ? -16.528 -6.381 20.274 1.00 97.38 515 LYS A C 1
ATOM 4250 O O . LYS A 1 515 ? -15.396 -6.041 20.610 1.00 97.38 515 LYS A O 1
ATOM 4255 N N . PHE A 1 516 ? -17.012 -6.176 19.059 1.00 98.06 516 PHE A N 1
ATOM 4256 C CA . PHE A 1 516 ? -16.226 -5.618 17.970 1.00 98.06 516 PHE A CA 1
ATOM 4257 C C . PHE A 1 516 ? -16.916 -4.364 17.474 1.00 98.06 516 PHE A C 1
ATOM 4259 O O . PHE A 1 516 ? -18.097 -4.391 17.120 1.00 98.06 516 PHE A O 1
ATOM 4266 N N . LYS A 1 517 ? -16.188 -3.252 17.478 1.00 98.25 517 LYS A N 1
ATOM 4267 C CA . LYS A 1 517 ? -16.728 -1.930 17.182 1.00 98.25 517 LYS A CA 1
ATOM 4268 C C . LYS A 1 517 ? -15.931 -1.234 16.096 1.00 98.25 517 LYS A C 1
ATOM 4270 O O . LYS A 1 517 ? -14.708 -1.325 16.056 1.00 98.25 517 LYS A O 1
ATOM 4275 N N . ILE A 1 518 ? -16.641 -0.508 15.242 1.00 97.88 518 ILE A N 1
ATOM 4276 C CA . ILE A 1 518 ? -16.066 0.399 14.254 1.00 97.88 518 ILE A CA 1
ATOM 4277 C C . ILE A 1 518 ? -16.710 1.762 14.452 1.00 97.88 518 ILE A C 1
ATOM 4279 O O . ILE A 1 518 ? -17.918 1.926 14.275 1.00 97.88 518 ILE A O 1
ATOM 4283 N N . TYR A 1 519 ? -15.902 2.754 14.790 1.00 97.69 519 TYR A N 1
ATOM 4284 C CA . TYR A 1 519 ? -16.334 4.134 14.911 1.00 97.69 519 TYR A CA 1
ATOM 4285 C C . TYR A 1 519 ? -15.912 4.940 13.697 1.00 97.69 519 TYR A C 1
ATOM 4287 O O . TYR A 1 519 ? -14.729 5.008 13.355 1.00 97.69 519 TYR A O 1
ATOM 4295 N N . ASN A 1 520 ? -16.891 5.587 13.071 1.00 96.69 520 ASN A N 1
ATOM 4296 C CA . ASN A 1 520 ? -16.659 6.531 12.000 1.00 96.69 520 ASN A CA 1
ATOM 4297 C C . ASN A 1 520 ? -16.931 7.963 12.472 1.00 96.69 520 ASN A C 1
ATOM 4299 O O . ASN A 1 520 ? -18.080 8.418 12.414 1.00 96.69 520 ASN A O 1
ATOM 4303 N N . PRO A 1 521 ? -15.889 8.702 12.900 1.00 95.44 521 PRO A N 1
ATOM 4304 C CA . PRO A 1 521 ? -16.063 10.056 13.405 1.00 95.44 521 PRO A CA 1
ATOM 4305 C C . PRO A 1 521 ? -16.591 11.020 12.342 1.00 95.44 521 PRO A C 1
ATOM 4307 O O . PRO A 1 521 ? -17.336 11.920 12.696 1.00 95.44 521 PRO A O 1
ATOM 4310 N N . LEU A 1 522 ? -16.304 10.816 11.046 1.00 93.44 522 LEU A N 1
ATOM 4311 C CA . LEU A 1 522 ? -16.842 11.686 9.987 1.00 93.44 522 LEU A CA 1
ATOM 4312 C C . LEU A 1 522 ? -18.363 11.592 9.865 1.00 93.44 522 LEU A C 1
ATOM 4314 O O . LEU A 1 522 ? -19.012 12.571 9.508 1.00 93.44 522 LEU A O 1
ATOM 4318 N N . LEU A 1 523 ? -18.934 10.414 10.108 1.00 94.31 523 LEU A N 1
ATOM 4319 C CA . LEU A 1 523 ? -20.384 10.222 10.081 1.00 94.31 523 LEU A CA 1
ATOM 4320 C C . LEU A 1 523 ? -21.021 10.451 11.452 1.00 94.31 523 LEU A C 1
ATOM 4322 O O . LEU A 1 523 ? -22.235 10.620 11.528 1.00 94.31 523 LEU A O 1
ATOM 4326 N N . GLY A 1 524 ? -20.218 10.483 12.518 1.00 95.56 524 GLY A N 1
ATOM 4327 C CA . GLY A 1 524 ? -20.714 10.466 13.887 1.00 95.56 524 GLY A CA 1
ATOM 4328 C C . GLY A 1 524 ? -21.453 9.163 14.194 1.00 95.56 524 GLY A C 1
ATOM 4329 O O . GLY A 1 524 ? -22.474 9.193 14.876 1.00 95.56 524 GLY A O 1
ATOM 4330 N N . THR A 1 525 ? -20.978 8.034 13.661 1.00 96.75 525 THR A N 1
ATOM 4331 C CA . THR A 1 525 ? -21.677 6.740 13.726 1.00 96.75 525 THR A CA 1
ATOM 4332 C C . THR A 1 525 ? -20.769 5.658 14.308 1.00 96.75 525 THR A C 1
ATOM 4334 O O . THR A 1 525 ? -19.612 5.527 13.907 1.00 96.75 525 THR A O 1
ATOM 4337 N N . GLU A 1 526 ? -21.300 4.870 15.241 1.00 97.50 526 GLU A N 1
ATOM 4338 C CA . GLU A 1 526 ? -20.690 3.644 15.762 1.00 97.50 526 GLU A CA 1
ATOM 4339 C C . GLU A 1 526 ? -21.432 2.432 15.187 1.00 97.50 526 GLU A C 1
ATOM 4341 O O . GLU A 1 526 ? -22.663 2.379 15.200 1.00 97.50 526 GLU A O 1
ATOM 4346 N N . PHE A 1 527 ? -20.680 1.446 14.711 1.00 97.94 527 PHE A N 1
ATOM 4347 C CA . PHE A 1 527 ? -21.185 0.140 14.309 1.00 97.94 527 PHE A CA 1
ATOM 4348 C C . PHE A 1 527 ? -20.621 -0.915 15.248 1.00 97.94 527 PHE A C 1
ATOM 4350 O O . PHE A 1 527 ? -19.442 -0.863 15.599 1.00 97.94 527 PHE A O 1
ATOM 4357 N N . SER A 1 528 ? -21.437 -1.886 15.636 1.00 97.81 528 SER A N 1
ATOM 4358 C CA . SER A 1 528 ? -21.011 -2.936 16.557 1.00 97.81 528 SER A CA 1
ATOM 4359 C C . SER A 1 528 ? -21.617 -4.289 16.226 1.00 97.81 528 SER A C 1
ATOM 4361 O O . SER A 1 528 ? -22.742 -4.370 15.730 1.00 97.81 528 SER A O 1
ATOM 4363 N N . ILE A 1 529 ? -20.854 -5.334 16.527 1.00 97.88 529 ILE A N 1
ATOM 4364 C CA . ILE A 1 529 ? -21.316 -6.718 16.604 1.00 97.88 529 ILE A CA 1
ATOM 4365 C C . ILE A 1 529 ? -20.845 -7.329 17.928 1.00 97.88 529 ILE A C 1
ATOM 4367 O O . ILE A 1 529 ? -19.840 -6.894 18.501 1.00 97.88 529 ILE A O 1
ATOM 4371 N N . GLU A 1 530 ? -21.565 -8.339 18.401 1.00 97.00 530 GLU A N 1
ATOM 4372 C CA . GLU A 1 530 ? -21.234 -9.102 19.604 1.00 97.00 530 GLU A CA 1
ATOM 4373 C C . GLU A 1 530 ? -21.237 -10.592 19.259 1.00 97.00 530 GLU A C 1
ATOM 4375 O O . GLU A 1 530 ? -22.156 -11.069 18.595 1.00 97.00 530 GLU A O 1
ATOM 4380 N N . LEU A 1 531 ? -20.180 -11.299 19.658 1.00 94.56 531 LEU A N 1
ATOM 4381 C CA . LEU A 1 531 ? -19.951 -12.710 19.358 1.00 94.56 531 LEU A CA 1
ATOM 4382 C C . LEU A 1 531 ? -19.576 -13.436 20.658 1.00 94.56 531 LEU A C 1
ATOM 4384 O O . LEU A 1 531 ? -18.467 -13.289 21.168 1.00 94.56 531 LEU A O 1
ATOM 4388 N N . ASP A 1 532 ? -20.498 -14.227 21.203 1.00 83.88 532 ASP A N 1
ATOM 4389 C CA . ASP A 1 532 ? -20.314 -14.873 22.511 1.00 83.88 532 ASP A CA 1
ATOM 4390 C C . ASP A 1 532 ? -19.505 -16.178 22.473 1.00 83.88 532 ASP A C 1
ATOM 4392 O O . ASP A 1 532 ? -18.865 -16.532 23.465 1.00 83.88 532 ASP A O 1
ATOM 4396 N N . ASN A 1 533 ? -19.511 -16.881 21.337 1.00 80.12 533 ASN A N 1
ATOM 4397 C CA . ASN A 1 533 ? -19.020 -18.258 21.217 1.00 80.12 533 ASN A CA 1
ATOM 4398 C C . ASN A 1 533 ? -17.916 -18.398 20.161 1.00 80.12 533 ASN A C 1
ATOM 4400 O O . ASN A 1 533 ? -17.943 -19.320 19.349 1.00 80.12 533 ASN A O 1
ATOM 4404 N N . ILE A 1 534 ? -16.942 -17.484 20.151 1.00 91.50 534 ILE A N 1
ATOM 4405 C CA . ILE A 1 534 ? -15.790 -17.638 19.256 1.00 91.50 534 ILE A CA 1
ATOM 4406 C C . ILE A 1 534 ? -14.928 -18.810 19.743 1.00 91.50 534 ILE A C 1
ATOM 4408 O O . ILE A 1 534 ? -14.333 -18.779 20.834 1.00 91.50 534 ILE A O 1
ATOM 4412 N N . ASP A 1 535 ? -14.850 -19.843 18.911 1.00 92.94 535 ASP A N 1
ATOM 4413 C CA . ASP A 1 535 ? -13.919 -20.949 19.076 1.00 92.94 535 ASP A CA 1
ATOM 4414 C C . ASP A 1 535 ? -12.548 -20.557 18.505 1.00 92.94 535 ASP A C 1
ATOM 4416 O O . ASP A 1 535 ? -12.251 -20.739 17.324 1.00 92.94 535 ASP A O 1
ATOM 4420 N N . TYR A 1 536 ? -11.717 -19.947 19.355 1.00 93.44 536 TYR A N 1
ATOM 4421 C CA . TYR A 1 536 ? -10.363 -19.554 18.973 1.00 93.44 536 TYR A CA 1
ATOM 4422 C C . TYR A 1 536 ? -9.416 -20.741 18.765 1.00 93.44 536 TYR A C 1
ATOM 4424 O O . TYR A 1 536 ? -8.390 -20.556 18.116 1.00 93.44 536 TYR A O 1
ATOM 4432 N N . GLU A 1 537 ? -9.728 -21.931 19.282 1.00 92.38 537 GLU A N 1
ATOM 4433 C CA . GLU A 1 537 ? -8.912 -23.126 19.037 1.00 92.38 537 GLU A CA 1
ATOM 4434 C C . GLU A 1 537 ? -9.152 -23.629 17.613 1.00 92.38 537 GLU A C 1
ATOM 4436 O O . GLU A 1 537 ? -8.196 -23.801 16.854 1.00 92.38 537 GLU A O 1
ATOM 4441 N N . LEU A 1 538 ? -10.424 -23.731 17.210 1.00 93.00 538 LEU A N 1
ATOM 4442 C CA . LEU A 1 538 ? -10.800 -24.020 15.826 1.00 93.00 538 LEU A CA 1
ATOM 4443 C C . LEU A 1 538 ? -10.272 -22.947 14.864 1.00 93.00 538 LEU A C 1
ATOM 4445 O O . LEU A 1 538 ? -9.754 -23.269 13.791 1.00 93.00 538 LEU A O 1
ATOM 4449 N N . PHE A 1 539 ? -10.362 -21.668 15.246 1.00 94.62 539 PHE A N 1
ATOM 4450 C CA . PHE A 1 539 ? -9.802 -20.583 14.440 1.00 94.62 539 PHE A CA 1
ATOM 4451 C C . PHE A 1 539 ? -8.287 -20.713 14.278 1.00 94.62 539 PHE A C 1
ATOM 4453 O O . PHE A 1 539 ? -7.776 -20.534 13.176 1.00 94.62 539 PHE A O 1
ATOM 4460 N N . GLU A 1 540 ? -7.561 -21.044 15.348 1.00 94.25 540 GLU A N 1
ATOM 4461 C CA . GLU A 1 540 ? -6.112 -21.236 15.305 1.00 94.25 540 GLU A CA 1
ATOM 4462 C C . GLU A 1 540 ? -5.719 -22.399 14.390 1.00 94.25 540 GLU A C 1
ATOM 4464 O O . GLU A 1 540 ? -4.768 -22.269 13.619 1.00 94.25 540 GLU A O 1
ATOM 4469 N N . GLU A 1 541 ? -6.448 -23.516 14.430 1.00 88.25 541 GLU A N 1
ATOM 4470 C CA . GLU A 1 541 ? -6.217 -24.648 13.528 1.00 88.25 541 GLU A CA 1
ATOM 4471 C C . GLU A 1 541 ? -6.431 -24.254 12.061 1.00 88.25 541 GLU A C 1
ATOM 4473 O O . GLU A 1 541 ? -5.557 -24.477 11.219 1.00 88.25 541 GLU A O 1
ATOM 4478 N N . THR A 1 542 ? -7.554 -23.594 11.782 1.00 90.00 542 THR A N 1
ATOM 4479 C CA . THR A 1 542 ? -7.924 -23.077 10.456 1.00 90.00 542 THR A CA 1
ATOM 4480 C C . THR A 1 542 ? -6.864 -22.106 9.927 1.00 90.00 542 THR A C 1
ATOM 4482 O O . THR A 1 542 ? -6.374 -22.230 8.802 1.00 90.00 542 THR A O 1
ATOM 4485 N N . LEU A 1 543 ? -6.451 -21.157 10.768 1.00 90.62 543 LEU A N 1
ATOM 4486 C CA . LEU A 1 543 ? -5.443 -20.158 10.445 1.00 90.62 543 LEU A CA 1
ATOM 4487 C C . LEU A 1 543 ? -4.070 -20.792 10.231 1.00 90.62 543 LEU A C 1
ATOM 4489 O O . LEU A 1 543 ? -3.363 -20.403 9.307 1.00 90.62 543 LEU A O 1
ATOM 4493 N N . ARG A 1 544 ? -3.685 -21.782 11.040 1.00 86.38 544 ARG A N 1
ATOM 4494 C CA . ARG A 1 544 ? -2.424 -22.514 10.870 1.00 86.38 544 ARG A CA 1
ATOM 4495 C C . ARG A 1 544 ? -2.373 -23.206 9.515 1.00 86.38 544 ARG A C 1
ATOM 4497 O O . ARG A 1 544 ? -1.337 -23.138 8.861 1.00 86.38 544 ARG A O 1
ATOM 4504 N N . GLN A 1 545 ? -3.463 -23.844 9.093 1.00 78.56 545 GLN A N 1
ATOM 4505 C CA . GLN A 1 545 ? -3.547 -24.493 7.783 1.00 78.56 545 GLN A CA 1
ATOM 4506 C C . GLN A 1 545 ? -3.405 -23.472 6.653 1.00 78.56 545 GLN A C 1
ATOM 4508 O O . GLN A 1 545 ? -2.542 -23.641 5.794 1.00 78.56 545 GLN A O 1
ATOM 4513 N N . ASP A 1 546 ? -4.169 -22.379 6.683 1.00 83.12 546 ASP A N 1
ATOM 4514 C CA . ASP A 1 546 ? -4.103 -21.372 5.621 1.00 83.12 546 ASP A CA 1
ATOM 4515 C C . ASP A 1 546 ? -2.794 -20.587 5.623 1.00 83.12 546 ASP A C 1
ATOM 4517 O O . ASP A 1 546 ? -2.282 -20.271 4.558 1.00 83.12 546 ASP A O 1
ATOM 4521 N N . VAL A 1 547 ? -2.199 -20.291 6.780 1.00 82.94 547 VAL A N 1
ATOM 4522 C CA . VAL A 1 547 ? -0.876 -19.654 6.850 1.00 82.94 547 VAL A CA 1
ATOM 4523 C C . VAL A 1 547 ? 0.204 -20.622 6.383 1.00 82.94 547 VAL A C 1
ATOM 4525 O O . VAL A 1 547 ? 1.114 -20.192 5.674 1.00 82.94 547 VAL A O 1
ATOM 4528 N N . ALA A 1 548 ? 0.104 -21.915 6.704 1.00 72.44 548 ALA A N 1
ATOM 4529 C CA . ALA A 1 548 ? 0.999 -22.932 6.162 1.00 72.44 548 ALA A CA 1
ATOM 4530 C C . ALA A 1 548 ? 0.851 -23.027 4.642 1.00 72.44 548 ALA A C 1
ATOM 4532 O O . ALA A 1 548 ? 1.863 -23.011 3.963 1.00 72.44 548 ALA A O 1
ATOM 4533 N N . VAL A 1 549 ? -0.364 -23.023 4.088 1.00 69.25 549 VAL A N 1
ATOM 4534 C CA . VAL A 1 549 ? -0.610 -23.010 2.635 1.00 69.25 549 VAL A CA 1
ATOM 4535 C C . VAL A 1 549 ? -0.248 -21.675 1.999 1.00 69.25 549 VAL A C 1
ATOM 4537 O O . VAL A 1 549 ? 0.206 -21.661 0.874 1.00 69.25 549 VAL A O 1
ATOM 4540 N N . TYR A 1 550 ? -0.374 -20.541 2.671 1.00 68.88 550 TYR A N 1
ATOM 4541 C CA . TYR A 1 550 ? 0.090 -19.248 2.166 1.00 68.88 550 TYR A CA 1
ATOM 4542 C C . TYR A 1 550 ? 1.619 -19.231 2.089 1.00 68.88 550 TYR A C 1
ATOM 4544 O O . TYR A 1 550 ? 2.215 -18.816 1.097 1.00 68.88 550 TYR A O 1
ATOM 4552 N N . SER A 1 551 ? 2.258 -19.769 3.120 1.00 66.38 551 SER A N 1
ATOM 4553 C CA . SER A 1 551 ? 3.705 -19.898 3.234 1.00 66.38 551 SER A CA 1
ATOM 4554 C C . SER A 1 551 ? 4.275 -20.930 2.253 1.00 66.38 551 SER A C 1
ATOM 4556 O O . SER A 1 551 ? 5.249 -20.665 1.548 1.00 66.38 551 SER A O 1
ATOM 4558 N N . CYS A 1 552 ? 3.624 -22.088 2.146 1.00 51.97 552 CYS A N 1
ATOM 4559 C CA . CYS A 1 552 ? 3.920 -23.165 1.210 1.00 51.97 552 CYS A CA 1
ATOM 4560 C C . CYS A 1 552 ? 3.412 -22.870 -0.197 1.00 51.97 552 CYS A C 1
ATOM 4562 O O . CYS A 1 552 ? 3.915 -23.449 -1.130 1.00 51.97 552 CYS A O 1
ATOM 4564 N N . GLY A 1 553 ? 2.442 -21.988 -0.377 1.00 48.88 553 GLY A N 1
ATOM 4565 C CA . GLY A 1 553 ? 1.847 -21.570 -1.646 1.00 48.88 553 GLY A CA 1
ATOM 4566 C C . GLY A 1 553 ? 2.638 -20.436 -2.261 1.00 48.88 553 GLY A C 1
ATOM 4567 O O . GLY A 1 553 ? 2.790 -20.401 -3.472 1.00 48.88 553 GLY A O 1
ATOM 4568 N N . GLN A 1 554 ? 3.277 -19.591 -1.449 1.00 47.16 554 GLN A N 1
ATOM 4569 C CA . GLN A 1 554 ? 4.465 -18.884 -1.904 1.00 47.16 554 GLN A CA 1
ATOM 4570 C C . GLN A 1 554 ? 5.547 -19.892 -2.284 1.00 47.16 554 GLN A C 1
ATOM 4572 O O . GLN A 1 554 ? 6.079 -19.775 -3.376 1.00 47.16 554 GLN A O 1
ATOM 4577 N N . HIS A 1 555 ? 5.807 -20.931 -1.483 1.00 37.19 555 HIS A N 1
ATOM 4578 C CA . HIS A 1 555 ? 6.772 -21.981 -1.838 1.00 37.19 555 HIS A CA 1
ATOM 4579 C C . HIS A 1 555 ? 6.396 -22.794 -3.101 1.00 37.19 555 HIS A C 1
ATOM 4581 O O . HIS A 1 555 ? 7.297 -23.152 -3.845 1.00 37.19 555 HIS A O 1
ATOM 4587 N N . ASP A 1 556 ? 5.115 -23.023 -3.407 1.00 34.44 556 ASP A N 1
ATOM 4588 C CA . ASP A 1 556 ? 4.586 -23.847 -4.507 1.00 34.44 556 ASP A CA 1
ATOM 4589 C C . ASP A 1 556 ? 4.270 -23.018 -5.749 1.00 34.44 556 ASP A C 1
ATOM 4591 O O . ASP A 1 556 ? 4.429 -23.515 -6.854 1.00 34.44 556 ASP A O 1
ATOM 4595 N N . TYR A 1 557 ? 3.879 -21.750 -5.610 1.00 35.56 557 TYR A N 1
ATOM 4596 C CA . TYR A 1 557 ? 3.930 -20.769 -6.696 1.00 35.56 557 TYR A CA 1
ATOM 4597 C C . TYR A 1 557 ? 5.383 -20.590 -7.134 1.00 35.56 557 TYR A C 1
ATOM 4599 O O . TYR A 1 557 ? 5.672 -20.649 -8.325 1.00 35.56 557 TYR A O 1
ATOM 4607 N N . ILE A 1 558 ? 6.310 -20.511 -6.170 1.00 36.94 558 ILE A N 1
ATOM 4608 C CA . ILE A 1 558 ? 7.751 -20.572 -6.419 1.00 36.94 558 ILE A CA 1
ATOM 4609 C C . ILE A 1 558 ? 8.120 -21.923 -7.063 1.00 36.94 558 ILE A C 1
ATOM 4611 O O . ILE A 1 558 ? 8.743 -21.921 -8.112 1.00 36.94 558 ILE A O 1
ATOM 4615 N N . THR A 1 559 ? 7.680 -23.074 -6.549 1.00 33.44 559 THR A N 1
ATOM 4616 C CA . THR A 1 559 ? 8.051 -24.407 -7.080 1.00 33.44 559 THR A CA 1
ATOM 4617 C C . THR A 1 559 ? 7.407 -24.728 -8.437 1.00 33.44 559 THR A C 1
ATOM 4619 O O . THR A 1 559 ? 8.017 -25.410 -9.257 1.00 33.44 559 THR A O 1
ATOM 4622 N N . LYS A 1 560 ? 6.215 -24.206 -8.745 1.00 33.84 560 LYS A N 1
ATOM 4623 C CA . LYS A 1 560 ? 5.574 -24.307 -10.066 1.00 33.84 560 LYS A CA 1
ATOM 4624 C C . LYS A 1 560 ? 6.238 -23.388 -11.081 1.00 33.84 560 LYS A C 1
ATOM 4626 O O . LYS A 1 560 ? 6.521 -23.878 -12.164 1.00 33.84 560 LYS A O 1
ATOM 4631 N N . LEU A 1 561 ? 6.586 -22.147 -10.718 1.00 32.97 561 LEU A N 1
ATOM 4632 C CA . LEU A 1 561 ? 7.455 -21.284 -11.538 1.00 32.97 561 LEU A CA 1
ATOM 4633 C C . LEU A 1 561 ? 8.797 -21.962 -11.861 1.00 32.97 561 LEU A C 1
ATOM 4635 O O . LEU A 1 561 ? 9.346 -21.764 -12.940 1.00 32.97 561 LEU A O 1
ATOM 4639 N N . LEU A 1 562 ? 9.301 -22.795 -10.948 1.00 33.81 562 LEU A N 1
ATOM 4640 C CA . LEU A 1 562 ? 10.547 -23.548 -11.108 1.00 33.81 562 LEU A CA 1
ATOM 4641 C C . LEU A 1 562 ? 10.410 -24.847 -11.912 1.00 33.81 562 LEU A C 1
ATOM 4643 O O . LEU A 1 562 ? 11.388 -25.297 -12.501 1.00 33.81 562 LEU A O 1
ATOM 4647 N N . ASN A 1 563 ? 9.218 -25.447 -11.955 1.00 32.50 563 ASN A N 1
ATOM 4648 C CA . ASN A 1 563 ? 8.962 -26.710 -12.652 1.00 32.50 563 ASN A CA 1
ATOM 4649 C C . ASN A 1 563 ? 8.312 -26.541 -14.035 1.00 32.50 563 ASN A C 1
ATOM 4651 O O . ASN A 1 563 ? 8.276 -27.510 -14.787 1.00 32.50 563 ASN A O 1
ATOM 4655 N N . THR A 1 564 ? 7.837 -25.346 -14.408 1.00 32.22 564 THR A N 1
ATOM 4656 C CA . THR A 1 564 ? 7.389 -25.037 -15.783 1.00 32.22 564 THR A CA 1
ATOM 4657 C C . THR A 1 564 ? 8.529 -24.764 -16.771 1.00 32.22 564 THR A C 1
ATOM 4659 O O . THR A 1 564 ? 8.255 -24.606 -17.954 1.00 32.22 564 THR A O 1
ATOM 4662 N N . ASN A 1 565 ? 9.788 -24.767 -16.316 1.00 35.75 565 ASN A N 1
ATOM 4663 C CA . ASN A 1 565 ? 10.991 -24.691 -17.159 1.00 35.75 565 ASN A CA 1
ATOM 4664 C C . ASN A 1 565 ? 11.735 -26.039 -17.234 1.00 35.75 565 ASN A C 1
ATOM 4666 O O . ASN A 1 565 ? 12.964 -26.086 -17.147 1.00 35.75 565 ASN A O 1
ATOM 4670 N N . LYS A 1 566 ? 10.990 -27.142 -17.358 1.00 31.64 566 LYS A N 1
ATOM 4671 C CA . LYS A 1 566 ? 11.531 -28.439 -17.780 1.00 31.64 566 LYS A CA 1
ATOM 4672 C C . LYS A 1 566 ? 11.076 -28.783 -19.184 1.00 31.64 566 LYS A C 1
ATOM 4674 O O . LYS A 1 566 ? 9.860 -28.644 -19.439 1.00 31.64 566 LYS A O 1
#

Sequence (566 aa):
MTTLPIPSATTIIVKQSLEMFPNVKQFLDALVKDTKIQKRQVGRSFKYSKDIKRMSCHYEYEVFVNYFIQKHLSNQFKIEVIDANVEEILKNPSNYIVDDIMANSIKEHYEIFKDPNTKAMDIIKNIKIVALSSLITNNRRRPKSDYTVNKDNLLEIIDYFQKVPYKSVILKPQLDCDYFTAEADMIFDDEALYVITTSKSESLSLYGSDIALSEIYRTIIHGFGFYKKTGNKIKKIKIYNTLLSVEFSIELKNIDYELFEEVLRRDVAVHGRVELEKRSKLPIPIASRIALTSLDTFPNVKLFFEDLVKDTTIVERQVGRSFQHSKDVKRNRYFSAYEYFVNYFIRKYLSNKYNIDIMDTLTENILNKPSNYIIGKNVILRDLITEHYETFKDPNTKAMDIIKSIKIVSLSSLISARNDIPQSDYTVNEDNLLDIIQYLEKLPYKSVILNPQLDCDYFTADADLIFDDDVIYEIKTSQYKSLSCYESNLPLRRFYLTIIHGFGFYKKSHKKVKKFKIYNPLLGTEFSIELDNIDYELFEETLRQDVAVYSCGQHDYITKLLNTNK

Foldseek 3Di:
DFAFQFAALLQCLPPVNCVLLVLLVVLLLVLVVPWDKDKDQQDAFDDFDPVCVPPPCVVLVQLLLLLLLLLQVLLVQVAFADDPLLVVCLVCVVVWPADPVLNVLLVVLNVLSRGNNHHSLVNSVSSSSVSVSVCTVVVHPDHDSDDDDDPVLSVSSSVRVVPPPFNDKDAQDFLDDSRHTYTAGMDTPLAEGEAEDQDPDPDPPVPPDSVSSSVVSSSVVSQLSSCRVPVGGHQKYWYQHSRRSMIMIIGSNDDPSVVSVVSSVVSSVVSVVVCVVVLVQQPQAALCCCQPVPVVLLVLLVVLLCVQCVPWDKDKDQLFAAADFDPCCVVQVVQVLVQLLLLLLLLLQQCLVLVHFDDDVLLVVCLVCVVVWPCVVVVVLSVLLVVLVVLSRPSPHHSLNNSVSSSSVSCSVCGSVVHDDDPDDGDDDVVLSVRVSVSVVPDPFNDKDAQDFLDDSRHTYTFGMDTPLAEGEAEQAAPAQCSDPVDNHPDSSVQSSSVVSQLSSCVVPVDGHFKYWYDHSNRSMIIIIGGDDDPSVSSVVSSVVSSVCVSCVVVVVRSVSSVVVD

Radius of gyration: 27.57 Å; chains: 1; bounding box: 61×51×76 Å

pLDDT: mean 84.09, std 15.64, range [30.38, 98.56]